Protein AF-A0AAD4ZRH3-F1 (afdb_monomer_lite)

Foldseek 3Di:
DQFDQADDDDDPVLCCQAVVVDPQDDPPDPCNVVSQVSQVVLLVSRLVRGDPVCSVVQVPDRGNNVSNVVCCVVRPPVACVVVLVVLVVCLQPQACVVPDLVVSLVVNVVSVVVNCVRPPDPDDDPVVVVVVVVVVQLVLLVSSLVRYDCVLVVLSVVQVPDPDNDGNVVSSVSSNVVVVVCCVVVPPPDDDDDDDDDDDDDDDDDDDDDDDDDDFPQVLQVVVLVLLQVLQVVPVPPPDDPPDDDDDQDAPDPPDDPDLVVLLVLQVVSLVRVVVVVDVLRDPPDRSLLSHWAADVQQVCLVVLCVVPGHHNSVSSSVSNCCCLPVLVQFFVVSVVVHVVRHVDPRDTDRRDQQSVLCVVCQQVLLVQLVPADPVDFFGPDWRWGADPVRDIDTDGGCPDPRVVRTNDHDDDPPDD

Organism: Prunus dulcis (NCBI:txid3755)

Radius of gyration: 27.78 Å; chains: 1; bounding box: 64×55×84 Å

InterPro domains:
  IPR001574 Ribosome-inactivating protein [PF00161] (248-371)
  IPR016138 Ribosome-inactivating protein, subdomain 1 [G3DSA:3.40.420.10] (217-330)
  IPR016139 Ribosome-inactivating protein, subdomain 2 [G3DSA:4.10.470.10] (331-416)
  IPR017989 Ribosome-inactivating protein type 1/2 [PR00396] (289-303)
  IPR017989 Ribosome-inactivating protein type 1/2 [PR00396] (319-339)
  IPR017989 Ribosome-inactivating protein type 1/2 [PR00396] (354-371)
  IPR036041 Ribosome-inactivating protein superfamily [SSF56371] (288-412)
  IPR061502 Copia/RE1/RE2-like, N-terminal domain [PF14223] (8-113)

Sequence (417 aa):
MVPSCRVVYLRKDKLGYINGDLPQPPSTAPTFPRWRTENSIVKGWLINSLEQSLIGNFIRFSTAKAVWDAIATTYYDGTNTSQVYDLKRRVSRMRQAGGSIETYYNTLQSLWREFDFRRPNMIEYEIDIKRYNDILQEDRVYIFLDGLDDRLDKARSDVLHMTSFPTVDQAYAYVRREDVRQAVMMGSSDRATGAGLAAKSAPRSGLPTRAGQPHNSSTTAHLQIQSYATAADNSEQQDEDPSSHSTHPSLIPRHHSGSYSALQRYLQRAFARCRRSRDPNIDEKTPVLEQIFLGRNQLDEAIGLLRGAVSQPEQALGFVVIIQMLSGAARFRQIEGLVRTTMKEEYDPLKRGLSLATLETKWSDLSEEIQTVPANQTRFHRAITVHNISNARVEINSVESPFVQGVTMLLYDRNRK

Structure (mmCIF, N/CA/C/O backbone):
data_AF-A0AAD4ZRH3-F1
#
_entry.id   AF-A0AAD4ZRH3-F1
#
loop_
_atom_site.group_PDB
_atom_site.id
_atom_site.type_symbol
_atom_site.label_atom_id
_atom_site.label_alt_id
_atom_site.label_comp_id
_atom_site.label_asym_id
_atom_site.label_entity_id
_atom_site.label_seq_id
_atom_site.pdbx_PDB_ins_code
_atom_site.Cartn_x
_atom_site.Cartn_y
_atom_site.Cartn_z
_atom_site.occupancy
_atom_site.B_iso_or_equiv
_atom_site.auth_seq_id
_atom_site.auth_comp_id
_atom_site.auth_asym_id
_atom_site.auth_atom_id
_atom_site.pdbx_PDB_model_num
ATOM 1 N N . MET A 1 1 ? -9.537 -22.936 -5.972 1.00 24.52 1 MET A N 1
ATOM 2 C CA . MET A 1 1 ? -8.240 -22.495 -5.420 1.00 24.52 1 MET A CA 1
ATOM 3 C C . MET A 1 1 ? -7.436 -21.967 -6.584 1.00 24.52 1 MET A C 1
ATOM 5 O O . MET A 1 1 ? -7.065 -22.758 -7.437 1.00 24.52 1 MET A O 1
ATOM 9 N N . VAL A 1 2 ? -7.272 -20.649 -6.687 1.00 28.50 2 VAL A N 1
ATOM 10 C CA . VAL A 1 2 ? -6.320 -20.074 -7.644 1.00 28.50 2 VAL A CA 1
ATOM 11 C C . VAL A 1 2 ? -4.982 -20.029 -6.903 1.00 28.50 2 VAL A C 1
ATOM 13 O O . VAL A 1 2 ? -4.926 -19.396 -5.847 1.00 28.50 2 VAL A O 1
ATOM 16 N N . PRO A 1 3 ? -3.958 -20.772 -7.344 1.00 30.42 3 PRO A N 1
ATOM 17 C CA . PRO A 1 3 ? -2.689 -20.823 -6.637 1.00 30.42 3 PRO A CA 1
ATOM 18 C C . PRO A 1 3 ? -2.026 -19.442 -6.626 1.00 30.42 3 PRO A C 1
ATOM 20 O O . PRO A 1 3 ? -2.021 -18.710 -7.615 1.00 30.42 3 PRO A O 1
ATOM 23 N N . SER A 1 4 ? -1.515 -19.079 -5.453 1.00 31.88 4 SER A N 1
ATOM 24 C CA . SER A 1 4 ? -0.931 -17.775 -5.154 1.00 31.88 4 SER A CA 1
ATOM 25 C C . SER A 1 4 ? 0.484 -17.698 -5.730 1.00 31.88 4 SER A C 1
ATOM 27 O O . SER A 1 4 ? 1.399 -18.340 -5.214 1.00 31.88 4 SER A O 1
ATOM 29 N N . CYS A 1 5 ? 0.686 -16.923 -6.799 1.00 32.47 5 CYS A N 1
ATOM 30 C CA . CYS A 1 5 ? 2.031 -16.505 -7.194 1.00 32.47 5 CYS A CA 1
ATOM 31 C C . CYS A 1 5 ? 2.609 -15.614 -6.089 1.00 32.47 5 CYS A C 1
ATOM 33 O O . CYS A 1 5 ? 2.017 -14.590 -5.737 1.00 32.47 5 CYS A O 1
ATOM 35 N N . ARG A 1 6 ? 3.788 -15.963 -5.560 1.00 33.69 6 ARG A N 1
ATOM 36 C CA . ARG A 1 6 ? 4.545 -15.034 -4.711 1.00 33.69 6 ARG A CA 1
ATOM 37 C C . ARG A 1 6 ? 4.917 -13.810 -5.553 1.00 33.69 6 ARG A C 1
ATOM 39 O O . ARG A 1 6 ? 5.356 -13.950 -6.691 1.00 33.69 6 ARG A O 1
ATOM 46 N N . VAL A 1 7 ? 4.704 -12.611 -5.006 1.00 36.38 7 VAL A N 1
ATOM 47 C CA . VAL A 1 7 ? 4.934 -11.338 -5.709 1.00 36.38 7 VAL A CA 1
ATOM 48 C C . VAL A 1 7 ? 6.397 -11.244 -6.156 1.00 36.38 7 VAL A C 1
ATOM 50 O O . VAL A 1 7 ? 7.302 -11.214 -5.324 1.00 36.38 7 VAL A O 1
ATOM 53 N N . VAL A 1 8 ? 6.624 -11.176 -7.471 1.00 42.75 8 VAL A N 1
ATOM 54 C CA . VAL A 1 8 ? 7.954 -10.974 -8.066 1.00 42.75 8 VAL A CA 1
ATOM 55 C C . VAL A 1 8 ? 8.115 -9.508 -8.428 1.00 42.75 8 VAL A C 1
ATOM 57 O O . VAL A 1 8 ? 7.496 -9.023 -9.373 1.00 42.75 8 VAL A O 1
ATOM 60 N N . TYR A 1 9 ? 8.971 -8.795 -7.702 1.00 43.41 9 TYR A N 1
ATOM 61 C CA . TYR A 1 9 ? 9.373 -7.446 -8.089 1.00 43.41 9 TYR A CA 1
ATOM 62 C C . TYR A 1 9 ? 10.450 -7.533 -9.170 1.00 43.41 9 TYR A C 1
ATOM 64 O O . TYR A 1 9 ? 11.632 -7.728 -8.890 1.00 43.41 9 TYR A O 1
ATOM 72 N N . LEU A 1 10 ? 10.032 -7.403 -10.426 1.00 51.59 10 LEU A N 1
ATOM 73 C CA . LEU A 1 10 ? 10.943 -7.305 -11.560 1.00 51.59 10 LEU A CA 1
ATOM 74 C C . LEU A 1 10 ? 11.415 -5.861 -11.710 1.00 51.59 10 LEU A C 1
ATOM 76 O O . LEU A 1 10 ? 10.613 -4.929 -11.776 1.00 51.59 10 LEU A O 1
ATOM 80 N N . ARG A 1 11 ? 12.734 -5.668 -11.785 1.00 50.91 11 ARG A N 1
ATOM 81 C CA . ARG A 1 11 ? 13.315 -4.364 -12.119 1.00 50.91 11 ARG A CA 1
ATOM 82 C C . ARG A 1 11 ? 12.839 -3.946 -13.522 1.00 50.91 11 ARG A C 1
ATOM 84 O O . ARG A 1 11 ? 12.700 -4.790 -14.406 1.00 50.91 11 ARG A O 1
ATOM 91 N N . LYS A 1 12 ? 12.582 -2.648 -13.729 1.00 54.66 12 LYS A N 1
ATOM 92 C CA . LYS A 1 12 ? 11.969 -2.094 -14.956 1.00 54.66 12 LYS A CA 1
ATOM 93 C C . LYS A 1 12 ? 12.713 -2.478 -16.250 1.00 54.66 12 LYS A C 1
ATOM 95 O O . LYS A 1 12 ? 12.076 -2.688 -17.272 1.00 54.66 12 LYS A O 1
ATOM 100 N N . ASP A 1 13 ? 14.036 -2.643 -16.194 1.00 69.44 13 ASP A N 1
ATOM 101 C CA . ASP A 1 13 ? 14.895 -3.097 -17.303 1.00 69.44 13 ASP A CA 1
ATOM 102 C C . ASP A 1 13 ? 14.742 -4.591 -17.644 1.00 69.44 13 ASP A C 1
ATOM 104 O O . ASP A 1 13 ? 15.125 -5.023 -18.730 1.00 69.44 13 ASP A O 1
ATOM 108 N N . LYS A 1 14 ? 14.191 -5.396 -16.729 1.00 74.31 14 LYS A N 1
ATOM 109 C CA . LYS A 1 14 ? 13.965 -6.839 -16.907 1.00 74.31 14 LYS A CA 1
ATOM 110 C C . LYS A 1 14 ? 12.546 -7.177 -17.359 1.00 74.31 14 LYS A C 1
ATOM 112 O O . LYS A 1 14 ? 12.312 -8.288 -17.826 1.00 74.31 14 LYS A O 1
ATOM 117 N N . LEU A 1 15 ? 11.614 -6.227 -17.271 1.00 73.06 15 LEU A N 1
ATOM 118 C CA . LEU A 1 15 ? 10.219 -6.425 -17.673 1.00 73.06 15 LEU A CA 1
ATOM 119 C C . LEU A 1 15 ? 10.083 -6.732 -19.177 1.00 73.06 15 LEU A C 1
ATOM 121 O O . LEU A 1 15 ? 9.219 -7.509 -19.580 1.00 73.06 15 LEU A O 1
ATOM 125 N N . GLY A 1 16 ? 10.994 -6.204 -20.001 1.00 77.81 16 GLY A N 1
ATOM 126 C CA . GLY A 1 16 ? 10.987 -6.425 -21.448 1.00 77.81 16 GLY A CA 1
ATOM 127 C C . GLY A 1 16 ? 11.167 -7.889 -21.874 1.00 77.81 16 GLY A C 1
ATOM 128 O O . GLY A 1 16 ? 10.687 -8.270 -22.938 1.00 77.81 16 GLY A O 1
ATOM 129 N N . TYR A 1 17 ? 11.775 -8.743 -21.037 1.00 80.56 17 TYR A N 1
ATOM 130 C CA . TYR A 1 17 ? 11.901 -10.188 -21.306 1.00 80.56 17 TYR A CA 1
ATOM 131 C C . TYR A 1 17 ? 10.578 -10.953 -21.156 1.00 80.56 17 TYR A C 1
ATOM 133 O O . TYR A 1 17 ? 10.484 -12.102 -21.582 1.00 80.56 17 TYR A O 1
ATOM 141 N N . ILE A 1 18 ? 9.579 -10.334 -20.527 1.00 81.06 18 ILE A N 1
ATOM 142 C CA . ILE A 1 18 ? 8.268 -10.920 -20.238 1.00 81.06 18 ILE A CA 1
ATOM 143 C C . ILE A 1 18 ? 7.217 -10.343 -21.187 1.00 81.06 18 ILE A C 1
ATOM 145 O O . ILE A 1 18 ? 6.501 -11.090 -21.854 1.00 81.06 18 ILE A O 1
ATOM 149 N N . ASN A 1 19 ? 7.194 -9.016 -21.326 1.00 75.62 19 ASN A N 1
ATOM 150 C CA . ASN A 1 19 ? 6.227 -8.323 -22.179 1.00 75.62 19 ASN A CA 1
ATOM 151 C C . ASN A 1 19 ? 6.536 -8.461 -23.678 1.00 75.62 19 ASN A C 1
ATOM 153 O O . ASN A 1 19 ? 5.651 -8.273 -24.505 1.00 75.62 19 ASN A O 1
ATOM 157 N N . GLY A 1 20 ? 7.764 -8.854 -24.036 1.00 77.69 20 GLY A N 1
ATOM 158 C CA . GLY A 1 20 ? 8.190 -9.031 -25.427 1.00 77.69 20 GLY A CA 1
ATOM 159 C C . GLY A 1 20 ? 8.947 -7.841 -26.017 1.00 77.69 20 GLY A C 1
ATOM 160 O O . GLY A 1 20 ? 9.414 -7.950 -27.146 1.00 77.69 20 GLY A O 1
ATOM 161 N N . ASP A 1 21 ? 9.145 -6.763 -25.252 1.00 79.62 21 ASP A N 1
ATOM 162 C CA . ASP A 1 21 ? 9.927 -5.588 -25.671 1.00 79.62 21 ASP A CA 1
ATOM 163 C C . ASP A 1 21 ? 11.414 -5.913 -25.916 1.00 79.62 21 ASP A C 1
ATOM 165 O O . ASP A 1 21 ? 12.100 -5.206 -26.652 1.00 79.62 21 ASP A O 1
ATOM 169 N N . LEU A 1 22 ? 11.929 -6.991 -25.308 1.00 83.25 22 LEU A N 1
ATOM 170 C CA . LEU A 1 22 ? 13.272 -7.531 -25.541 1.00 83.25 22 LEU A CA 1
ATOM 171 C C . LEU A 1 22 ? 13.178 -8.916 -26.206 1.00 83.25 22 LEU A C 1
ATOM 173 O O . LEU A 1 22 ? 13.388 -9.934 -25.531 1.00 83.25 22 LEU A O 1
ATOM 177 N N . PRO A 1 23 ? 12.858 -8.989 -27.512 1.00 85.69 23 PRO A N 1
ATOM 178 C CA . PRO A 1 23 ? 12.723 -10.257 -28.216 1.00 85.69 23 PRO A CA 1
ATOM 179 C C . PRO A 1 23 ? 14.067 -10.981 -28.322 1.00 85.69 23 PRO A C 1
ATOM 181 O O . PRO A 1 23 ? 15.136 -10.371 -28.253 1.00 85.69 23 PRO A O 1
ATOM 184 N N . GLN A 1 24 ? 14.008 -12.300 -28.506 1.00 89.38 24 GLN A N 1
ATOM 185 C CA . GLN A 1 24 ? 15.201 -13.118 -28.688 1.00 89.38 24 GLN A CA 1
ATOM 186 C C . GLN A 1 24 ? 15.968 -12.670 -29.944 1.00 89.38 24 GLN A C 1
ATOM 188 O O . GLN A 1 24 ? 15.422 -12.769 -31.045 1.00 89.38 24 GLN A O 1
ATOM 193 N N . PRO A 1 25 ? 17.227 -12.209 -29.817 1.00 89.50 25 PRO A N 1
ATOM 194 C CA . PRO A 1 25 ? 18.032 -11.859 -30.976 1.00 89.50 25 PRO A CA 1
ATOM 195 C C . PRO A 1 25 ? 18.511 -13.129 -31.709 1.00 89.50 25 PRO A C 1
ATOM 197 O O . PRO A 1 25 ? 18.523 -14.217 -31.120 1.00 89.50 25 PRO A O 1
ATOM 200 N N . PRO A 1 26 ? 18.943 -13.016 -32.978 1.00 89.94 26 PRO A N 1
ATOM 201 C CA . PRO A 1 26 ? 19.541 -14.127 -33.716 1.00 89.94 26 PRO A CA 1
ATOM 202 C C . PRO A 1 26 ? 20.740 -14.722 -32.969 1.00 89.94 26 PRO A C 1
ATOM 204 O O . PRO A 1 26 ? 21.507 -13.990 -32.346 1.00 89.94 26 PRO A O 1
ATOM 207 N N . SER A 1 27 ? 20.952 -16.035 -33.075 1.00 84.50 27 SER A N 1
ATOM 208 C CA . SER A 1 27 ? 22.061 -16.731 -32.396 1.00 84.50 27 SER A CA 1
ATOM 209 C C . SER A 1 27 ? 23.452 -16.234 -32.811 1.00 84.50 27 SER A C 1
ATOM 211 O O . SER A 1 27 ? 24.411 -16.397 -32.061 1.00 84.50 27 SER A O 1
ATOM 213 N N . THR A 1 28 ? 23.553 -15.612 -33.985 1.00 85.88 28 THR A N 1
ATOM 214 C CA . THR A 1 28 ? 24.772 -15.010 -34.537 1.00 85.88 28 THR A CA 1
ATOM 215 C C . THR A 1 28 ? 25.049 -13.600 -34.010 1.00 85.88 28 THR A C 1
ATOM 217 O O . THR A 1 28 ? 26.136 -13.070 -34.231 1.00 85.88 28 THR A O 1
ATOM 220 N N . ALA A 1 29 ? 24.095 -12.970 -33.318 1.00 86.75 29 ALA A N 1
ATOM 221 C CA . ALA A 1 29 ? 24.245 -11.604 -32.837 1.00 86.75 29 ALA A CA 1
ATOM 222 C C . ALA A 1 29 ? 25.167 -11.535 -31.601 1.00 86.75 29 ALA A C 1
ATOM 224 O O . ALA A 1 29 ? 24.994 -12.321 -30.664 1.00 86.75 29 ALA A O 1
ATOM 225 N N . PRO A 1 30 ? 26.065 -10.533 -31.500 1.00 86.50 30 PRO A N 1
ATOM 226 C CA . PRO A 1 30 ? 26.924 -10.341 -30.323 1.00 86.50 30 PRO A CA 1
ATOM 227 C C . PRO A 1 30 ? 26.153 -10.143 -29.007 1.00 86.50 30 PRO A C 1
ATOM 229 O O . PRO A 1 30 ? 26.678 -10.380 -27.922 1.00 86.50 30 PRO A O 1
ATOM 232 N N . THR A 1 31 ? 24.894 -9.710 -29.088 1.00 87.50 31 THR A N 1
ATOM 233 C CA . THR A 1 31 ? 24.003 -9.482 -27.943 1.00 87.50 31 THR A CA 1
ATOM 234 C C . THR A 1 31 ? 23.319 -10.756 -27.439 1.00 87.50 31 THR A C 1
ATOM 236 O O . THR A 1 31 ? 22.815 -10.763 -26.313 1.00 87.50 31 THR A O 1
ATOM 239 N N . PHE A 1 32 ? 23.326 -11.846 -28.217 1.00 88.06 32 PHE A N 1
ATOM 240 C CA . PHE A 1 32 ? 22.639 -13.096 -27.883 1.00 88.06 32 PHE A CA 1
ATOM 241 C C . PHE A 1 32 ? 23.130 -13.758 -26.586 1.00 88.06 32 PHE A C 1
ATOM 243 O O . PHE A 1 32 ? 22.281 -14.130 -25.772 1.00 88.06 32 PHE A O 1
ATOM 250 N N . PRO A 1 33 ? 24.446 -13.858 -26.298 1.00 89.88 33 PRO A N 1
ATOM 251 C CA . PRO A 1 33 ? 24.916 -14.435 -25.039 1.00 89.88 33 PRO A CA 1
ATOM 252 C C . PRO A 1 33 ? 24.403 -13.675 -23.813 1.00 89.88 33 PRO A C 1
ATOM 254 O O . PRO A 1 33 ? 23.962 -14.294 -22.845 1.00 89.88 33 PRO A O 1
ATOM 257 N N . ARG A 1 34 ? 24.404 -12.335 -23.875 1.00 88.19 34 ARG A N 1
ATOM 258 C CA . ARG A 1 34 ? 23.895 -11.475 -22.800 1.00 88.19 34 ARG A CA 1
ATOM 259 C C . ARG A 1 34 ? 22.388 -11.645 -22.634 1.00 88.19 34 ARG A C 1
ATOM 261 O O . ARG A 1 34 ? 21.936 -11.896 -21.522 1.00 88.19 34 ARG A O 1
ATOM 268 N N . TRP A 1 35 ? 21.628 -11.571 -23.729 1.00 91.62 35 TRP A N 1
ATOM 269 C CA . TRP A 1 35 ? 20.178 -11.774 -23.706 1.00 91.62 35 TRP A CA 1
ATOM 270 C C . TRP A 1 35 ? 19.811 -13.141 -23.112 1.00 91.62 35 TRP A C 1
ATOM 272 O O . TRP A 1 35 ? 18.942 -13.226 -22.249 1.00 91.62 35 TRP A O 1
ATOM 282 N N . ARG A 1 36 ? 20.520 -14.207 -23.507 1.00 90.00 36 ARG A N 1
ATOM 283 C CA . ARG A 1 36 ? 20.290 -15.577 -23.024 1.00 90.00 36 ARG A CA 1
ATOM 284 C C . ARG A 1 36 ? 20.478 -15.702 -21.514 1.00 90.00 36 ARG A C 1
ATOM 286 O O . ARG A 1 36 ? 19.650 -16.333 -20.855 1.00 90.00 36 ARG A O 1
ATOM 293 N N . THR A 1 37 ? 21.548 -15.125 -20.967 1.00 88.62 37 THR A N 1
ATOM 294 C CA . THR A 1 37 ? 21.807 -15.120 -19.518 1.00 88.62 37 THR A CA 1
ATOM 295 C C . THR A 1 37 ? 20.702 -14.386 -18.764 1.00 88.62 37 THR A C 1
ATOM 297 O O . THR A 1 37 ? 20.137 -14.923 -17.815 1.00 88.62 37 THR A O 1
ATOM 300 N N . GLU A 1 38 ? 20.337 -13.194 -19.226 1.00 88.69 38 GLU A N 1
ATOM 301 C CA . GLU A 1 38 ? 19.329 -12.352 -18.579 1.00 88.69 38 GLU A CA 1
ATOM 302 C C . GLU A 1 38 ? 17.927 -12.972 -18.635 1.00 88.69 38 GLU A C 1
ATOM 304 O O . GLU A 1 38 ? 17.245 -13.074 -17.616 1.00 88.69 38 GLU A O 1
ATOM 309 N N . ASN A 1 39 ? 17.530 -13.502 -19.792 1.00 89.69 39 ASN A N 1
ATOM 310 C CA . ASN A 1 39 ? 16.291 -14.260 -19.954 1.00 89.69 39 ASN A CA 1
ATOM 311 C C . ASN A 1 39 ? 16.253 -15.496 -19.033 1.00 89.69 39 ASN A C 1
ATOM 313 O O . ASN A 1 39 ? 15.201 -15.817 -18.484 1.00 89.69 39 ASN A O 1
ATOM 317 N N . SER A 1 40 ? 17.388 -16.172 -18.820 1.00 87.44 40 SER A N 1
ATOM 318 C CA . SER A 1 40 ? 17.462 -17.344 -17.931 1.00 87.44 40 SER A CA 1
ATOM 319 C C . SER A 1 40 ? 17.292 -16.963 -16.457 1.00 87.44 40 SER A C 1
ATOM 321 O O . SER A 1 40 ? 16.633 -17.689 -15.714 1.00 87.44 40 SER A O 1
ATOM 323 N N . ILE A 1 41 ? 17.825 -15.808 -16.044 1.00 83.56 41 ILE A N 1
ATOM 324 C CA . ILE A 1 41 ? 17.623 -15.243 -14.701 1.00 83.56 41 ILE A CA 1
ATOM 325 C C . ILE A 1 41 ? 16.144 -14.911 -14.485 1.00 83.56 41 ILE A C 1
ATOM 327 O O . ILE A 1 41 ? 15.552 -15.358 -13.502 1.00 83.56 41 ILE A O 1
ATOM 331 N N . VAL A 1 42 ? 15.525 -14.191 -15.427 1.00 83.94 42 VAL A N 1
ATOM 332 C CA . VAL A 1 42 ? 14.103 -13.818 -15.342 1.00 83.94 42 VAL A CA 1
ATOM 333 C C . VAL A 1 42 ? 13.210 -15.060 -15.330 1.00 83.94 42 VAL A C 1
ATOM 335 O O . VAL A 1 42 ? 12.286 -15.147 -14.522 1.00 83.94 42 VAL A O 1
ATOM 338 N N . LYS A 1 43 ? 13.522 -16.068 -16.153 1.00 86.88 43 LYS A N 1
ATOM 339 C CA . LYS A 1 43 ? 12.842 -17.367 -16.123 1.00 86.88 43 LYS A CA 1
ATOM 340 C C . LYS A 1 43 ? 12.972 -18.026 -14.746 1.00 86.88 43 LYS A C 1
ATOM 342 O O . LYS A 1 43 ? 11.975 -18.490 -14.205 1.00 86.88 43 LYS A O 1
ATOM 347 N N . GLY A 1 44 ? 14.177 -18.058 -14.175 1.00 80.00 44 GLY A N 1
ATOM 348 C CA . GLY A 1 44 ? 14.419 -18.608 -12.841 1.00 80.00 44 GLY A CA 1
ATOM 349 C C . GLY A 1 44 ? 13.583 -17.916 -11.764 1.00 80.00 44 GLY A C 1
ATOM 350 O O . GLY A 1 44 ? 12.979 -18.589 -10.935 1.00 80.00 44 GLY A O 1
ATOM 351 N N . TRP A 1 45 ? 13.471 -16.586 -11.814 1.00 84.12 45 TRP A N 1
ATOM 352 C CA . TRP A 1 45 ? 12.605 -15.828 -10.907 1.00 84.12 45 TRP A CA 1
ATOM 353 C C . TRP A 1 45 ? 11.129 -16.192 -11.056 1.00 84.12 45 TRP A C 1
ATOM 355 O O . TRP A 1 45 ? 10.471 -16.421 -10.045 1.00 84.12 45 TRP A O 1
ATOM 365 N N . LEU A 1 46 ? 10.616 -16.294 -12.286 1.00 78.12 46 LEU A N 1
ATOM 366 C CA . LEU A 1 46 ? 9.227 -16.699 -12.530 1.00 78.12 46 LEU A CA 1
ATOM 367 C C . LEU A 1 46 ? 8.947 -18.097 -11.972 1.00 78.12 46 LEU A C 1
ATOM 369 O O . LEU A 1 46 ? 7.998 -18.275 -11.216 1.00 78.12 46 LEU A O 1
ATOM 373 N N . ILE A 1 47 ? 9.805 -19.071 -12.289 1.00 80.56 47 ILE A N 1
ATOM 374 C CA . ILE A 1 47 ? 9.639 -20.461 -11.846 1.00 80.56 47 ILE A CA 1
ATOM 375 C C . ILE A 1 47 ? 9.713 -20.578 -10.320 1.00 80.56 47 ILE A C 1
ATOM 377 O O . ILE A 1 47 ? 8.862 -21.228 -9.723 1.00 80.56 47 ILE A O 1
ATOM 381 N N . ASN A 1 48 ? 10.671 -19.906 -9.679 1.00 78.62 48 ASN A N 1
ATOM 382 C CA . ASN A 1 48 ? 10.836 -19.947 -8.221 1.00 78.62 48 ASN A CA 1
ATOM 383 C C . ASN A 1 48 ? 9.715 -19.233 -7.449 1.00 78.62 48 ASN A C 1
ATOM 385 O O . ASN A 1 48 ? 9.659 -19.325 -6.223 1.00 78.62 48 ASN A O 1
ATOM 389 N N . SER A 1 49 ? 8.849 -18.502 -8.149 1.00 72.50 49 SER A N 1
ATOM 390 C CA . SER A 1 49 ? 7.737 -17.761 -7.549 1.00 72.50 49 SER A CA 1
ATOM 391 C C . SER A 1 49 ? 6.401 -18.489 -7.665 1.00 72.50 49 SER A C 1
ATOM 393 O O . SER A 1 49 ? 5.407 -18.051 -7.079 1.00 72.50 49 SER A O 1
ATOM 395 N N . LEU A 1 50 ? 6.388 -19.609 -8.391 1.00 74.75 50 LEU A N 1
ATOM 396 C CA . LEU A 1 50 ? 5.270 -20.536 -8.453 1.00 74.75 50 LEU A CA 1
ATOM 397 C C . LEU A 1 50 ? 5.249 -21.448 -7.224 1.00 74.75 50 LEU A C 1
ATOM 399 O O . LEU A 1 50 ? 6.273 -21.725 -6.598 1.00 74.75 50 LEU A O 1
ATOM 403 N N . GLU A 1 51 ? 4.065 -21.963 -6.907 1.00 73.06 51 GLU A N 1
ATOM 404 C CA . GLU A 1 51 ? 3.925 -23.049 -5.942 1.00 73.06 51 GLU A CA 1
ATOM 405 C C . GLU A 1 51 ? 4.660 -24.304 -6.445 1.00 73.06 51 GLU A C 1
ATOM 407 O O . GLU A 1 51 ? 4.661 -24.595 -7.644 1.00 73.06 51 GLU A O 1
ATOM 412 N N . GLN A 1 52 ? 5.267 -25.072 -5.533 1.00 76.12 52 GLN A N 1
ATOM 413 C CA . GLN A 1 52 ? 6.090 -26.243 -5.866 1.00 76.12 52 GLN A CA 1
ATOM 414 C C . GLN A 1 52 ? 5.360 -27.250 -6.771 1.00 76.12 52 GLN A C 1
ATOM 416 O O . GLN A 1 52 ? 5.968 -27.843 -7.662 1.00 76.12 52 GLN A O 1
ATOM 421 N N . SER A 1 53 ? 4.050 -27.405 -6.567 1.00 79.06 53 SER A N 1
ATOM 422 C CA . SER A 1 53 ? 3.155 -28.266 -7.346 1.00 79.06 53 SER A CA 1
ATOM 423 C C . SER A 1 53 ? 3.024 -27.844 -8.817 1.00 79.06 53 SER A C 1
ATOM 425 O O . SER A 1 53 ? 2.733 -28.676 -9.672 1.00 79.06 53 SER A O 1
ATOM 427 N N . LEU A 1 54 ? 3.278 -26.572 -9.135 1.00 78.81 54 LEU A N 1
ATOM 428 C CA . LEU A 1 54 ? 3.100 -25.999 -10.470 1.00 78.81 54 LEU A CA 1
ATOM 429 C C . LEU A 1 54 ? 4.388 -25.936 -11.285 1.00 78.81 54 LEU A C 1
ATOM 431 O O . LEU A 1 54 ? 4.323 -25.885 -12.512 1.00 78.81 54 LEU A O 1
ATOM 435 N N . ILE A 1 55 ? 5.554 -25.954 -10.633 1.00 83.75 55 ILE A N 1
ATOM 436 C CA . ILE A 1 55 ? 6.863 -25.784 -11.285 1.00 83.75 55 ILE A CA 1
ATOM 437 C C . ILE A 1 55 ? 7.043 -26.750 -12.464 1.00 83.75 55 ILE A C 1
ATOM 439 O O . ILE A 1 55 ? 7.506 -26.341 -13.533 1.00 83.75 55 ILE A O 1
ATOM 443 N N . GLY A 1 56 ? 6.631 -28.013 -12.301 1.00 84.75 56 GLY A N 1
ATOM 444 C CA . GLY A 1 56 ? 6.765 -29.051 -13.328 1.00 84.75 56 GLY A CA 1
ATOM 445 C C . GLY A 1 56 ? 6.089 -28.707 -14.659 1.00 84.75 56 GLY A C 1
ATOM 446 O O . GLY A 1 56 ? 6.601 -29.083 -15.714 1.00 84.75 56 GLY A O 1
ATOM 447 N N . ASN A 1 57 ? 5.007 -27.923 -14.623 1.00 84.12 57 ASN A N 1
ATOM 448 C CA . ASN A 1 57 ? 4.244 -27.534 -15.810 1.00 84.12 57 ASN A CA 1
ATOM 449 C C . ASN A 1 57 ? 4.950 -26.444 -16.630 1.00 84.12 57 ASN A C 1
ATOM 451 O O . ASN A 1 57 ? 4.748 -26.356 -17.838 1.00 84.12 57 ASN A O 1
ATOM 455 N N . PHE A 1 58 ? 5.798 -25.629 -15.992 1.00 85.62 58 PHE A N 1
ATOM 456 C CA . PHE A 1 58 ? 6.379 -24.433 -16.612 1.00 85.62 58 PHE A CA 1
ATOM 457 C C . PHE A 1 58 ? 7.902 -24.504 -16.801 1.00 85.62 58 PHE A C 1
ATOM 459 O O . PHE A 1 58 ? 8.466 -23.783 -17.624 1.00 85.62 58 PHE A O 1
ATOM 466 N N . ILE A 1 59 ? 8.605 -25.396 -16.097 1.00 87.56 59 ILE A N 1
ATOM 467 C CA . ILE A 1 59 ? 10.077 -25.445 -16.116 1.00 87.56 59 ILE A CA 1
ATOM 468 C C . ILE A 1 59 ? 10.673 -25.747 -17.506 1.00 87.56 59 ILE A C 1
ATOM 470 O O . ILE A 1 59 ? 11.788 -25.311 -17.813 1.00 87.56 59 ILE A O 1
ATOM 474 N N . ARG A 1 60 ? 9.921 -26.452 -18.365 1.00 88.88 60 ARG A N 1
ATOM 475 C CA . ARG A 1 60 ? 10.356 -26.894 -19.702 1.00 88.88 60 ARG A CA 1
ATOM 476 C C . ARG A 1 60 ? 10.299 -25.810 -20.783 1.00 88.88 60 ARG A C 1
ATOM 478 O O . ARG A 1 60 ? 10.887 -26.007 -21.841 1.00 88.88 60 ARG A O 1
ATOM 485 N N . PHE A 1 61 ? 9.655 -24.669 -20.537 1.00 88.25 61 PHE A N 1
ATOM 486 C CA . PHE A 1 61 ? 9.624 -23.575 -21.514 1.00 88.25 61 PHE A CA 1
ATOM 487 C C . PHE A 1 61 ? 11.013 -22.963 -21.718 1.00 88.25 61 PHE A C 1
ATOM 489 O O . PHE A 1 61 ? 11.778 -22.786 -20.772 1.00 88.25 61 PHE A O 1
ATOM 496 N N . SER A 1 62 ? 11.364 -22.632 -22.959 1.00 87.19 62 SER A N 1
ATOM 497 C CA . SER A 1 62 ? 12.713 -22.176 -23.323 1.00 87.19 62 SER A CA 1
ATOM 498 C C . SER A 1 62 ? 13.013 -20.729 -22.910 1.00 87.19 62 SER A C 1
ATOM 500 O O . SER A 1 62 ? 14.171 -20.396 -22.657 1.00 87.19 62 SER A O 1
ATOM 502 N N . THR A 1 63 ? 11.996 -19.871 -22.794 1.00 89.94 63 THR A N 1
ATOM 503 C CA . THR A 1 63 ? 12.156 -18.438 -22.500 1.00 89.94 63 THR A CA 1
ATOM 504 C C . THR A 1 63 ? 11.289 -17.980 -21.333 1.00 89.94 63 THR A C 1
ATOM 506 O O . THR A 1 63 ? 10.271 -18.598 -21.021 1.00 89.94 63 THR A O 1
ATOM 509 N N . ALA A 1 64 ? 11.689 -16.882 -20.682 1.00 85.88 64 ALA A N 1
ATOM 510 C CA . ALA A 1 64 ? 10.883 -16.239 -19.647 1.00 85.88 64 ALA A CA 1
ATOM 511 C C . ALA A 1 64 ? 9.519 -15.803 -20.199 1.00 85.88 64 ALA A C 1
ATOM 513 O O . ALA A 1 64 ? 8.498 -16.029 -19.556 1.00 85.88 64 ALA A O 1
ATOM 514 N N . LYS A 1 65 ? 9.502 -15.267 -21.427 1.00 87.88 65 LYS A N 1
ATOM 515 C CA . LYS A 1 65 ? 8.275 -14.927 -22.147 1.00 87.88 65 LYS A CA 1
ATOM 516 C C . LYS A 1 65 ? 7.346 -16.127 -22.326 1.00 87.88 65 LYS A C 1
ATOM 518 O O . LYS A 1 65 ? 6.175 -16.029 -21.994 1.00 87.88 65 LYS A O 1
ATOM 523 N N . ALA A 1 66 ? 7.861 -17.270 -22.775 1.00 85.62 66 ALA A N 1
ATOM 524 C CA . ALA A 1 66 ? 7.038 -18.463 -22.957 1.00 85.62 66 ALA A CA 1
ATOM 525 C C . ALA A 1 66 ? 6.470 -18.992 -21.627 1.00 85.62 66 ALA A C 1
ATOM 527 O O . ALA A 1 66 ? 5.315 -19.405 -21.579 1.00 85.62 66 ALA A O 1
ATOM 528 N N . VAL A 1 67 ? 7.252 -18.932 -20.537 1.00 84.44 67 VAL A N 1
ATOM 529 C CA . VAL A 1 67 ? 6.751 -19.231 -19.183 1.00 84.44 67 VAL A CA 1
ATOM 530 C C . VAL A 1 67 ? 5.613 -18.283 -18.807 1.00 84.44 67 VAL A C 1
ATOM 532 O O . VAL A 1 67 ? 4.564 -18.739 -18.361 1.00 84.44 67 VAL A O 1
ATOM 535 N N . TRP A 1 68 ? 5.806 -16.977 -18.994 1.00 85.62 68 TRP A N 1
ATOM 536 C CA . TRP A 1 68 ? 4.803 -15.970 -18.662 1.00 85.62 68 TRP A CA 1
ATOM 537 C C . TRP A 1 68 ? 3.521 -16.114 -19.478 1.00 85.62 68 TRP A C 1
ATOM 539 O O . TRP A 1 68 ? 2.444 -16.155 -18.894 1.00 85.62 68 TRP A O 1
ATOM 549 N N . ASP A 1 69 ? 3.628 -16.242 -20.801 1.00 80.25 69 ASP A N 1
ATOM 550 C CA . ASP A 1 69 ? 2.478 -16.375 -21.697 1.00 80.25 69 ASP A CA 1
ATOM 551 C C . ASP A 1 69 ? 1.667 -17.639 -21.350 1.00 80.25 69 ASP A C 1
ATOM 553 O O . ASP A 1 69 ? 0.435 -17.610 -21.347 1.00 80.25 69 ASP A O 1
ATOM 557 N N . ALA A 1 70 ? 2.336 -18.733 -20.963 1.00 80.00 70 ALA A N 1
ATOM 558 C CA . ALA A 1 70 ? 1.677 -19.950 -20.493 1.00 80.00 70 ALA A CA 1
ATOM 559 C C . ALA A 1 70 ? 0.979 -19.761 -19.134 1.00 80.00 70 ALA A C 1
ATOM 561 O O . ALA A 1 70 ? -0.163 -20.194 -18.973 1.00 80.00 70 ALA A O 1
ATOM 562 N N . ILE A 1 71 ? 1.627 -19.107 -18.161 1.00 79.19 71 ILE A N 1
ATOM 563 C CA . ILE A 1 71 ? 1.020 -18.788 -16.855 1.00 79.19 71 ILE A CA 1
ATOM 564 C C . ILE A 1 71 ? -0.202 -17.891 -17.049 1.00 79.19 71 ILE A C 1
ATOM 566 O O . ILE A 1 71 ? -1.260 -18.179 -16.492 1.00 79.19 71 ILE A O 1
ATOM 570 N N . ALA A 1 72 ? -0.071 -16.838 -17.859 1.00 73.94 72 ALA A N 1
ATOM 571 C CA . ALA A 1 72 ? -1.158 -15.931 -18.188 1.00 73.94 72 ALA A CA 1
ATOM 572 C C . ALA A 1 72 ? -2.306 -16.701 -18.852 1.00 73.94 72 ALA A C 1
ATOM 574 O O . ALA A 1 72 ? -3.413 -16.698 -18.345 1.00 73.94 72 ALA A O 1
ATOM 575 N N . THR A 1 73 ? -2.050 -17.486 -19.894 1.00 74.50 73 THR A N 1
ATOM 576 C CA . THR A 1 73 ? -3.114 -18.269 -20.551 1.00 74.50 73 THR A CA 1
ATOM 577 C C . THR A 1 73 ? -3.816 -19.245 -19.594 1.00 74.50 73 THR A C 1
ATOM 579 O O . THR A 1 73 ? -5.014 -19.478 -19.717 1.00 74.50 73 THR A O 1
ATOM 582 N N . THR A 1 74 ? -3.086 -19.818 -18.632 1.00 69.50 74 THR A N 1
ATOM 583 C CA . THR A 1 74 ? -3.623 -20.847 -17.723 1.00 69.50 74 THR A CA 1
ATOM 584 C C . THR A 1 74 ? -4.383 -20.261 -16.529 1.00 69.50 74 THR A C 1
ATOM 586 O O . THR A 1 74 ? -5.364 -20.851 -16.082 1.00 69.50 74 THR A O 1
ATOM 589 N N . TYR A 1 75 ? -3.932 -19.128 -15.982 1.00 68.12 75 TYR A N 1
ATOM 590 C CA . TYR A 1 75 ? -4.437 -18.582 -14.711 1.00 68.12 75 TYR A CA 1
ATOM 591 C C . TYR A 1 75 ? -4.988 -17.160 -14.806 1.00 68.12 75 TYR A C 1
ATOM 593 O O . TYR A 1 75 ? -5.606 -16.679 -13.854 1.00 68.12 75 TYR A O 1
ATOM 601 N N . TYR A 1 76 ? -4.759 -16.480 -15.924 1.00 62.78 76 TYR A N 1
ATOM 602 C CA . TYR A 1 76 ? -5.310 -15.168 -16.211 1.00 62.78 76 TYR A CA 1
ATOM 603 C C . TYR A 1 76 ? -6.470 -15.334 -17.197 1.00 62.78 76 TYR A C 1
ATOM 605 O O . TYR A 1 76 ? -6.286 -15.574 -18.384 1.00 62.78 76 TYR A O 1
ATOM 613 N N . ASP A 1 77 ? -7.691 -15.191 -16.696 1.00 57.19 77 ASP A N 1
ATOM 614 C CA . ASP A 1 77 ? -8.945 -15.288 -17.455 1.00 57.19 77 ASP A CA 1
ATOM 615 C C . ASP A 1 77 ? -9.263 -14.015 -18.266 1.00 57.19 77 ASP A C 1
ATOM 617 O O . ASP A 1 77 ? -10.390 -13.820 -18.721 1.00 57.19 77 ASP A O 1
ATOM 621 N N . GLY A 1 78 ? -8.289 -13.113 -18.426 1.00 54.41 78 GLY A N 1
ATOM 622 C CA . GLY A 1 78 ? -8.440 -11.866 -19.175 1.00 54.41 78 GLY A CA 1
ATOM 623 C C . GLY A 1 78 ? -9.317 -10.813 -18.494 1.00 54.41 78 GLY A C 1
ATOM 624 O O . GLY A 1 78 ? -9.389 -9.686 -18.980 1.00 54.41 78 GLY A O 1
ATOM 625 N N . THR A 1 79 ? -9.980 -11.131 -17.374 1.00 55.34 79 THR A N 1
ATOM 626 C CA . THR A 1 79 ? -10.884 -10.200 -16.695 1.00 55.34 79 THR A CA 1
ATOM 627 C C . THR A 1 79 ? -10.745 -10.305 -15.183 1.00 55.34 79 THR A C 1
ATOM 629 O O . THR A 1 79 ? -10.846 -11.373 -14.602 1.00 55.34 79 THR A O 1
ATOM 632 N N . ASN A 1 80 ? -10.653 -9.176 -14.477 1.00 65.56 80 ASN A N 1
ATOM 633 C CA . ASN A 1 80 ? -10.654 -9.187 -13.007 1.00 65.56 80 ASN A CA 1
ATOM 634 C C . ASN A 1 80 ? -11.974 -9.728 -12.399 1.00 65.56 80 ASN A C 1
ATOM 636 O O . ASN A 1 80 ? -12.143 -9.676 -11.187 1.00 65.56 80 ASN A O 1
ATOM 640 N N . THR A 1 81 ? -12.940 -10.204 -13.191 1.00 72.38 81 THR A N 1
ATOM 641 C CA . THR A 1 81 ? -14.313 -10.509 -12.772 1.00 72.38 81 THR A CA 1
ATOM 642 C C . THR A 1 81 ? -14.397 -11.701 -11.820 1.00 72.38 81 THR A C 1
ATOM 644 O O . THR A 1 81 ? -15.037 -11.576 -10.777 1.00 72.38 81 THR A O 1
ATOM 647 N N . SER A 1 82 ? -13.737 -12.826 -12.119 1.00 76.06 82 SER A N 1
ATOM 648 C CA . SER A 1 82 ? -13.759 -14.018 -11.253 1.00 76.06 82 SER A CA 1
ATOM 649 C C . SER A 1 82 ? -13.065 -13.761 -9.908 1.00 76.06 82 SER A C 1
ATOM 651 O O . SER A 1 82 ? -13.571 -14.139 -8.851 1.00 76.06 82 SER A O 1
ATOM 653 N N . GLN A 1 83 ? -11.948 -13.033 -9.939 1.00 78.00 83 GLN A N 1
ATOM 654 C CA . GLN A 1 83 ? -11.176 -12.644 -8.758 1.00 78.00 83 GLN A CA 1
ATOM 655 C C . GLN A 1 83 ? -11.930 -11.613 -7.909 1.00 78.00 83 GLN A C 1
ATOM 657 O O . GLN A 1 83 ? -11.994 -11.737 -6.690 1.00 78.00 83 GLN A O 1
ATOM 662 N N . VAL A 1 84 ? -12.576 -10.632 -8.544 1.00 82.56 84 VAL A N 1
ATOM 663 C CA . VAL A 1 84 ? -13.467 -9.668 -7.878 1.00 82.56 84 VAL A CA 1
ATOM 664 C C . VAL A 1 84 ? -14.665 -10.375 -7.243 1.00 82.56 84 VAL A C 1
ATOM 666 O O . VAL A 1 84 ? -15.058 -10.020 -6.133 1.00 82.56 84 VAL A O 1
ATOM 669 N N . TYR A 1 85 ? -15.230 -11.387 -7.905 1.00 83.38 85 TYR A N 1
ATOM 670 C CA . TYR A 1 85 ? -16.299 -12.204 -7.337 1.00 83.38 85 TYR A CA 1
ATOM 671 C C . TYR A 1 85 ? -15.828 -12.998 -6.110 1.00 83.38 85 TYR A C 1
ATOM 673 O O . TYR A 1 85 ? -16.504 -12.969 -5.081 1.00 83.38 85 TYR A O 1
ATOM 681 N N . ASP A 1 86 ? -14.663 -13.653 -6.173 1.00 85.00 86 ASP A N 1
ATOM 682 C CA . ASP A 1 86 ? -14.101 -14.373 -5.022 1.00 85.00 86 ASP A CA 1
ATOM 683 C C . ASP A 1 86 ? -13.828 -13.431 -3.842 1.00 85.00 86 ASP A C 1
ATOM 685 O O . ASP A 1 86 ? -14.213 -13.730 -2.711 1.00 85.00 86 ASP A O 1
ATOM 689 N N . LEU A 1 87 ? -13.262 -12.247 -4.102 1.00 88.25 87 LEU A N 1
ATOM 690 C CA . LEU A 1 87 ? -13.054 -11.219 -3.081 1.00 88.25 87 LEU A CA 1
ATOM 691 C C . LEU A 1 87 ? -14.371 -10.766 -2.450 1.00 88.25 87 LEU A C 1
ATOM 693 O O . LEU A 1 87 ? -14.482 -10.782 -1.225 1.00 88.25 87 LEU A O 1
ATOM 697 N N . LYS A 1 88 ? -15.391 -10.437 -3.256 1.00 88.88 88 LYS A N 1
ATOM 698 C CA . LYS A 1 88 ? -16.723 -10.084 -2.737 1.00 88.88 88 LYS A CA 1
ATOM 699 C C . LYS A 1 88 ? -17.297 -11.203 -1.876 1.00 88.88 88 LYS A C 1
ATOM 701 O O . LYS A 1 88 ? -17.743 -10.952 -0.762 1.00 88.88 88 LYS A O 1
ATOM 706 N N . ARG A 1 89 ? -17.222 -12.450 -2.346 1.00 92.31 89 ARG A N 1
ATOM 707 C CA . ARG A 1 89 ? -17.693 -13.625 -1.605 1.00 92.31 89 ARG A CA 1
ATOM 708 C C . ARG A 1 89 ? -16.960 -13.802 -0.274 1.00 92.31 89 ARG A C 1
ATOM 710 O O . ARG A 1 89 ? -17.600 -14.144 0.718 1.00 92.31 89 ARG A O 1
ATOM 717 N N . ARG A 1 90 ? -15.640 -13.594 -0.242 1.00 93.19 90 ARG A N 1
ATOM 718 C CA . ARG A 1 90 ? -14.822 -13.679 0.979 1.00 93.19 90 ARG A CA 1
ATOM 719 C C . ARG A 1 90 ? -15.171 -12.571 1.967 1.00 93.19 90 ARG A C 1
ATOM 721 O O . ARG A 1 90 ? -15.319 -12.874 3.143 1.00 93.19 90 ARG A O 1
ATOM 728 N N . VAL A 1 91 ? -15.357 -11.338 1.493 1.00 94.00 91 VAL A N 1
ATOM 729 C CA . VAL A 1 91 ? -15.799 -10.202 2.320 1.00 94.00 91 VAL A CA 1
ATOM 730 C C . VAL A 1 91 ? -17.163 -10.493 2.945 1.00 94.00 91 VAL A C 1
ATOM 732 O O . VAL A 1 91 ? -17.287 -10.446 4.163 1.00 94.00 91 VAL A O 1
ATOM 735 N N . SER A 1 92 ? -18.163 -10.887 2.149 1.00 92.25 92 SER A N 1
ATOM 736 C CA . SER A 1 92 ? -19.524 -11.135 2.650 1.00 92.25 92 SER A CA 1
ATOM 737 C C . SER A 1 92 ? -19.618 -12.274 3.667 1.00 92.25 92 SER A C 1
ATOM 739 O O . SER A 1 92 ? -20.512 -12.273 4.506 1.00 92.25 92 SER A O 1
ATOM 741 N N . ARG A 1 93 ? -18.722 -13.264 3.591 1.00 93.44 93 ARG A N 1
ATOM 742 C CA . ARG A 1 93 ? -18.696 -14.423 4.501 1.00 93.44 93 ARG A CA 1
ATOM 743 C C . ARG A 1 93 ? -17.790 -14.231 5.711 1.00 93.44 93 ARG A C 1
ATOM 745 O O . ARG A 1 93 ? -17.758 -15.110 6.568 1.00 93.44 93 ARG A O 1
ATOM 752 N N . MET A 1 94 ? -17.018 -13.149 5.759 1.00 94.69 94 MET A N 1
ATOM 753 C CA . MET A 1 94 ? -16.089 -12.919 6.854 1.00 94.69 94 MET A CA 1
ATOM 754 C C . MET A 1 94 ? -16.871 -12.669 8.142 1.00 94.69 94 MET A C 1
ATOM 756 O O . MET A 1 94 ? -17.821 -11.889 8.150 1.00 94.69 94 MET A O 1
ATOM 760 N N . ARG A 1 95 ? -16.477 -13.345 9.219 1.00 95.94 95 ARG A N 1
ATOM 761 C CA . ARG A 1 95 ? -17.054 -13.224 10.561 1.00 95.94 95 ARG A CA 1
ATOM 762 C C . ARG A 1 95 ? -15.921 -13.253 11.585 1.00 95.94 95 ARG A C 1
ATOM 764 O O . ARG A 1 95 ? -14.897 -13.886 11.326 1.00 95.94 95 ARG A O 1
ATOM 771 N N . GLN A 1 96 ? -16.107 -12.597 12.728 1.00 94.69 96 GLN A N 1
ATOM 772 C CA . GLN A 1 96 ? -15.189 -12.657 13.864 1.00 94.69 96 GLN A CA 1
ATOM 773 C C . GLN A 1 96 ? -15.088 -14.092 14.402 1.00 94.69 96 GLN A C 1
ATOM 775 O O . GLN A 1 96 ? -13.979 -14.579 14.622 1.00 94.69 96 GLN A O 1
ATOM 780 N N . ALA A 1 97 ? -16.227 -14.780 14.535 1.00 93.31 97 ALA A N 1
ATOM 781 C CA . ALA A 1 97 ? -16.333 -16.205 14.852 1.00 93.31 97 ALA A CA 1
ATOM 782 C C . ALA A 1 97 ? -15.546 -16.616 16.114 1.00 93.31 97 ALA A C 1
ATOM 784 O O . ALA A 1 97 ? -14.860 -17.639 16.127 1.00 93.31 97 ALA A O 1
ATOM 785 N N . GLY A 1 98 ? -15.612 -15.798 17.169 1.00 89.56 98 GLY A N 1
ATOM 786 C CA . GLY A 1 98 ? -14.890 -16.014 18.428 1.00 89.56 98 GLY A CA 1
ATOM 787 C C . GLY A 1 98 ? -13.403 -15.639 18.398 1.00 89.56 98 GLY A C 1
ATOM 788 O O . GLY A 1 98 ? -12.720 -15.769 19.416 1.00 89.56 98 GLY A O 1
ATOM 789 N N . GLY A 1 99 ? -12.881 -15.181 17.256 1.00 91.38 99 GLY A N 1
ATOM 790 C CA . GLY A 1 99 ? -11.524 -14.658 17.113 1.00 91.38 99 GLY A CA 1
ATOM 791 C C . GLY A 1 99 ? -11.351 -13.237 17.664 1.00 91.38 99 GLY A C 1
ATOM 792 O O . GLY A 1 99 ? -12.291 -12.602 18.153 1.00 91.38 99 GLY A O 1
ATOM 793 N N . SER A 1 100 ? -10.129 -12.704 17.568 1.00 93.69 100 SER A N 1
ATOM 794 C CA . SER A 1 100 ? -9.861 -11.309 17.936 1.00 93.69 100 SER A CA 1
ATOM 795 C C . SER A 1 100 ? -10.437 -10.334 16.907 1.00 93.69 100 SER A C 1
ATOM 797 O O . SER A 1 100 ? -10.402 -10.582 15.694 1.00 93.69 100 SER A O 1
ATOM 799 N N . ILE A 1 101 ? -10.918 -9.188 17.394 1.00 94.81 101 ILE A N 1
ATOM 800 C CA . ILE A 1 101 ? -11.452 -8.113 16.548 1.00 94.81 101 ILE A CA 1
ATOM 801 C C . ILE A 1 101 ? -10.342 -7.562 15.646 1.00 94.81 101 ILE A C 1
ATOM 803 O O . ILE A 1 101 ? -10.589 -7.270 14.478 1.00 94.81 101 ILE A O 1
ATOM 807 N N . GLU A 1 102 ? -9.102 -7.495 16.143 1.00 93.88 102 GLU A N 1
ATOM 808 C CA . GLU A 1 102 ? -7.923 -7.085 15.378 1.00 93.88 102 GLU A CA 1
ATOM 809 C C . GLU A 1 102 ? -7.708 -7.968 14.143 1.00 93.88 102 GLU A C 1
ATOM 811 O O . GLU A 1 102 ? -7.507 -7.457 13.041 1.00 93.88 102 GLU A O 1
ATOM 816 N N . THR A 1 103 ? -7.734 -9.295 14.301 1.00 92.62 103 THR A N 1
ATOM 817 C CA . THR A 1 103 ? -7.483 -10.222 13.187 1.00 92.62 103 THR A CA 1
ATOM 818 C C . THR A 1 103 ? -8.609 -10.159 12.163 1.00 92.62 103 THR A C 1
ATOM 820 O O . THR A 1 103 ? -8.342 -10.105 10.959 1.00 92.62 103 THR A O 1
ATOM 823 N N . TYR A 1 104 ? -9.858 -10.107 12.631 1.00 96.69 104 TYR A N 1
ATOM 824 C CA . TYR A 1 104 ? -11.032 -9.932 11.778 1.00 96.69 104 TYR A CA 1
ATOM 825 C C . TYR A 1 104 ? -10.937 -8.638 10.953 1.00 96.69 104 TYR A C 1
ATOM 827 O O . TYR A 1 104 ? -10.998 -8.676 9.720 1.00 96.69 104 TYR A O 1
ATOM 835 N N . TYR A 1 105 ? -10.677 -7.509 11.616 1.00 97.06 105 TYR A N 1
ATOM 836 C CA . TYR A 1 105 ? -10.576 -6.203 10.973 1.00 97.06 105 TYR A CA 1
ATOM 837 C C . TYR A 1 105 ? -9.411 -6.11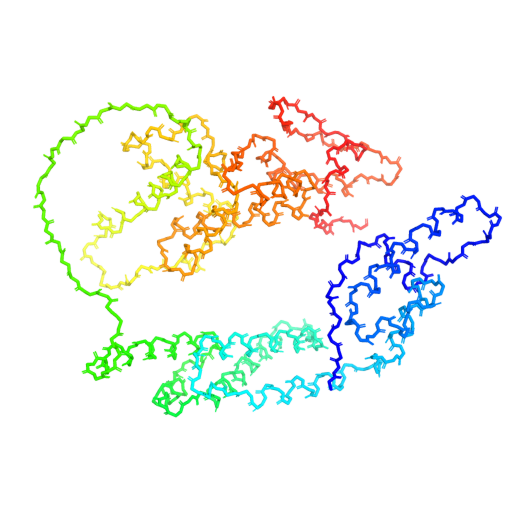5 9.980 1.00 97.06 105 TYR A C 1
ATOM 839 O O . TYR A 1 105 ? -9.588 -5.671 8.845 1.00 97.06 105 TYR A O 1
ATOM 847 N N . ASN A 1 106 ? -8.224 -6.595 10.363 1.00 93.81 106 ASN A N 1
ATOM 848 C CA . ASN A 1 106 ? -7.051 -6.595 9.486 1.00 93.81 106 ASN A CA 1
ATOM 849 C C . ASN A 1 106 ? -7.273 -7.449 8.230 1.00 93.81 106 ASN A C 1
ATOM 851 O O . ASN A 1 106 ? -6.826 -7.088 7.139 1.00 93.81 106 ASN A O 1
ATOM 855 N N . THR A 1 107 ? -7.995 -8.564 8.363 1.00 91.88 107 THR A N 1
ATOM 856 C CA . THR A 1 107 ? -8.335 -9.423 7.224 1.00 91.88 107 THR A CA 1
ATOM 857 C C . THR A 1 107 ? -9.310 -8.722 6.277 1.00 91.88 107 THR A C 1
ATOM 859 O O . THR A 1 107 ? -9.085 -8.731 5.065 1.00 91.88 107 THR A O 1
ATOM 862 N N . LEU A 1 108 ? -10.344 -8.053 6.803 1.00 95.50 108 LEU A N 1
ATOM 863 C CA . LEU A 1 108 ? -11.255 -7.227 6.001 1.00 95.50 108 LEU A CA 1
ATOM 864 C C . LEU A 1 108 ? -10.519 -6.093 5.276 1.00 95.50 108 LEU A C 1
ATOM 866 O O . LEU A 1 108 ? -10.677 -5.942 4.066 1.00 95.50 108 LEU A O 1
ATOM 870 N N . GLN A 1 109 ? -9.649 -5.359 5.976 1.00 93.81 109 GLN A N 1
ATOM 871 C CA . GLN A 1 109 ? -8.782 -4.331 5.388 1.00 93.81 109 GLN A CA 1
ATOM 872 C C . GLN A 1 109 ? -7.948 -4.881 4.226 1.00 93.81 109 GLN A C 1
ATOM 874 O O . GLN A 1 109 ? -7.877 -4.256 3.168 1.00 93.81 109 GLN A O 1
ATOM 879 N N . SER A 1 110 ? -7.339 -6.059 4.389 1.00 88.12 110 SER A N 1
ATOM 880 C CA . SER A 1 110 ? -6.562 -6.696 3.322 1.00 88.12 110 SER A CA 1
ATOM 881 C C . SER A 1 110 ? -7.426 -7.022 2.101 1.00 88.12 110 SER A C 1
ATOM 883 O O . SER A 1 110 ? -6.999 -6.775 0.975 1.00 88.12 110 SER A O 1
ATOM 885 N N . LEU A 1 111 ? -8.634 -7.555 2.312 1.00 89.75 111 LEU A N 1
ATOM 886 C CA . LEU A 1 111 ? -9.561 -7.892 1.228 1.00 89.75 111 LEU A CA 1
ATOM 887 C C . LEU A 1 111 ? -10.036 -6.646 0.477 1.00 89.75 111 LEU A C 1
ATOM 889 O O . LEU A 1 111 ? -10.056 -6.644 -0.752 1.00 89.75 111 LEU A O 1
ATOM 893 N N . TRP A 1 112 ? -10.387 -5.581 1.199 1.00 93.44 112 TRP A N 1
ATOM 894 C CA . TRP A 1 112 ? -10.811 -4.324 0.588 1.00 93.44 112 TRP A CA 1
ATOM 895 C C . TRP A 1 112 ? -9.688 -3.659 -0.202 1.00 93.44 112 TRP A C 1
ATOM 897 O O . TRP A 1 112 ? -9.929 -3.225 -1.320 1.00 93.44 112 TRP A O 1
ATOM 907 N N . ARG A 1 113 ? -8.449 -3.653 0.305 1.00 88.25 113 ARG A N 1
ATOM 908 C CA . ARG A 1 113 ? -7.293 -3.126 -0.444 1.00 88.25 113 ARG A CA 1
ATOM 909 C C . ARG A 1 113 ? -7.051 -3.892 -1.739 1.00 88.25 113 ARG A C 1
ATOM 911 O O . ARG A 1 113 ? -6.768 -3.284 -2.767 1.00 88.25 113 ARG A O 1
ATOM 918 N N . GLU A 1 114 ? -7.168 -5.219 -1.698 1.00 82.25 114 GLU A N 1
ATOM 919 C CA . GLU A 1 114 ? -7.042 -6.038 -2.903 1.00 82.25 114 GLU A CA 1
ATOM 920 C C . GLU A 1 114 ? -8.179 -5.748 -3.897 1.00 82.25 114 GLU A C 1
ATOM 922 O O . GLU A 1 114 ? -7.946 -5.655 -5.103 1.00 82.25 114 GLU A O 1
ATOM 927 N N . PHE A 1 115 ? -9.401 -5.554 -3.400 1.00 83.94 115 PHE A N 1
ATOM 928 C CA . PHE A 1 115 ? -10.549 -5.175 -4.218 1.00 83.94 115 PHE A CA 1
ATOM 929 C C . PHE A 1 115 ? -10.355 -3.802 -4.881 1.00 83.94 115 PHE A C 1
ATOM 931 O O . PHE A 1 115 ? -10.504 -3.694 -6.099 1.00 83.94 115 PHE A O 1
ATOM 938 N N . ASP A 1 116 ? -9.956 -2.789 -4.109 1.00 84.50 116 ASP A N 1
ATOM 939 C CA . ASP A 1 116 ? -9.717 -1.419 -4.579 1.00 84.50 116 ASP A CA 1
ATOM 940 C C . ASP A 1 116 ? -8.607 -1.375 -5.633 1.00 84.50 116 ASP A C 1
ATOM 942 O O . ASP A 1 116 ? -8.737 -0.712 -6.659 1.00 84.50 116 ASP A O 1
ATOM 946 N N . PHE A 1 117 ? -7.533 -2.146 -5.429 1.00 80.06 117 PHE A N 1
ATOM 947 C CA . PHE A 1 117 ? -6.446 -2.273 -6.399 1.00 80.06 117 PHE A CA 1
ATOM 948 C C . PHE A 1 117 ? -6.932 -2.827 -7.747 1.00 80.06 117 PHE A C 1
ATOM 950 O O . PHE A 1 117 ? -6.490 -2.391 -8.809 1.00 80.06 117 PHE A O 1
ATOM 957 N N . ARG A 1 118 ? -7.857 -3.792 -7.719 1.00 74.88 118 ARG A N 1
ATOM 958 C CA . ARG A 1 118 ? -8.397 -4.442 -8.925 1.00 74.88 118 ARG A CA 1
ATOM 959 C C . ARG A 1 118 ? -9.500 -3.635 -9.607 1.00 74.88 118 ARG A C 1
ATOM 961 O O . ARG A 1 118 ? -9.806 -3.904 -10.774 1.00 74.88 118 ARG A O 1
ATOM 968 N N . ARG A 1 119 ? -10.120 -2.700 -8.885 1.00 76.81 119 ARG A N 1
ATOM 969 C CA . ARG A 1 119 ? -11.219 -1.835 -9.334 1.00 76.81 119 ARG A CA 1
ATOM 970 C C . ARG A 1 119 ? -10.956 -0.390 -8.886 1.00 76.81 119 ARG A C 1
ATOM 972 O O . ARG A 1 119 ? -11.669 0.112 -8.018 1.00 76.81 119 ARG A O 1
ATOM 979 N N . PRO A 1 120 ? -9.948 0.280 -9.472 1.00 76.31 120 PRO A N 1
ATOM 980 C CA . PRO A 1 120 ? -9.680 1.674 -9.157 1.00 76.31 120 PRO A CA 1
ATOM 981 C C . PRO A 1 120 ? -10.881 2.544 -9.538 1.00 76.31 120 PRO A C 1
ATOM 983 O O . PRO A 1 120 ? -11.552 2.293 -10.543 1.00 76.31 120 PRO A O 1
ATOM 986 N N . ASN A 1 121 ? -11.139 3.574 -8.733 1.00 75.31 121 ASN A N 1
ATOM 987 C CA . ASN A 1 121 ? -12.157 4.568 -9.044 1.00 75.31 121 ASN A CA 1
ATOM 988 C C . ASN A 1 121 ? -11.747 5.342 -10.312 1.00 75.31 121 ASN A C 1
ATOM 990 O O . ASN A 1 121 ? -10.631 5.851 -10.383 1.00 75.31 121 ASN A O 1
ATOM 994 N N . MET A 1 122 ? -12.639 5.406 -11.303 1.00 76.06 122 MET A N 1
ATOM 995 C CA . MET A 1 122 ? -12.420 6.121 -12.569 1.00 76.06 122 MET A CA 1
ATOM 996 C C . MET A 1 122 ? -13.061 7.517 -12.589 1.00 76.06 122 MET A C 1
ATOM 998 O O . MET A 1 122 ? -13.017 8.191 -13.611 1.00 76.06 122 MET A O 1
ATOM 1002 N N . ILE A 1 123 ? -13.689 7.947 -11.491 1.00 83.88 123 ILE A N 1
ATOM 1003 C CA . ILE A 1 123 ? -14.296 9.276 -11.373 1.00 83.88 123 ILE A CA 1
ATOM 1004 C C . ILE A 1 123 ? -13.188 10.336 -11.329 1.00 83.88 123 ILE A C 1
ATOM 1006 O O . ILE A 1 123 ? -12.242 10.215 -10.554 1.00 83.88 123 ILE A O 1
ATOM 1010 N N . GLU A 1 124 ? -13.332 11.389 -12.135 1.00 79.62 124 GLU A N 1
ATOM 1011 C CA . GLU A 1 124 ? -12.331 12.459 -12.270 1.00 79.62 124 GLU A CA 1
ATOM 1012 C C . GLU A 1 124 ? -12.641 13.698 -11.410 1.00 79.62 124 GLU A C 1
ATOM 1014 O O . GLU A 1 124 ? -11.733 14.443 -11.043 1.00 79.62 124 GLU A O 1
ATOM 1019 N N . TYR A 1 125 ? -13.911 13.923 -11.057 1.00 84.44 125 TYR A N 1
ATOM 1020 C CA . TYR A 1 125 ? -14.343 15.103 -10.304 1.00 84.44 125 TYR A CA 1
ATOM 1021 C C . TYR A 1 125 ? -14.226 14.904 -8.789 1.00 84.44 125 TYR A C 1
ATOM 1023 O O . TYR A 1 125 ? -14.764 13.957 -8.219 1.00 84.44 125 TYR A O 1
ATOM 1031 N N . GLU A 1 126 ? -13.577 15.851 -8.112 1.00 81.38 126 GLU A N 1
ATOM 1032 C CA . GLU A 1 126 ? -13.237 15.759 -6.685 1.00 81.38 126 GLU A CA 1
ATOM 1033 C C . GLU A 1 126 ? -14.459 15.626 -5.756 1.00 81.38 126 GLU A C 1
ATOM 1035 O O . GLU A 1 126 ? -14.429 14.865 -4.787 1.00 81.38 126 GLU A O 1
ATOM 1040 N N . ILE A 1 127 ? -15.565 16.305 -6.081 1.00 86.75 127 ILE A N 1
ATOM 1041 C CA . ILE A 1 127 ? -16.816 16.242 -5.305 1.00 86.75 127 ILE A CA 1
ATOM 1042 C C . ILE A 1 127 ? -17.429 14.836 -5.374 1.00 86.75 127 ILE A C 1
ATOM 1044 O O . ILE A 1 127 ? -17.846 14.285 -4.353 1.00 86.75 127 ILE A O 1
ATOM 1048 N N . ASP A 1 128 ? -17.433 14.235 -6.563 1.00 84.38 128 ASP A N 1
ATOM 1049 C CA . ASP A 1 128 ? -17.998 12.906 -6.790 1.00 84.38 128 ASP A CA 1
ATOM 1050 C C . ASP A 1 128 ? -17.105 11.806 -6.207 1.00 84.38 128 ASP A C 1
ATOM 1052 O O . ASP A 1 128 ? -17.614 10.832 -5.653 1.00 84.38 128 ASP A O 1
ATOM 1056 N N . ILE A 1 129 ? -15.777 11.985 -6.235 1.00 81.44 129 ILE A N 1
ATOM 1057 C CA . ILE A 1 129 ? -14.828 11.099 -5.543 1.00 81.44 129 ILE A CA 1
ATOM 1058 C C . ILE A 1 129 ? -15.104 11.100 -4.040 1.00 81.44 129 ILE A C 1
ATOM 1060 O O . ILE A 1 129 ? -15.150 10.033 -3.427 1.00 81.44 129 ILE A O 1
ATOM 1064 N N . LYS A 1 130 ? -15.300 12.281 -3.438 1.00 87.31 130 LYS A N 1
ATOM 1065 C CA . LYS A 1 130 ? -15.603 12.388 -2.008 1.00 87.31 130 LYS A CA 1
ATOM 1066 C C . LYS A 1 130 ? -16.911 11.676 -1.671 1.00 87.31 130 LYS A C 1
ATOM 1068 O O . LYS A 1 130 ? -16.916 10.814 -0.801 1.00 87.31 130 LYS A O 1
ATOM 1073 N N . ARG A 1 131 ? -17.982 11.959 -2.418 1.00 88.12 131 ARG A N 1
ATOM 1074 C CA . ARG A 1 131 ? -19.290 11.319 -2.219 1.00 88.12 131 ARG A CA 1
ATOM 1075 C C . ARG A 1 131 ? -19.222 9.799 -2.379 1.00 88.12 131 ARG A C 1
ATOM 1077 O O . ARG A 1 131 ? -19.810 9.075 -1.584 1.00 88.12 131 ARG A O 1
ATOM 1084 N N . TYR A 1 132 ? -18.494 9.317 -3.385 1.00 88.00 132 TYR A N 1
ATOM 1085 C CA . TYR A 1 132 ? -18.262 7.889 -3.588 1.00 88.00 132 TYR A CA 1
ATOM 1086 C C . TYR A 1 132 ? -17.514 7.261 -2.408 1.00 88.00 132 TYR A C 1
ATOM 1088 O O . TYR A 1 132 ? -17.902 6.198 -1.933 1.00 88.00 132 TYR A O 1
ATOM 1096 N N . ASN A 1 133 ? -16.461 7.919 -1.915 1.00 87.69 133 ASN A N 1
ATOM 1097 C CA . ASN A 1 133 ? -15.699 7.433 -0.770 1.00 87.69 133 ASN A CA 1
ATOM 1098 C C . ASN A 1 133 ? -16.541 7.405 0.507 1.00 87.69 133 ASN A C 1
ATOM 1100 O O . ASN A 1 133 ? -16.422 6.445 1.260 1.00 87.69 133 ASN A O 1
ATOM 1104 N N . ASP A 1 134 ? -17.397 8.403 0.733 1.00 89.44 134 ASP A N 1
ATOM 1105 C CA . ASP A 1 134 ? -18.290 8.442 1.894 1.00 89.44 134 ASP A CA 1
ATOM 1106 C C . ASP A 1 134 ? -19.251 7.237 1.876 1.00 89.44 134 ASP A C 1
ATOM 1108 O O . ASP A 1 134 ? -19.304 6.485 2.848 1.00 89.44 134 ASP A O 1
ATOM 1112 N N . ILE A 1 135 ? -19.897 6.967 0.733 1.00 90.88 135 ILE A N 1
ATOM 1113 C CA . ILE A 1 135 ? -20.772 5.792 0.543 1.00 90.88 135 ILE A CA 1
ATOM 1114 C C . ILE A 1 135 ? -19.986 4.483 0.718 1.00 90.88 135 ILE A C 1
ATOM 1116 O O . ILE A 1 135 ? -20.432 3.556 1.388 1.00 90.88 135 ILE A O 1
ATOM 1120 N N . LEU A 1 136 ? -18.782 4.398 0.147 1.00 91.88 136 LEU A N 1
ATOM 1121 C CA . LEU A 1 136 ? -17.938 3.208 0.252 1.00 91.88 136 LEU A CA 1
ATOM 1122 C C . LEU A 1 136 ? -17.509 2.928 1.700 1.00 91.88 136 LEU A C 1
ATOM 1124 O O . LEU A 1 136 ? -17.420 1.770 2.106 1.00 91.88 136 LEU A O 1
ATOM 1128 N N . GLN A 1 137 ? -17.192 3.970 2.471 1.00 93.25 137 GLN A N 1
ATOM 1129 C CA . GLN A 1 137 ? -16.866 3.835 3.890 1.00 93.25 137 GLN A CA 1
ATOM 1130 C C . GLN A 1 137 ? -18.084 3.385 4.690 1.00 93.25 137 GLN A C 1
ATOM 1132 O O . GLN A 1 137 ? -17.943 2.519 5.551 1.00 93.25 137 GLN A O 1
ATOM 1137 N N . GLU A 1 138 ? -19.262 3.912 4.366 1.00 94.19 138 GLU A N 1
ATOM 1138 C CA . GLU A 1 138 ? -20.524 3.519 4.980 1.00 94.19 138 GLU A CA 1
ATOM 1139 C C . GLU A 1 138 ? -20.819 2.021 4.764 1.00 94.19 138 GLU A C 1
ATOM 1141 O O . GLU A 1 138 ? -20.975 1.273 5.731 1.00 94.19 138 GLU A O 1
ATOM 1146 N N . ASP A 1 139 ? -20.738 1.537 3.519 1.00 95.00 139 ASP A N 1
ATOM 1147 C CA . ASP A 1 139 ? -20.897 0.113 3.183 1.00 95.00 139 ASP A CA 1
ATOM 1148 C C . ASP A 1 139 ? -19.918 -0.788 3.955 1.00 95.00 139 ASP A C 1
ATOM 1150 O O . ASP A 1 139 ? -20.261 -1.887 4.410 1.00 95.00 139 ASP A O 1
ATOM 1154 N N . ARG A 1 140 ? -18.673 -0.330 4.130 1.00 96.50 140 ARG A N 1
ATOM 1155 C CA . ARG A 1 140 ? -17.646 -1.071 4.878 1.00 96.50 140 ARG A CA 1
ATOM 1156 C C . ARG A 1 140 ? -17.948 -1.144 6.366 1.00 96.50 140 ARG A C 1
ATOM 1158 O O . ARG A 1 140 ? -17.641 -2.170 6.972 1.00 96.50 140 ARG A O 1
ATOM 1165 N N . VAL A 1 141 ? -18.543 -0.103 6.950 1.00 97.50 141 VAL A N 1
ATOM 1166 C CA . VAL A 1 141 ? -19.010 -0.135 8.342 1.00 97.50 141 VAL A CA 1
ATOM 1167 C C . VAL A 1 141 ? -20.107 -1.179 8.493 1.00 97.50 141 VAL A C 1
ATOM 1169 O O . VAL A 1 141 ? -19.998 -2.012 9.388 1.00 97.50 141 VAL A O 1
ATOM 1172 N N . TYR A 1 142 ? -21.102 -1.209 7.601 1.00 96.69 142 TYR A N 1
ATOM 1173 C CA . TYR A 1 142 ? -22.169 -2.213 7.667 1.00 96.69 142 TYR A CA 1
ATOM 1174 C C . TYR A 1 142 ? -21.619 -3.639 7.606 1.00 96.69 142 TYR A C 1
ATOM 1176 O O . TYR A 1 142 ? -21.945 -4.459 8.461 1.00 96.69 142 TYR A O 1
ATOM 1184 N N . ILE A 1 143 ? -20.720 -3.921 6.658 1.00 96.56 143 ILE A N 1
ATOM 1185 C CA . ILE A 1 143 ? -20.065 -5.233 6.541 1.00 96.56 143 ILE A CA 1
ATOM 1186 C C . ILE A 1 143 ? -19.247 -5.562 7.795 1.00 96.56 143 ILE A C 1
ATOM 1188 O O . ILE A 1 143 ? -19.293 -6.690 8.284 1.00 96.56 143 ILE A O 1
ATOM 1192 N N . PHE A 1 144 ? -18.487 -4.594 8.315 1.00 97.56 144 PHE A N 1
ATOM 1193 C CA . PHE A 1 144 ? -17.693 -4.787 9.523 1.00 97.56 144 PHE A CA 1
ATOM 1194 C C . PHE A 1 144 ? -18.580 -5.172 10.710 1.00 97.56 144 PHE A C 1
ATOM 1196 O O . PHE A 1 144 ? -18.294 -6.181 11.355 1.00 97.56 144 PHE A O 1
ATOM 1203 N N . LEU A 1 145 ? -19.655 -4.417 10.961 1.00 97.12 145 LEU A N 1
ATOM 1204 C CA . LEU A 1 145 ? -20.575 -4.644 12.075 1.00 97.12 145 LEU A CA 1
ATOM 1205 C C . LEU A 1 145 ? -21.356 -5.959 11.941 1.00 97.12 145 LEU A C 1
ATOM 1207 O O . LEU A 1 145 ? -21.505 -6.665 12.937 1.00 97.12 145 LEU A O 1
ATOM 1211 N N . ASP A 1 146 ? -21.809 -6.312 10.733 1.00 96.19 146 ASP A N 1
ATOM 1212 C CA . ASP A 1 146 ? -22.548 -7.558 10.452 1.00 96.19 146 ASP A CA 1
ATOM 1213 C C . ASP A 1 146 ? -21.735 -8.811 10.802 1.00 96.19 146 ASP A C 1
ATOM 1215 O O . ASP A 1 146 ? -22.286 -9.838 11.198 1.00 96.19 146 ASP A O 1
ATOM 1219 N N . GLY A 1 147 ? -20.408 -8.734 10.680 1.00 96.00 147 GLY A N 1
ATOM 1220 C CA . GLY A 1 147 ? -19.542 -9.857 11.006 1.00 96.00 147 GLY A CA 1
ATOM 1221 C C . GLY A 1 147 ? -19.003 -9.910 12.431 1.00 96.00 147 GLY A C 1
ATOM 1222 O O . GLY A 1 147 ? -18.270 -10.853 12.727 1.00 96.00 147 GLY A O 1
ATOM 1223 N N . LEU A 1 148 ? -19.335 -8.955 13.304 1.00 97.19 148 LEU A N 1
ATOM 1224 C CA . LEU A 1 148 ? -18.955 -9.005 14.721 1.00 97.19 148 LEU A CA 1
ATOM 1225 C C . LEU A 1 148 ? -19.746 -10.075 15.485 1.00 97.19 148 LEU A C 1
ATOM 1227 O O . LEU A 1 148 ? -20.901 -10.351 15.167 1.00 97.19 148 LEU A O 1
ATOM 1231 N N . ASP A 1 149 ? -19.131 -10.637 16.526 1.00 96.12 149 ASP A N 1
ATOM 1232 C CA . ASP A 1 149 ? -19.805 -11.592 17.410 1.00 96.12 149 ASP A CA 1
ATOM 1233 C C . ASP A 1 149 ? -20.926 -10.915 18.223 1.00 96.12 149 ASP A C 1
ATOM 1235 O O . ASP A 1 149 ? -20.806 -9.759 18.636 1.00 96.12 149 ASP A O 1
ATOM 1239 N N . ASP A 1 150 ? -21.985 -11.664 18.549 1.00 94.00 150 ASP A N 1
ATOM 1240 C CA . ASP A 1 150 ? -23.197 -11.135 19.202 1.00 94.00 150 ASP A CA 1
ATOM 1241 C C . ASP A 1 150 ? -22.961 -10.489 20.573 1.00 94.00 150 ASP A C 1
ATOM 1243 O O . ASP A 1 150 ? -23.719 -9.621 20.999 1.00 94.00 150 ASP A O 1
ATOM 1247 N N . ARG A 1 151 ? -21.869 -10.833 21.262 1.00 93.00 151 ARG A N 1
ATOM 1248 C CA . ARG A 1 151 ? -21.479 -10.169 22.520 1.00 93.00 151 ARG A CA 1
ATOM 1249 C C . ARG A 1 151 ? -21.234 -8.660 22.351 1.00 93.00 151 ARG A C 1
ATOM 1251 O O . ARG A 1 151 ? -21.306 -7.911 23.321 1.00 93.00 151 ARG A O 1
ATOM 1258 N N . LEU A 1 152 ? -20.937 -8.216 21.129 1.00 94.31 152 LEU A N 1
ATOM 1259 C CA . LEU A 1 152 ? -20.699 -6.816 20.777 1.00 94.31 152 LEU A CA 1
ATOM 1260 C C . LEU A 1 152 ? -21.963 -6.122 20.254 1.00 94.31 152 LEU A C 1
ATOM 1262 O O . LEU A 1 152 ? -21.863 -5.019 19.723 1.00 94.31 152 LEU A O 1
ATOM 1266 N N . ASP A 1 153 ? -23.149 -6.716 20.411 1.00 93.88 153 ASP A N 1
ATOM 1267 C CA . ASP A 1 153 ? -24.396 -6.165 19.871 1.00 93.88 153 ASP A CA 1
ATOM 1268 C C . ASP A 1 153 ? -24.675 -4.727 20.317 1.00 93.88 153 ASP A C 1
ATOM 1270 O O . ASP A 1 153 ? -24.990 -3.861 19.503 1.00 93.88 153 ASP A O 1
ATOM 1274 N N . LYS A 1 154 ? -24.426 -4.429 21.595 1.00 93.19 154 LYS A N 1
ATOM 1275 C CA . LYS A 1 154 ? -24.532 -3.060 22.104 1.00 93.19 154 LYS A CA 1
ATOM 1276 C C . LYS A 1 154 ? -23.588 -2.103 21.367 1.00 93.19 154 LYS A C 1
ATOM 1278 O O . LYS A 1 154 ? -24.006 -1.021 20.974 1.00 93.19 154 LYS A O 1
ATOM 1283 N N . ALA A 1 155 ? -22.344 -2.519 21.123 1.00 94.69 155 ALA A N 1
ATOM 1284 C CA . ALA A 1 155 ? -21.383 -1.716 20.372 1.00 94.69 155 ALA A CA 1
ATOM 1285 C C . ALA A 1 155 ? -21.835 -1.510 18.916 1.00 94.69 155 ALA A C 1
ATOM 1287 O O . ALA A 1 155 ? -21.652 -0.418 18.383 1.00 94.69 155 ALA A O 1
ATOM 1288 N N . ARG A 1 156 ? -22.463 -2.521 18.288 1.00 96.06 156 ARG A N 1
ATOM 1289 C CA . ARG A 1 156 ? -23.090 -2.378 16.961 1.00 96.06 156 ARG A CA 1
ATOM 1290 C C . ARG A 1 156 ? -24.170 -1.301 16.993 1.00 96.06 156 ARG A C 1
ATOM 1292 O O . ARG A 1 156 ? -24.131 -0.384 16.179 1.00 96.06 156 ARG A O 1
ATOM 1299 N N . SER A 1 157 ? -25.088 -1.388 17.956 1.00 95.94 157 SER A N 1
ATOM 1300 C CA . SER A 1 157 ? -26.156 -0.404 18.135 1.00 95.94 157 SER A CA 1
ATOM 1301 C C . SER A 1 157 ? -25.589 1.001 18.335 1.00 95.94 157 SER A C 1
ATOM 1303 O O . SER A 1 157 ? -25.985 1.922 17.629 1.00 95.94 157 SER A O 1
ATOM 1305 N N . ASP A 1 158 ? -24.628 1.177 19.238 1.00 95.56 158 ASP A N 1
ATOM 1306 C CA . ASP A 1 158 ? -24.072 2.496 19.551 1.00 95.56 158 ASP A CA 1
ATOM 1307 C C . ASP A 1 158 ? -23.383 3.139 18.332 1.00 95.56 158 ASP A C 1
ATOM 1309 O O . ASP A 1 158 ? -23.539 4.337 18.097 1.00 95.56 158 ASP A O 1
ATOM 1313 N N . VAL A 1 159 ? -22.681 2.347 17.511 1.00 96.62 159 VAL A N 1
ATOM 1314 C CA . VAL A 1 159 ? -22.084 2.818 16.247 1.00 96.62 159 VAL A CA 1
ATOM 1315 C C . VAL A 1 159 ? -23.158 3.263 15.250 1.00 96.62 159 VAL A C 1
ATOM 1317 O O . VAL A 1 159 ? -23.009 4.316 14.632 1.00 96.62 159 VAL A O 1
ATOM 1320 N N . LEU A 1 160 ? -24.250 2.504 15.114 1.00 94.31 160 LEU A N 1
ATOM 1321 C CA . LEU A 1 160 ? -25.351 2.832 14.198 1.00 94.31 160 LEU A CA 1
ATOM 1322 C C . LEU A 1 160 ? -26.127 4.096 14.607 1.00 94.31 160 LEU A C 1
ATOM 1324 O O . LEU A 1 160 ? -26.715 4.748 13.750 1.00 94.31 160 LEU A O 1
ATOM 1328 N N . HIS A 1 161 ? -26.113 4.462 15.892 1.00 93.88 161 HIS A N 1
ATOM 1329 C CA . HIS A 1 161 ? -26.796 5.653 16.413 1.00 93.88 161 HIS A CA 1
ATOM 1330 C C . HIS A 1 161 ? -25.894 6.900 16.500 1.00 93.88 161 HIS A C 1
ATOM 1332 O O . HIS A 1 161 ? -26.320 7.932 17.025 1.00 93.88 161 HIS A O 1
ATOM 1338 N N . MET A 1 162 ? -24.651 6.847 16.005 1.00 91.81 162 MET A N 1
ATOM 1339 C CA . MET A 1 162 ? -23.771 8.019 15.986 1.00 91.81 162 MET A CA 1
ATOM 1340 C C . MET A 1 162 ? -24.337 9.129 15.086 1.00 91.81 162 MET A C 1
ATOM 1342 O O . MET A 1 162 ? -24.701 8.894 13.938 1.00 91.81 162 MET A O 1
ATOM 1346 N N . THR A 1 163 ? -24.359 10.369 15.587 1.00 82.00 163 THR A N 1
ATOM 1347 C CA . THR A 1 163 ? -24.910 11.538 14.867 1.00 82.00 163 THR A CA 1
ATOM 1348 C C . THR A 1 163 ? -24.142 11.887 13.593 1.00 82.00 163 THR A C 1
ATOM 1350 O O . THR A 1 163 ? -24.732 12.348 12.620 1.00 82.00 163 THR A O 1
ATOM 1353 N N . SER A 1 164 ? -22.829 11.661 13.592 1.00 88.44 164 SER A N 1
ATOM 1354 C CA . SER A 1 164 ? -22.005 11.630 12.388 1.00 88.44 164 SER A CA 1
ATOM 1355 C C . SER A 1 164 ? -21.636 10.180 12.130 1.00 88.44 164 SER A C 1
ATOM 1357 O O . SER A 1 164 ? -20.893 9.602 12.927 1.00 88.44 164 SER A O 1
ATOM 1359 N N . PHE A 1 165 ? -22.125 9.611 11.028 1.00 89.44 165 PHE A N 1
ATOM 1360 C CA . PHE A 1 165 ? -21.836 8.219 10.708 1.00 89.44 165 PHE A CA 1
ATOM 1361 C C . PHE A 1 165 ? -20.317 8.022 10.556 1.00 89.44 165 PHE A C 1
ATOM 1363 O O . PHE A 1 165 ? -19.662 8.815 9.867 1.00 89.44 165 PHE A O 1
ATOM 1370 N N . PRO A 1 166 ? -19.719 7.047 11.259 1.00 93.69 166 PRO A N 1
ATOM 1371 C CA . PRO A 1 166 ? -18.273 6.924 11.315 1.00 93.69 166 PRO A CA 1
ATOM 1372 C C . PRO A 1 166 ? -17.706 6.307 10.036 1.00 93.69 166 PRO A C 1
ATOM 1374 O O . PRO A 1 166 ? -18.371 5.577 9.313 1.00 93.69 166 PRO A O 1
ATOM 1377 N N . THR A 1 167 ? -16.419 6.540 9.800 1.00 95.00 167 THR A N 1
ATOM 1378 C CA . THR A 1 167 ? -15.623 5.709 8.885 1.00 95.00 167 THR A CA 1
ATOM 1379 C C . THR A 1 167 ? -15.378 4.327 9.487 1.00 95.00 167 THR A C 1
ATOM 1381 O O . THR A 1 167 ? -15.467 4.140 10.705 1.00 95.00 167 THR A O 1
ATOM 1384 N N . VAL A 1 168 ? -14.979 3.358 8.661 1.00 96.25 168 VAL A N 1
ATOM 1385 C CA . VAL A 1 168 ? -14.717 1.996 9.148 1.00 96.25 168 VAL A CA 1
ATOM 1386 C C . VAL A 1 168 ? -13.600 1.945 10.202 1.00 96.25 168 VAL A C 1
ATOM 1388 O O . VAL A 1 168 ? -13.708 1.203 11.176 1.00 96.25 168 VAL A O 1
ATOM 1391 N N . ASP A 1 169 ? -12.580 2.804 10.085 1.00 95.12 169 ASP A N 1
ATOM 1392 C CA . ASP A 1 169 ? -11.507 2.928 11.080 1.00 95.12 169 ASP A CA 1
ATOM 1393 C C . ASP A 1 169 ? -12.021 3.475 12.422 1.00 95.12 169 ASP A C 1
ATOM 1395 O O . ASP A 1 169 ? -11.606 3.020 13.491 1.00 95.12 169 ASP A O 1
ATOM 1399 N N . GLN A 1 170 ? -12.939 4.446 12.384 1.00 95.12 170 GLN A N 1
ATOM 1400 C CA . GLN A 1 170 ? -13.561 5.009 13.585 1.00 95.12 170 GLN A CA 1
ATOM 1401 C C . GLN A 1 170 ? -14.499 4.002 14.257 1.00 95.12 170 GLN A C 1
ATOM 1403 O O . GLN A 1 170 ? -14.440 3.852 15.479 1.00 95.12 170 GLN A O 1
ATOM 1408 N N . ALA A 1 171 ? -15.311 3.285 13.475 1.00 96.62 171 ALA A N 1
ATOM 1409 C CA . ALA A 1 171 ? -16.176 2.217 13.971 1.00 96.62 171 ALA A CA 1
ATOM 1410 C C . ALA A 1 171 ? -15.351 1.103 14.635 1.00 96.62 171 ALA A C 1
ATOM 1412 O O . ALA A 1 171 ? -15.632 0.711 15.767 1.00 96.62 171 ALA A O 1
ATOM 1413 N N . TYR A 1 172 ? -14.270 0.658 13.986 1.00 97.25 172 TYR A N 1
ATOM 1414 C CA . TYR A 1 172 ? -13.333 -0.306 14.561 1.00 97.25 172 TYR A CA 1
ATOM 1415 C C . TYR A 1 172 ? -12.715 0.193 15.872 1.00 97.25 172 TYR A C 1
ATOM 1417 O O . TYR A 1 172 ? -12.703 -0.534 16.865 1.00 97.25 172 TYR A O 1
ATOM 1425 N N . ALA A 1 173 ? -12.229 1.438 15.910 1.00 95.62 173 ALA A N 1
ATOM 1426 C CA . ALA A 1 173 ? -11.632 2.007 17.116 1.00 95.62 173 ALA A CA 1
ATOM 1427 C C . ALA A 1 173 ? -12.628 2.069 18.285 1.00 95.62 173 ALA A C 1
ATOM 1429 O O . ALA A 1 173 ? -12.242 1.811 19.426 1.00 95.62 173 ALA A O 1
ATOM 1430 N N . TYR A 1 174 ? -13.893 2.390 18.008 1.00 96.12 174 TYR A N 1
ATOM 1431 C CA . TYR A 1 174 ? -14.961 2.385 19.003 1.00 96.12 174 TYR A CA 1
ATOM 1432 C C . TYR A 1 174 ? -15.220 0.971 19.537 1.00 96.12 174 TYR A C 1
ATOM 1434 O O . TYR A 1 174 ? -15.111 0.737 20.740 1.00 96.12 174 TYR A O 1
ATOM 1442 N N . VAL A 1 175 ? -15.477 0.016 18.638 1.00 96.31 175 VAL A N 1
ATOM 1443 C CA . VAL A 1 175 ? -15.774 -1.378 18.994 1.00 96.31 175 VAL A CA 1
ATOM 1444 C C . VAL A 1 175 ? -14.620 -2.009 19.773 1.00 96.31 175 VAL A C 1
ATOM 1446 O O . VAL A 1 175 ? -14.849 -2.662 20.785 1.00 96.31 175 VAL A O 1
ATOM 1449 N N . ARG A 1 176 ? -13.370 -1.768 19.366 1.00 95.31 176 ARG A N 1
ATOM 1450 C CA . ARG A 1 176 ? -12.183 -2.264 20.077 1.00 95.31 176 ARG A CA 1
ATOM 1451 C C . ARG A 1 176 ? -12.073 -1.699 21.495 1.00 95.31 176 ARG A C 1
ATOM 1453 O O . ARG A 1 176 ? -11.716 -2.426 22.415 1.00 95.31 176 ARG A O 1
ATOM 1460 N N . ARG A 1 177 ? -12.361 -0.407 21.698 1.00 92.62 177 ARG A N 1
ATOM 1461 C CA . ARG A 1 177 ? -12.370 0.191 23.047 1.00 92.62 177 ARG A CA 1
ATOM 1462 C C . ARG A 1 177 ? -13.440 -0.446 23.924 1.00 92.62 177 ARG A C 1
ATOM 1464 O O . ARG A 1 177 ? -13.176 -0.720 25.090 1.00 92.62 177 ARG A O 1
ATOM 1471 N N . GLU A 1 178 ? -14.617 -0.689 23.358 1.00 92.12 178 GLU A N 1
ATOM 1472 C CA . GLU A 1 178 ? -15.717 -1.333 24.068 1.00 92.12 178 GLU A CA 1
ATOM 1473 C C . GLU A 1 178 ? -15.400 -2.796 24.406 1.00 92.12 178 GLU A C 1
ATOM 1475 O O . GLU A 1 178 ? -15.645 -3.220 25.530 1.00 92.12 178 GLU A O 1
ATOM 1480 N N . ASP A 1 179 ? -14.761 -3.536 23.500 1.00 90.88 179 ASP A N 1
ATOM 1481 C CA . ASP A 1 179 ? -14.280 -4.901 23.742 1.00 90.88 179 ASP A CA 1
ATOM 1482 C C . ASP A 1 179 ? -13.296 -4.972 24.917 1.00 90.88 179 ASP A C 1
ATOM 1484 O O . ASP A 1 179 ? -13.467 -5.763 25.846 1.00 90.88 179 ASP A O 1
ATOM 1488 N N . VAL A 1 180 ? -12.306 -4.074 24.934 1.00 90.44 180 VAL A N 1
ATOM 1489 C CA . VAL A 1 180 ? -11.349 -3.960 26.044 1.00 90.44 180 VAL A CA 1
ATOM 1490 C C . VAL A 1 180 ? -12.059 -3.566 27.341 1.00 90.44 180 VAL A C 1
ATOM 1492 O O . VAL A 1 180 ? -11.785 -4.148 28.391 1.00 90.44 180 VAL A O 1
ATOM 1495 N N . ARG A 1 181 ? -12.997 -2.611 27.297 1.00 90.62 181 ARG A N 1
ATOM 1496 C CA . ARG A 1 181 ? -13.777 -2.203 28.475 1.00 90.62 181 ARG A CA 1
ATOM 1497 C C . ARG A 1 181 ? -14.591 -3.371 29.030 1.00 90.62 181 ARG A C 1
ATOM 1499 O O . ARG A 1 181 ? -14.606 -3.559 30.244 1.00 90.62 181 ARG A O 1
ATOM 1506 N N . GLN A 1 182 ? -15.250 -4.153 28.174 1.00 87.12 182 GLN A N 1
ATOM 1507 C CA . GLN A 1 182 ? -15.997 -5.345 28.579 1.00 87.12 182 GLN A CA 1
ATOM 1508 C C . GLN A 1 182 ? -15.073 -6.397 29.188 1.00 87.12 182 GLN A C 1
ATOM 1510 O O . GLN A 1 182 ? -15.390 -6.917 30.252 1.00 87.12 182 GLN A O 1
ATOM 1515 N N . ALA A 1 183 ? -13.907 -6.649 28.589 1.00 84.94 183 ALA A N 1
ATOM 1516 C CA . ALA A 1 183 ? -12.923 -7.576 29.141 1.00 84.94 183 ALA A CA 1
ATOM 1517 C C . ALA A 1 183 ? -12.442 -7.156 30.544 1.00 84.94 183 ALA A C 1
ATOM 1519 O O . ALA A 1 183 ? -12.312 -7.999 31.427 1.00 84.94 183 ALA A O 1
ATOM 1520 N N . VAL A 1 184 ? -12.230 -5.854 30.774 1.00 85.44 184 VAL A N 1
ATOM 1521 C CA . VAL A 1 184 ? -11.826 -5.317 32.085 1.00 85.44 184 VAL A CA 1
ATOM 1522 C C . VAL A 1 184 ? -12.979 -5.339 33.093 1.00 85.44 184 VAL A C 1
ATOM 1524 O O . VAL A 1 184 ? -12.778 -5.719 34.241 1.00 85.44 184 VAL A O 1
ATOM 1527 N N . MET A 1 185 ? -14.192 -4.947 32.692 1.00 77.56 185 MET A N 1
ATOM 1528 C CA . MET A 1 185 ? -15.336 -4.829 33.609 1.00 77.56 185 MET A CA 1
ATOM 1529 C C . MET A 1 185 ? -16.041 -6.158 33.903 1.00 77.56 185 MET A C 1
ATOM 1531 O O . MET A 1 185 ? -16.648 -6.294 34.960 1.00 77.56 185 MET A O 1
ATOM 1535 N N . MET A 1 186 ? -15.971 -7.133 32.995 1.00 69.19 186 MET A N 1
ATOM 1536 C CA . MET A 1 186 ? -16.508 -8.488 33.189 1.00 69.19 186 MET A CA 1
ATOM 1537 C C . MET A 1 186 ? -15.427 -9.475 33.672 1.00 69.19 186 MET A C 1
ATOM 1539 O O . MET A 1 186 ? -15.717 -10.637 33.952 1.00 69.19 186 MET A O 1
ATOM 1543 N N . GLY A 1 187 ? -14.183 -9.009 33.829 1.00 53.12 187 GLY A N 1
ATOM 1544 C CA . GLY A 1 187 ? -13.038 -9.764 34.332 1.00 53.12 187 GLY A CA 1
ATOM 1545 C C . GLY A 1 187 ? -12.964 -9.860 35.860 1.00 53.12 187 GLY A C 1
ATOM 1546 O O . GLY A 1 187 ? -12.005 -9.382 36.457 1.00 53.12 187 GLY A O 1
ATOM 1547 N N . SER A 1 188 ? -13.940 -10.527 36.490 1.00 45.38 188 SER A N 1
ATOM 1548 C CA . SER A 1 188 ? -13.734 -11.276 37.751 1.00 45.38 188 SER A CA 1
ATOM 1549 C C . SER A 1 188 ? -14.357 -12.682 37.742 1.00 45.38 188 SER A C 1
ATOM 1551 O O . SER A 1 188 ? -14.456 -13.327 38.783 1.00 45.38 188 SER A O 1
ATOM 1553 N N . SER A 1 189 ? -14.708 -13.207 36.566 1.00 49.59 189 SER A N 1
ATOM 1554 C CA . SER A 1 189 ? -14.977 -14.633 36.381 1.00 49.59 189 SER A CA 1
ATOM 1555 C C . SER A 1 189 ? -14.108 -15.151 35.236 1.00 49.59 189 SER A C 1
ATOM 1557 O O . SER A 1 189 ? -14.322 -14.835 34.071 1.00 49.59 189 SER A O 1
ATOM 1559 N N . ASP A 1 190 ? -13.061 -15.872 35.634 1.00 46.22 190 ASP A N 1
ATOM 1560 C CA . ASP A 1 190 ? -12.195 -16.742 34.841 1.00 46.22 190 ASP A CA 1
ATOM 1561 C C . ASP A 1 190 ? -11.581 -16.185 33.553 1.00 46.22 190 ASP A C 1
ATOM 1563 O O . ASP A 1 190 ? -11.977 -16.508 32.435 1.00 46.22 190 ASP A O 1
ATOM 1567 N N . ARG A 1 191 ? -10.453 -15.487 33.731 1.00 37.06 191 ARG A N 1
ATOM 1568 C CA . ARG A 1 191 ? -9.222 -15.762 32.971 1.00 37.06 191 ARG A CA 1
ATOM 1569 C C . ARG A 1 191 ? -8.007 -15.269 33.751 1.00 37.06 191 ARG A C 1
ATOM 1571 O O . ARG A 1 191 ? -7.637 -14.100 33.713 1.00 37.06 191 ARG A O 1
ATOM 1578 N N . ALA A 1 192 ? -7.386 -16.193 34.478 1.00 44.50 192 ALA A N 1
ATOM 1579 C CA . ALA A 1 192 ? -6.086 -15.985 35.088 1.00 44.50 192 ALA A CA 1
ATOM 1580 C C . ALA A 1 192 ? -5.009 -15.857 34.000 1.00 44.50 192 ALA A C 1
ATOM 1582 O O . ALA A 1 192 ? -4.597 -16.843 33.397 1.00 44.50 192 ALA A O 1
ATOM 1583 N N . THR A 1 193 ? -4.511 -14.639 33.816 1.00 38.09 193 THR A N 1
ATOM 1584 C CA . THR A 1 193 ? -3.095 -14.398 33.524 1.00 38.09 193 THR A CA 1
ATOM 1585 C C . THR A 1 193 ? -2.724 -13.097 34.224 1.00 38.09 193 THR A C 1
ATOM 1587 O O . THR A 1 193 ? -3.222 -12.033 33.865 1.00 38.09 193 THR A O 1
ATOM 1590 N N . GLY A 1 194 ? -1.942 -13.226 35.302 1.00 33.91 194 GLY A N 1
ATOM 1591 C CA . GLY A 1 194 ? -1.463 -12.124 36.140 1.00 33.91 194 GLY A CA 1
ATOM 1592 C C . GLY A 1 194 ? -0.632 -11.099 35.355 1.00 33.91 194 GLY A C 1
ATOM 1593 O O . GLY A 1 194 ? -0.211 -11.353 34.236 1.00 33.91 194 GLY A O 1
ATOM 1594 N N . ALA A 1 195 ? -0.338 -9.919 35.886 1.00 33.38 195 ALA A N 1
ATOM 1595 C CA . ALA A 1 195 ? -0.097 -9.623 37.286 1.00 33.38 195 ALA A CA 1
ATOM 1596 C C . ALA A 1 195 ? -0.463 -8.169 37.615 1.00 33.38 195 ALA A C 1
ATOM 1598 O O . ALA A 1 195 ? -0.143 -7.248 36.866 1.00 33.38 195 ALA A O 1
ATOM 1599 N N . GLY A 1 196 ? -1.080 -7.980 38.780 1.00 32.91 196 GLY A N 1
ATOM 1600 C CA . GLY A 1 196 ? -1.170 -6.699 39.461 1.00 32.91 196 GLY A CA 1
ATOM 1601 C C . GLY A 1 196 ? -0.380 -6.735 40.770 1.00 32.91 196 GLY A C 1
ATOM 1602 O O . GLY A 1 196 ? -0.491 -7.696 41.526 1.00 32.91 196 GLY A O 1
ATOM 1603 N N . LEU A 1 197 ? 0.323 -5.622 41.014 1.00 36.03 197 LEU A N 1
ATOM 1604 C CA . LEU A 1 197 ? 0.835 -5.084 42.285 1.00 36.03 197 LEU A CA 1
ATOM 1605 C C . LEU A 1 197 ? 2.111 -5.705 42.884 1.00 36.03 197 LEU A C 1
ATOM 1607 O O . LEU A 1 197 ? 2.119 -6.841 43.338 1.00 36.03 197 LEU A O 1
ATOM 1611 N N . ALA A 1 198 ? 3.156 -4.882 43.043 1.00 30.52 198 ALA A N 1
ATOM 1612 C CA . ALA A 1 198 ? 3.502 -4.289 44.346 1.00 30.52 198 ALA A CA 1
ATOM 1613 C C . ALA A 1 198 ? 4.885 -3.611 44.308 1.00 30.52 198 ALA A C 1
ATOM 1615 O O . ALA A 1 198 ? 5.912 -4.248 44.082 1.00 30.52 198 ALA A O 1
ATOM 1616 N N . ALA A 1 199 ? 4.912 -2.314 44.616 1.00 35.81 199 ALA A N 1
ATOM 1617 C CA . ALA A 1 199 ? 6.126 -1.596 44.971 1.00 35.81 199 ALA A CA 1
ATOM 1618 C C . ALA A 1 199 ? 6.562 -1.985 46.395 1.00 35.81 199 ALA A C 1
ATOM 1620 O O . ALA A 1 199 ? 5.792 -1.814 47.340 1.00 35.81 199 ALA A O 1
ATOM 1621 N N . LYS A 1 200 ? 7.802 -2.461 46.561 1.00 28.91 200 LYS A N 1
ATOM 1622 C CA . LYS A 1 200 ? 8.521 -2.443 47.843 1.00 28.91 200 LYS A CA 1
ATOM 1623 C C . LYS A 1 200 ? 9.994 -2.107 47.621 1.00 28.91 200 LYS A C 1
ATOM 1625 O O . LYS A 1 200 ? 10.654 -2.629 46.730 1.00 28.91 200 LYS A O 1
ATOM 1630 N N . SER A 1 201 ? 10.463 -1.186 48.447 1.00 25.28 201 SER A N 1
ATOM 1631 C CA . SER A 1 201 ? 11.753 -0.509 48.427 1.00 25.28 201 SER A CA 1
ATOM 1632 C C . SER A 1 201 ? 12.830 -1.195 49.287 1.00 25.28 201 SER A C 1
ATOM 1634 O O . SER A 1 201 ? 12.566 -1.469 50.454 1.00 25.28 201 SER A O 1
ATOM 1636 N N . ALA A 1 202 ? 14.049 -1.280 48.721 1.00 24.39 202 ALA A N 1
ATOM 1637 C CA . ALA A 1 202 ? 15.403 -1.280 49.333 1.00 24.39 202 ALA A CA 1
ATOM 1638 C C . ALA A 1 202 ? 15.879 -2.494 50.189 1.00 24.39 202 ALA A C 1
ATOM 1640 O O . ALA A 1 202 ? 15.036 -3.230 50.691 1.00 24.39 202 ALA A O 1
ATOM 1641 N N . PRO A 1 203 ? 17.209 -2.692 50.437 1.00 28.89 203 PRO A N 1
ATOM 1642 C CA . PRO A 1 203 ? 18.403 -1.965 49.961 1.00 28.89 203 PRO A CA 1
ATOM 1643 C C . PRO A 1 203 ? 19.518 -2.833 49.305 1.00 28.89 203 PRO A C 1
ATOM 1645 O O . PRO A 1 203 ? 19.515 -4.059 49.334 1.00 28.89 203 PRO A O 1
ATOM 1648 N N . ARG A 1 204 ? 20.506 -2.131 48.726 1.00 30.19 204 ARG A N 1
ATOM 1649 C CA . ARG A 1 204 ? 21.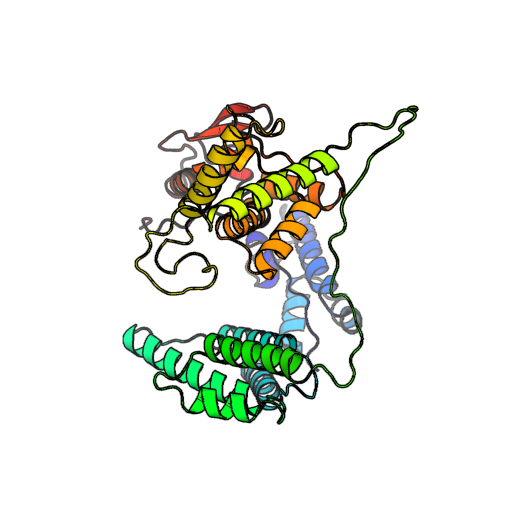774 -2.614 48.140 1.00 30.19 204 ARG A CA 1
ATOM 1650 C C . ARG A 1 204 ? 22.733 -3.219 49.182 1.00 30.19 204 ARG A C 1
ATOM 1652 O O . ARG A 1 204 ? 22.993 -2.556 50.181 1.00 30.19 204 ARG A O 1
ATOM 1659 N N . SER A 1 205 ? 23.421 -4.318 48.852 1.00 25.50 205 SER A N 1
ATOM 1660 C CA . SER A 1 205 ? 24.847 -4.512 49.186 1.00 25.50 205 SER A CA 1
ATOM 1661 C C . SER A 1 205 ? 25.494 -5.648 48.372 1.00 25.50 205 SER A C 1
ATOM 1663 O O . SER A 1 205 ? 24.872 -6.672 48.112 1.00 25.50 205 SER A O 1
ATOM 1665 N N . GLY A 1 206 ? 26.763 -5.443 47.989 1.00 24.33 206 GLY A N 1
ATOM 1666 C CA . GLY A 1 206 ? 27.730 -6.513 47.705 1.00 24.33 206 GLY A CA 1
ATOM 1667 C C . GLY A 1 206 ? 27.992 -6.889 46.240 1.00 24.33 206 GLY A C 1
ATOM 1668 O O . GLY A 1 206 ? 27.443 -7.866 45.749 1.00 24.33 206 GLY A O 1
ATOM 1669 N N . LEU A 1 207 ? 28.930 -6.198 45.577 1.00 26.30 207 LEU A N 1
ATOM 1670 C CA . LEU A 1 207 ? 29.754 -6.829 44.531 1.00 26.30 207 LEU A CA 1
ATOM 1671 C C . LEU A 1 207 ? 30.822 -7.717 45.196 1.00 26.30 207 LEU A C 1
ATOM 1673 O O . LEU A 1 207 ? 31.317 -7.367 46.271 1.00 26.30 207 LEU A O 1
ATOM 1677 N N . PRO A 1 208 ? 31.286 -8.765 44.495 1.00 27.12 208 PRO A N 1
ATOM 1678 C CA . PRO A 1 208 ? 32.696 -8.727 44.126 1.00 27.12 208 PRO A CA 1
ATOM 1679 C C . PRO A 1 208 ? 32.956 -9.003 42.640 1.00 27.12 208 PRO A C 1
ATOM 1681 O O . PRO A 1 208 ? 32.303 -9.789 41.961 1.00 27.12 208 PRO A O 1
ATOM 1684 N N . THR A 1 209 ? 33.971 -8.290 42.173 1.00 25.55 209 THR A N 1
ATOM 1685 C CA . THR A 1 209 ? 34.574 -8.233 40.845 1.00 25.55 209 THR A CA 1
ATOM 1686 C C . THR A 1 209 ? 35.326 -9.519 40.480 1.00 25.55 209 THR A C 1
ATOM 1688 O O . THR A 1 209 ? 36.101 -10.005 41.300 1.00 25.55 209 THR A O 1
ATOM 1691 N N . ARG A 1 210 ? 35.215 -9.975 39.217 1.00 24.78 210 ARG A N 1
ATOM 1692 C CA . ARG A 1 210 ? 36.326 -10.113 38.232 1.00 24.78 210 ARG A CA 1
ATOM 1693 C C . ARG A 1 210 ? 36.067 -11.236 37.213 1.00 24.78 210 ARG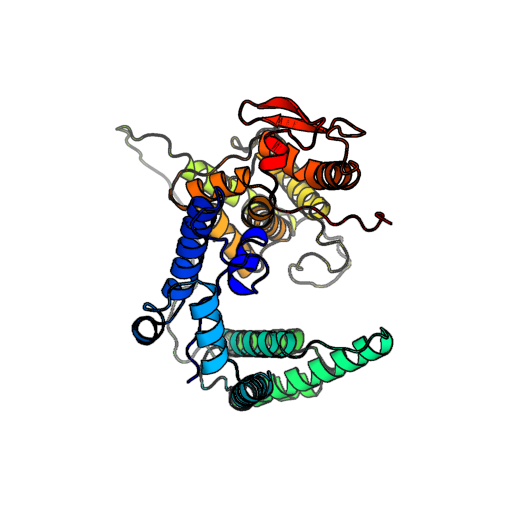 A C 1
ATOM 1695 O O . ARG A 1 210 ? 36.138 -12.403 37.567 1.00 24.78 210 ARG A O 1
ATOM 1702 N N . ALA A 1 211 ? 35.903 -10.869 35.938 1.00 23.38 211 ALA A N 1
ATOM 1703 C CA . ALA A 1 211 ? 36.839 -11.189 34.844 1.00 23.38 211 ALA A CA 1
ATOM 1704 C C . ALA A 1 211 ? 36.191 -10.946 33.463 1.00 23.38 211 ALA A C 1
ATOM 1706 O O . ALA A 1 211 ? 35.236 -11.611 33.087 1.00 23.38 211 ALA A O 1
ATOM 1707 N N . GLY A 1 212 ? 36.759 -9.965 32.753 1.00 33.78 212 GLY A N 1
ATOM 1708 C CA . GLY A 1 212 ? 36.682 -9.636 31.323 1.00 33.78 212 GLY A CA 1
ATOM 1709 C C . GLY A 1 212 ? 35.636 -10.289 30.416 1.00 33.78 212 GLY A C 1
ATOM 1710 O O . GLY A 1 212 ? 35.791 -11.439 30.025 1.00 33.78 212 GLY A O 1
ATOM 1711 N N . GLN A 1 213 ? 34.713 -9.462 29.916 1.00 26.78 213 GLN A N 1
ATOM 1712 C CA . GLN A 1 213 ? 34.088 -9.610 28.597 1.00 26.78 213 GLN A CA 1
ATOM 1713 C C . GLN A 1 213 ? 33.888 -8.217 27.961 1.00 26.78 213 GLN A C 1
ATOM 1715 O O . GLN A 1 213 ? 33.767 -7.232 28.694 1.00 26.78 213 GLN A O 1
ATOM 1720 N N . PRO A 1 214 ? 33.950 -8.108 26.622 1.00 28.39 214 PRO A N 1
ATOM 1721 C CA . PRO A 1 214 ? 34.081 -6.838 25.913 1.00 28.39 214 PRO A CA 1
ATOM 1722 C C . PRO A 1 214 ? 32.797 -6.001 26.000 1.00 28.39 214 PRO A C 1
ATOM 1724 O O . PRO A 1 214 ? 31.692 -6.529 26.098 1.00 28.39 214 PRO A O 1
ATOM 1727 N N . HIS A 1 215 ? 32.947 -4.676 25.980 1.00 31.19 215 HIS A N 1
ATOM 1728 C CA . HIS A 1 215 ? 31.834 -3.729 25.963 1.00 31.19 215 HIS A CA 1
ATOM 1729 C C . HIS A 1 215 ? 30.978 -3.929 24.701 1.00 31.19 215 HIS A C 1
ATOM 1731 O O . HIS A 1 215 ? 31.395 -3.562 23.606 1.00 31.19 215 HIS A O 1
ATOM 1737 N N . ASN A 1 216 ? 29.780 -4.499 24.856 1.00 37.06 216 ASN A N 1
ATOM 1738 C CA . ASN A 1 216 ? 28.832 -4.690 23.759 1.00 37.06 216 ASN A CA 1
ATOM 1739 C C . ASN A 1 216 ? 28.089 -3.377 23.457 1.00 37.06 216 ASN A C 1
ATOM 1741 O O . ASN A 1 216 ? 27.262 -2.917 24.248 1.00 37.06 216 ASN A O 1
ATOM 1745 N N . SER A 1 217 ? 28.334 -2.816 22.272 1.00 40.28 217 SER A N 1
ATOM 1746 C CA . SER A 1 217 ? 27.665 -1.652 21.659 1.00 40.28 217 SER A CA 1
ATOM 1747 C C . SER A 1 217 ? 26.131 -1.745 21.670 1.00 40.28 217 SER A C 1
ATOM 1749 O O . SER A 1 217 ? 25.437 -0.729 21.707 1.00 40.28 217 SER A O 1
ATOM 1751 N N . SER A 1 218 ? 25.591 -2.966 21.692 1.00 40.16 218 SER A N 1
ATOM 1752 C CA . SER A 1 218 ? 24.153 -3.240 21.730 1.00 40.16 218 SER A CA 1
ATOM 1753 C C . SER A 1 218 ? 23.486 -2.861 23.062 1.00 40.16 218 SER A C 1
ATOM 1755 O O . SER A 1 218 ? 22.331 -2.441 23.061 1.00 40.16 218 SER A O 1
ATOM 1757 N N . THR A 1 219 ? 24.202 -2.948 24.191 1.00 45.47 219 THR A N 1
ATOM 1758 C CA . THR A 1 219 ? 23.680 -2.528 25.505 1.00 45.47 219 THR A CA 1
ATOM 1759 C C . THR A 1 219 ? 23.620 -1.005 25.598 1.00 45.47 219 THR A C 1
ATOM 1761 O O . THR A 1 219 ? 22.656 -0.453 26.118 1.00 45.47 219 THR A O 1
ATOM 1764 N N . THR A 1 220 ? 24.610 -0.311 25.028 1.00 47.38 220 THR A N 1
ATOM 1765 C CA . THR A 1 220 ? 24.624 1.155 24.942 1.00 47.38 220 THR A CA 1
ATOM 1766 C C . THR A 1 220 ? 23.478 1.672 24.075 1.00 47.38 220 THR A C 1
ATOM 1768 O O . THR A 1 220 ? 22.770 2.573 24.506 1.00 47.38 220 THR A O 1
ATOM 1771 N N . ALA A 1 221 ? 23.231 1.069 22.906 1.00 48.34 221 ALA A N 1
ATOM 1772 C CA . ALA A 1 221 ? 22.149 1.486 22.009 1.00 48.34 221 ALA A CA 1
ATOM 1773 C C . ALA A 1 221 ? 20.748 1.296 22.625 1.00 48.34 221 ALA A C 1
ATOM 1775 O O . ALA A 1 221 ? 19.905 2.182 22.508 1.00 48.34 221 ALA A O 1
ATOM 1776 N N . HIS A 1 222 ? 20.517 0.178 23.323 1.00 48.88 222 HIS A N 1
ATOM 1777 C CA . HIS A 1 222 ? 19.257 -0.096 24.025 1.00 48.88 222 HIS A CA 1
ATOM 1778 C C . HIS A 1 222 ? 19.031 0.864 25.206 1.00 48.88 222 HIS A C 1
ATOM 1780 O O . HIS A 1 222 ? 17.935 1.387 25.392 1.00 48.88 222 HIS A O 1
ATOM 1786 N N . LEU A 1 223 ? 20.078 1.154 25.988 1.00 53.53 223 LEU A N 1
ATOM 1787 C CA . LEU A 1 223 ? 20.006 2.129 27.083 1.00 53.53 223 LEU A CA 1
ATOM 1788 C C . LEU A 1 223 ? 19.763 3.557 26.577 1.00 53.53 223 LEU A C 1
ATOM 1790 O O . LEU A 1 223 ? 19.106 4.334 27.262 1.00 53.53 223 LEU A O 1
ATOM 1794 N N . GLN A 1 224 ? 20.253 3.888 25.382 1.00 55.00 224 GLN A N 1
ATOM 1795 C CA . GLN A 1 224 ? 20.051 5.191 24.755 1.00 55.00 224 GLN A CA 1
ATOM 1796 C C . GLN A 1 224 ? 18.597 5.373 24.292 1.00 55.00 224 GLN A C 1
ATOM 1798 O O . GLN A 1 224 ? 17.999 6.410 24.549 1.00 55.00 224 GLN A O 1
ATOM 1803 N N . ILE A 1 225 ? 17.981 4.355 23.676 1.00 52.12 225 ILE A N 1
ATOM 1804 C CA . ILE A 1 225 ? 16.568 4.426 23.261 1.00 52.12 225 ILE A CA 1
ATOM 1805 C C . ILE A 1 225 ? 15.627 4.468 24.470 1.00 52.12 225 ILE A C 1
ATOM 1807 O O . ILE A 1 225 ? 14.694 5.272 24.500 1.00 52.12 225 ILE A O 1
ATOM 1811 N N . GLN A 1 226 ? 15.934 3.712 25.524 1.00 54.25 226 GLN A N 1
ATOM 1812 C CA . GLN A 1 226 ? 15.192 3.787 26.780 1.00 54.2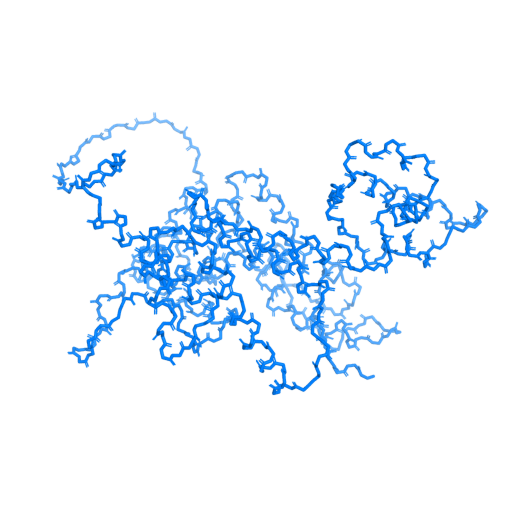5 226 GLN A CA 1
ATOM 1813 C C . GLN A 1 226 ? 15.385 5.120 27.520 1.00 54.25 226 GLN A C 1
ATOM 1815 O O . GLN A 1 226 ? 14.425 5.621 28.113 1.00 54.25 226 GLN A O 1
ATOM 1820 N N . SER A 1 227 ? 16.577 5.736 27.473 1.00 53.94 227 SER A N 1
ATOM 1821 C CA . SER A 1 227 ? 16.788 7.086 28.024 1.00 53.94 227 SER A CA 1
ATOM 1822 C C . SER A 1 227 ? 16.030 8.154 27.225 1.00 53.94 227 SER A C 1
ATOM 1824 O O . SER A 1 227 ? 15.522 9.115 27.807 1.00 53.94 227 SER A O 1
ATOM 1826 N N . TYR A 1 228 ? 15.850 7.947 25.914 1.00 54.53 228 TYR A N 1
ATOM 1827 C CA . TYR A 1 228 ? 15.010 8.794 25.061 1.00 54.53 228 TYR A CA 1
ATOM 1828 C C . TYR A 1 228 ? 13.515 8.686 25.372 1.00 54.53 228 TYR A C 1
ATOM 1830 O O . TYR A 1 228 ? 12.847 9.719 25.420 1.00 54.53 228 TYR A O 1
ATOM 1838 N N . ALA A 1 229 ? 13.004 7.476 25.613 1.00 50.47 229 ALA A N 1
ATOM 1839 C CA . ALA A 1 229 ? 11.609 7.248 26.002 1.00 50.47 229 ALA A CA 1
ATOM 1840 C C . ALA A 1 229 ? 11.306 7.835 27.396 1.00 50.47 229 ALA A C 1
ATOM 1842 O O . ALA A 1 229 ? 10.394 8.636 27.584 1.00 50.47 229 ALA A O 1
ATOM 1843 N N . THR A 1 230 ? 12.168 7.568 28.379 1.00 52.25 230 THR A N 1
ATOM 1844 C CA . THR A 1 230 ? 11.969 8.061 29.757 1.00 52.25 230 THR A CA 1
ATOM 1845 C C . THR A 1 230 ? 12.110 9.581 29.913 1.00 52.25 230 THR A C 1
ATOM 1847 O O . THR A 1 230 ? 11.448 10.179 30.763 1.00 52.25 230 THR A O 1
ATOM 1850 N N . ALA A 1 231 ? 12.927 10.251 29.093 1.00 49.50 231 ALA A N 1
ATOM 1851 C CA . ALA A 1 231 ? 13.017 11.715 29.091 1.00 49.50 231 ALA A CA 1
ATOM 1852 C C . ALA A 1 231 ? 11.804 12.408 28.438 1.00 49.50 231 ALA A C 1
ATOM 1854 O O . ALA A 1 231 ? 11.572 13.597 28.676 1.00 49.50 231 ALA A O 1
ATOM 1855 N N . ALA A 1 232 ? 11.044 11.685 27.614 1.00 46.00 232 ALA A N 1
ATOM 1856 C CA . ALA A 1 232 ? 9.806 12.162 27.016 1.00 46.00 232 ALA A CA 1
ATOM 1857 C C . ALA A 1 232 ? 8.615 12.089 27.985 1.00 46.00 232 ALA A C 1
ATOM 1859 O O . ALA A 1 232 ? 7.844 13.049 28.064 1.00 46.00 232 ALA A O 1
ATOM 1860 N N . ASP A 1 233 ? 8.517 11.003 28.755 1.00 40.97 233 ASP A N 1
ATOM 1861 C CA . ASP A 1 233 ? 7.418 10.730 29.695 1.00 40.97 233 ASP A CA 1
ATOM 1862 C C . ASP A 1 233 ? 7.331 11.744 30.853 1.00 40.97 233 ASP A C 1
ATOM 1864 O O . ASP A 1 233 ? 6.244 12.156 31.253 1.00 40.97 233 ASP A O 1
ATOM 1868 N N . ASN A 1 234 ? 8.466 12.259 31.343 1.00 42.44 234 ASN A N 1
ATOM 1869 C CA . ASN A 1 234 ? 8.498 13.255 32.430 1.00 42.44 234 ASN A CA 1
ATOM 1870 C C . ASN A 1 234 ? 7.964 14.654 32.041 1.00 42.44 234 ASN A C 1
ATOM 1872 O O . ASN A 1 234 ? 8.061 15.586 32.839 1.00 42.44 234 ASN A O 1
ATOM 1876 N N . SER A 1 235 ? 7.447 14.844 30.821 1.00 45.06 235 SER A N 1
ATOM 1877 C CA . SER A 1 235 ? 7.035 16.157 30.307 1.00 45.06 235 SER A CA 1
ATOM 1878 C C . SER A 1 235 ? 5.531 16.397 30.164 1.00 45.06 235 SER A C 1
ATOM 1880 O O . SER A 1 235 ? 5.154 17.526 29.871 1.00 45.06 235 SER A O 1
ATOM 18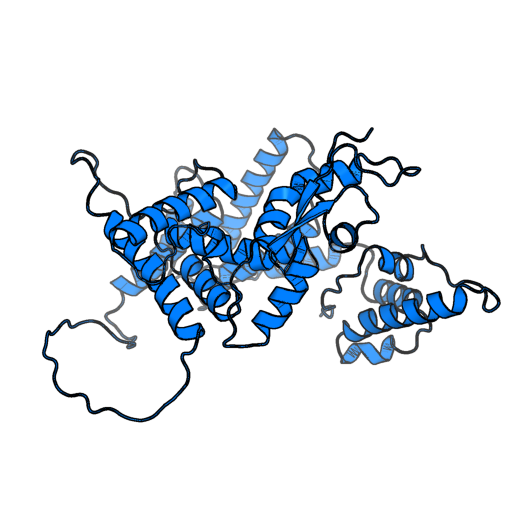82 N N . GLU A 1 236 ? 4.663 15.421 30.442 1.00 44.97 236 GLU A N 1
ATOM 1883 C CA . GLU A 1 236 ? 3.204 15.660 30.477 1.00 44.97 236 GLU A CA 1
ATOM 1884 C C . GLU A 1 236 ? 2.689 16.143 31.849 1.00 44.97 236 GLU A C 1
ATOM 1886 O O . GLU A 1 236 ? 1.498 16.382 32.010 1.00 44.97 236 GLU A O 1
ATOM 1891 N N . GLN A 1 237 ? 3.564 16.332 32.847 1.00 39.22 237 GLN A N 1
ATOM 1892 C CA . GLN A 1 237 ? 3.148 16.677 34.218 1.00 39.22 237 GLN A CA 1
ATOM 1893 C C . GLN A 1 237 ? 3.441 18.118 34.675 1.00 39.22 237 GLN A C 1
ATOM 1895 O O . GLN A 1 237 ? 3.089 18.443 35.807 1.00 39.22 237 GLN A O 1
ATOM 1900 N N . GLN A 1 238 ? 4.069 18.993 33.871 1.00 34.84 238 GLN A N 1
ATOM 1901 C CA . GLN A 1 238 ? 4.514 20.312 34.377 1.00 34.84 238 GLN A CA 1
ATOM 1902 C C . GLN A 1 238 ? 4.196 21.566 33.541 1.00 34.84 238 GLN A C 1
ATOM 1904 O O . GLN A 1 238 ? 4.533 22.646 34.009 1.00 34.84 238 GLN A O 1
ATOM 1909 N N . ASP A 1 239 ? 3.500 21.487 32.401 1.00 33.19 239 ASP A N 1
ATOM 1910 C CA . ASP A 1 239 ? 3.164 22.680 31.586 1.00 33.19 239 ASP A CA 1
ATOM 1911 C C . ASP A 1 239 ? 1.660 22.780 31.206 1.00 33.19 239 ASP A C 1
ATOM 1913 O O . ASP A 1 239 ? 1.317 23.268 30.131 1.00 33.19 239 ASP A O 1
ATOM 1917 N N . GLU A 1 240 ? 0.740 22.341 32.076 1.00 32.53 240 GLU A N 1
ATOM 1918 C CA . GLU A 1 240 ? -0.706 22.602 31.912 1.00 32.53 240 GLU A CA 1
ATOM 1919 C C . GLU A 1 240 ? -1.149 23.755 32.833 1.00 32.53 240 GLU A C 1
ATOM 1921 O O . GLU A 1 240 ? -1.151 23.638 34.061 1.00 32.53 240 GLU A O 1
ATOM 1926 N N . ASP A 1 241 ? -1.521 24.881 32.219 1.00 27.52 241 ASP A N 1
ATOM 1927 C CA . ASP A 1 241 ? -2.236 25.996 32.850 1.00 27.52 241 ASP A CA 1
ATOM 1928 C C . ASP A 1 241 ? -3.550 25.472 33.488 1.00 27.52 241 ASP A C 1
ATOM 1930 O O . ASP A 1 241 ? -4.259 24.691 32.846 1.00 27.52 241 ASP A O 1
ATOM 1934 N N . PRO A 1 242 ? -3.960 25.884 34.706 1.00 28.36 242 PRO A N 1
ATOM 1935 C CA . PRO A 1 242 ? -5.010 25.194 35.468 1.00 28.36 242 PRO A CA 1
ATOM 1936 C C . PRO A 1 242 ? -6.460 25.429 34.985 1.00 28.36 242 PRO A C 1
ATOM 1938 O O . PRO A 1 242 ? -7.398 25.308 35.771 1.00 28.36 242 PRO A O 1
ATOM 1941 N N . SER A 1 243 ? -6.690 25.764 33.711 1.00 29.98 243 SER A N 1
ATOM 1942 C CA . SER A 1 243 ? -8.022 26.131 33.195 1.00 29.98 243 SER A CA 1
ATOM 1943 C C . SER A 1 243 ? -8.484 25.399 31.927 1.00 29.98 243 SER A C 1
ATOM 1945 O O . SER A 1 243 ? -9.310 25.917 31.178 1.00 29.98 243 SER A O 1
ATOM 1947 N N . SER A 1 244 ? -8.060 24.151 31.718 1.00 28.81 244 SER A N 1
ATOM 1948 C CA . SER A 1 244 ? -8.712 23.258 30.749 1.00 28.81 244 SER A CA 1
ATOM 1949 C C . SER A 1 244 ? -8.846 21.835 31.282 1.00 28.81 244 SER A C 1
ATOM 1951 O O . SER A 1 244 ? -7.872 21.140 31.539 1.00 28.81 244 SER A O 1
ATOM 1953 N N . HIS A 1 245 ? -10.088 21.382 31.448 1.00 29.41 245 HIS A N 1
ATOM 1954 C CA . HIS A 1 245 ? -10.392 20.007 31.819 1.00 29.41 245 HIS A CA 1
ATOM 1955 C C . HIS A 1 245 ? -10.183 19.038 30.639 1.00 29.41 245 HIS A C 1
ATOM 1957 O O . HIS A 1 245 ? -10.804 19.195 29.592 1.00 29.41 245 HIS A O 1
ATOM 1963 N N . SER A 1 246 ? -9.431 17.962 30.910 1.00 33.00 246 SER A N 1
ATOM 1964 C CA . SER A 1 246 ? -9.449 16.641 30.252 1.00 33.00 246 SER A CA 1
ATOM 1965 C C . SER A 1 246 ? -8.934 16.540 28.807 1.00 33.00 246 SER A C 1
ATOM 1967 O O . SER A 1 246 ? -9.683 16.825 27.875 1.00 33.00 246 SER A O 1
ATOM 1969 N N . THR A 1 247 ? -7.791 15.865 28.591 1.00 29.44 247 THR A N 1
ATOM 1970 C CA . THR A 1 247 ? -7.683 14.803 27.561 1.00 29.44 247 THR A CA 1
ATOM 1971 C C . THR A 1 247 ? -6.508 13.838 27.819 1.00 29.44 247 THR A C 1
ATOM 1973 O O . THR A 1 247 ? -5.427 14.252 28.212 1.00 29.44 247 THR A O 1
ATOM 1976 N N . HIS A 1 248 ? -6.731 12.542 27.569 1.00 30.72 248 HIS A N 1
ATOM 1977 C CA . HIS A 1 248 ? -5.722 11.473 27.457 1.00 30.72 248 HIS A CA 1
ATOM 1978 C C . HIS A 1 248 ? -4.525 11.835 26.540 1.00 30.72 248 HIS A C 1
ATOM 1980 O O . HIS A 1 248 ? -4.722 12.637 25.621 1.00 30.72 248 HIS A O 1
ATOM 1986 N N . PRO A 1 249 ? -3.343 11.187 26.700 1.00 32.12 249 PRO A N 1
ATOM 1987 C CA . PRO A 1 249 ? -2.146 11.456 25.896 1.00 32.12 249 PRO A CA 1
ATOM 1988 C C . PRO A 1 249 ? -2.471 11.312 24.412 1.00 32.12 249 PRO A C 1
ATOM 1990 O O . PRO A 1 249 ? -2.848 10.251 23.903 1.00 32.12 249 PRO A O 1
ATOM 1993 N N . SER A 1 250 ? -2.422 12.445 23.726 1.00 35.97 250 SER A N 1
ATOM 1994 C CA . SER A 1 250 ? -2.889 12.582 22.361 1.00 35.97 250 SER A CA 1
ATOM 1995 C C . SER A 1 250 ? -1.771 12.190 21.396 1.00 35.97 250 SER A C 1
ATOM 1997 O O . SER A 1 250 ? -0.686 12.776 21.380 1.00 35.97 250 SER A O 1
ATOM 1999 N N . LEU A 1 251 ? -2.071 11.191 20.555 1.00 44.03 251 LEU A N 1
ATOM 2000 C CA . LEU A 1 251 ? -1.418 10.956 19.261 1.00 44.03 251 LEU A CA 1
ATOM 2001 C C . LEU A 1 251 ? -1.119 12.297 18.581 1.00 44.03 251 LEU A C 1
ATOM 2003 O O . LEU A 1 251 ? -1.952 13.203 18.664 1.00 44.03 251 LEU A O 1
ATOM 2007 N N . ILE A 1 252 ? 0.038 12.393 17.908 1.00 43.56 252 ILE A N 1
ATOM 2008 C CA . ILE A 1 252 ? 0.518 13.595 17.197 1.00 43.56 252 ILE A CA 1
ATOM 2009 C C . ILE A 1 252 ? -0.680 14.386 16.630 1.00 43.56 252 ILE A C 1
ATOM 2011 O O . ILE A 1 252 ? -1.444 13.824 15.835 1.00 43.56 252 ILE A O 1
ATOM 2015 N N . PRO A 1 253 ? -0.901 15.654 17.039 1.00 35.09 253 PRO A N 1
ATOM 2016 C CA . PRO A 1 253 ? -2.129 16.366 16.723 1.00 35.09 253 PRO A CA 1
ATOM 2017 C C . PRO A 1 253 ? -2.303 16.452 15.209 1.00 35.09 253 PRO A C 1
ATOM 2019 O O . PRO A 1 253 ? -1.359 16.808 14.499 1.00 35.09 253 PRO A O 1
ATOM 2022 N N . ARG A 1 254 ? -3.527 16.192 14.726 1.00 40.16 254 ARG A N 1
ATOM 2023 C CA . ARG A 1 254 ? -3.946 16.165 13.305 1.00 40.16 254 ARG A CA 1
ATOM 2024 C C . ARG A 1 254 ? -3.646 17.445 12.490 1.00 40.16 254 ARG A C 1
ATOM 2026 O O . ARG A 1 254 ? -4.006 17.510 11.321 1.00 40.16 254 ARG A O 1
ATOM 2033 N N . HIS A 1 255 ? -2.977 18.444 13.068 1.00 34.50 255 HIS A N 1
ATOM 2034 C CA . HIS A 1 255 ? -2.684 19.746 12.462 1.00 34.50 255 HIS A CA 1
ATOM 2035 C C . HIS A 1 255 ? -1.200 20.018 12.168 1.00 34.50 255 HIS A C 1
ATOM 2037 O O . HIS A 1 255 ? -0.873 21.097 11.683 1.00 34.50 255 HIS A O 1
ATOM 2043 N N . HIS A 1 256 ? -0.292 19.063 12.387 1.00 40.94 256 HIS A N 1
ATOM 2044 C CA . HIS A 1 256 ? 1.124 19.244 12.051 1.00 40.94 256 HIS A CA 1
ATOM 2045 C C . HIS A 1 256 ? 1.561 18.180 11.046 1.00 40.94 256 HIS A C 1
ATOM 2047 O O . HIS A 1 256 ? 1.427 16.988 11.298 1.00 40.94 256 HIS A O 1
ATOM 2053 N N . SER A 1 257 ? 2.042 18.621 9.878 1.00 45.12 257 SER A N 1
ATOM 2054 C CA . SER A 1 257 ? 2.391 17.751 8.750 1.00 45.12 257 SER A CA 1
ATOM 2055 C C . SER A 1 257 ? 3.227 16.555 9.212 1.00 45.12 257 SER A C 1
ATOM 2057 O O . SER A 1 257 ? 4.259 16.769 9.851 1.00 45.12 257 SER A O 1
ATOM 2059 N N . GLY A 1 258 ? 2.882 15.334 8.796 1.00 52.28 258 GLY A N 1
ATOM 2060 C CA . GLY A 1 258 ? 3.740 14.141 8.905 1.00 52.28 258 GLY A CA 1
ATOM 2061 C C . GLY A 1 258 ? 5.037 14.227 8.080 1.00 52.28 258 GLY A C 1
ATOM 2062 O O . GLY A 1 258 ? 5.593 13.214 7.671 1.00 52.28 258 GLY A O 1
ATOM 2063 N N . SER A 1 259 ? 5.503 15.443 7.788 1.00 61.00 259 SER A N 1
ATOM 2064 C CA . SER A 1 259 ? 6.767 15.723 7.134 1.00 61.00 259 SER A CA 1
ATOM 2065 C C . SER A 1 259 ? 7.920 15.300 8.035 1.00 61.00 259 SER A C 1
ATOM 2067 O O . SER A 1 259 ? 7.918 15.541 9.245 1.00 61.00 259 SER A O 1
ATOM 2069 N N . TYR A 1 260 ? 8.955 14.736 7.419 1.00 63.75 260 TYR A N 1
ATOM 2070 C CA . TYR A 1 260 ? 10.203 14.356 8.077 1.00 63.75 260 TYR A CA 1
ATOM 2071 C C . TYR A 1 260 ? 10.805 15.505 8.910 1.00 63.75 260 TYR A C 1
ATOM 2073 O O . TYR A 1 260 ? 11.354 15.275 9.985 1.00 63.75 260 TYR A O 1
ATOM 2081 N N . SER A 1 261 ? 10.623 16.759 8.477 1.00 63.72 261 SER A N 1
ATOM 2082 C CA . SER A 1 261 ? 11.084 17.951 9.203 1.00 63.72 261 SER A CA 1
ATOM 2083 C C . SER A 1 261 ? 10.318 18.221 10.505 1.00 63.72 261 SER A C 1
ATOM 2085 O O . SER A 1 261 ? 10.863 18.827 11.428 1.00 63.72 261 SER A O 1
ATOM 2087 N N . ALA A 1 262 ? 9.055 17.795 10.604 1.00 64.56 262 ALA A N 1
ATOM 2088 C CA . ALA A 1 262 ? 8.278 17.869 11.837 1.00 64.56 262 ALA A CA 1
ATOM 2089 C C . ALA A 1 262 ? 8.729 16.789 12.824 1.00 64.56 262 ALA A C 1
ATOM 2091 O O . ALA A 1 262 ? 9.000 17.106 13.980 1.00 64.56 262 ALA A O 1
ATOM 2092 N N . LEU A 1 263 ? 8.920 15.554 12.347 1.00 68.50 263 LEU A N 1
ATOM 2093 C CA . LEU A 1 263 ? 9.453 14.450 13.153 1.00 68.50 263 LEU A CA 1
ATOM 2094 C C . LEU A 1 263 ? 10.840 14.786 13.722 1.00 68.50 263 LEU A C 1
ATOM 2096 O O . LEU A 1 263 ? 11.092 14.608 14.913 1.00 68.50 263 LEU A O 1
ATOM 2100 N N . GLN A 1 264 ? 11.712 15.379 12.901 1.00 66.75 264 GLN A N 1
ATOM 2101 C CA . GLN A 1 264 ? 13.032 15.834 13.334 1.00 66.75 264 GLN A CA 1
ATOM 2102 C C . GLN A 1 264 ? 12.956 16.905 14.435 1.00 66.75 264 GLN A C 1
ATOM 2104 O O . GLN A 1 264 ? 13.764 16.879 15.362 1.00 66.75 264 GLN A O 1
ATOM 2109 N N . ARG A 1 265 ? 11.974 17.818 14.386 1.00 68.06 265 ARG A N 1
ATOM 2110 C CA . ARG A 1 265 ? 11.764 18.836 15.433 1.00 68.06 265 ARG A CA 1
ATOM 2111 C C . ARG A 1 265 ? 11.311 18.232 16.762 1.00 68.06 265 ARG A C 1
ATOM 2113 O O . ARG A 1 265 ? 11.780 18.682 17.806 1.00 68.06 265 ARG A O 1
ATOM 2120 N N . TYR A 1 266 ? 10.438 17.224 16.739 1.00 66.69 266 TYR A N 1
ATOM 2121 C CA . TYR A 1 266 ? 10.031 16.509 17.956 1.00 66.69 266 TYR A CA 1
ATOM 2122 C C . TYR A 1 266 ? 11.229 15.830 18.627 1.00 66.69 266 TYR A C 1
ATOM 2124 O O . TYR A 1 266 ? 11.451 16.009 19.825 1.00 66.69 266 TYR A O 1
ATOM 2132 N N . LEU A 1 267 ? 12.071 15.161 17.838 1.00 67.38 267 LEU A N 1
ATOM 2133 C CA . LEU A 1 267 ? 13.291 14.527 18.337 1.00 67.38 267 LEU A CA 1
ATOM 2134 C C . LEU A 1 267 ? 14.314 15.544 18.853 1.00 67.38 267 LEU A C 1
ATOM 2136 O O . LEU A 1 267 ? 14.893 15.348 19.916 1.00 67.38 267 LEU A O 1
ATOM 2140 N N . GLN A 1 268 ? 14.503 16.674 18.167 1.00 68.88 268 GLN A N 1
ATOM 2141 C CA . GLN A 1 268 ? 15.393 17.744 18.636 1.00 68.88 268 GLN A CA 1
ATOM 2142 C C . GLN A 1 268 ? 14.992 18.298 20.006 1.00 68.88 268 GLN A C 1
ATOM 2144 O O . GLN A 1 268 ? 15.863 18.568 20.835 1.00 68.88 268 GLN A O 1
ATOM 2149 N N . ARG A 1 269 ? 13.688 18.440 20.266 1.00 65.75 269 ARG A N 1
ATOM 2150 C CA . ARG A 1 269 ? 13.175 18.893 21.566 1.00 65.75 269 ARG A CA 1
ATOM 2151 C C . ARG A 1 269 ? 13.429 17.869 22.673 1.00 65.75 269 ARG A C 1
ATOM 2153 O O . ARG A 1 269 ? 13.829 18.274 23.761 1.00 65.75 269 ARG A O 1
ATOM 2160 N N . ALA A 1 270 ? 13.257 16.577 22.391 1.00 63.44 270 ALA A N 1
ATOM 2161 C CA . ALA A 1 270 ? 13.578 15.505 23.335 1.00 63.44 270 ALA A CA 1
ATOM 2162 C C . ALA A 1 270 ? 15.087 15.473 23.663 1.00 63.44 270 ALA A C 1
ATOM 2164 O O . ALA A 1 270 ? 15.478 15.535 24.827 1.00 63.44 270 ALA A O 1
ATOM 2165 N N . PHE A 1 271 ? 15.950 15.530 22.643 1.00 63.41 271 PHE A N 1
ATOM 2166 C CA . PHE A 1 271 ? 17.411 15.525 22.806 1.00 63.41 271 PHE A CA 1
ATOM 2167 C C . PHE A 1 271 ? 17.948 16.736 23.580 1.00 63.41 271 PHE A C 1
ATOM 2169 O O . PHE A 1 271 ? 18.843 16.595 24.414 1.00 63.41 271 PHE A O 1
ATOM 2176 N N . ALA A 1 272 ? 17.403 17.933 23.341 1.00 60.94 272 ALA A N 1
ATOM 2177 C CA . ALA A 1 272 ? 17.794 19.135 24.078 1.00 60.94 272 ALA A CA 1
ATOM 2178 C C . ALA A 1 272 ? 17.527 19.015 25.591 1.00 60.94 272 ALA A C 1
ATOM 2180 O O . ALA A 1 272 ? 18.212 19.659 26.384 1.00 60.94 272 ALA A O 1
ATOM 2181 N N . ARG A 1 273 ? 16.560 18.182 26.000 1.00 57.75 273 ARG A N 1
ATOM 2182 C CA . ARG A 1 273 ? 16.231 17.926 27.408 1.00 57.75 273 ARG A CA 1
ATOM 2183 C C . ARG A 1 273 ? 17.126 16.847 28.019 1.00 57.75 273 ARG A C 1
ATOM 2185 O O . ARG A 1 273 ? 17.641 17.073 29.108 1.00 57.75 273 ARG A O 1
ATOM 2192 N N . CYS A 1 274 ? 17.431 15.767 27.299 1.00 55.72 274 CYS A N 1
ATOM 2193 C CA . CYS A 1 274 ? 18.411 14.768 27.753 1.00 55.72 274 CYS A CA 1
ATOM 2194 C C . CYS A 1 274 ? 19.832 15.358 27.922 1.00 55.72 274 CYS A C 1
ATOM 2196 O O . CYS A 1 274 ? 20.589 14.956 28.804 1.00 55.72 274 CYS A O 1
ATOM 2198 N N . ARG A 1 275 ? 20.191 16.377 27.125 1.00 61.44 275 ARG A N 1
ATOM 2199 C CA . ARG A 1 275 ? 21.434 17.152 27.324 1.00 61.44 275 ARG A CA 1
ATOM 2200 C C . ARG A 1 275 ? 21.446 17.897 28.663 1.00 61.44 275 ARG A C 1
ATOM 2202 O O . ARG A 1 275 ? 22.476 17.956 29.327 1.00 61.44 275 ARG A O 1
ATOM 2209 N N . ARG A 1 276 ? 20.293 18.408 29.113 1.00 54.88 276 ARG A N 1
ATOM 2210 C CA . ARG A 1 276 ? 20.159 19.076 30.422 1.00 54.88 276 ARG A CA 1
ATOM 2211 C C . ARG A 1 276 ? 20.276 18.098 31.593 1.00 54.88 276 ARG A C 1
ATOM 2213 O O . ARG A 1 276 ? 20.744 18.505 32.651 1.00 54.88 276 ARG A O 1
ATOM 2220 N N . SER A 1 277 ? 19.925 16.823 31.402 1.00 52.53 277 SER A N 1
ATOM 2221 C CA . SER A 1 277 ? 20.112 15.765 32.406 1.00 52.53 277 SER A CA 1
ATOM 2222 C C . SER A 1 277 ? 21.515 15.140 32.408 1.00 52.53 277 SER A C 1
ATOM 2224 O O . SER A 1 277 ? 21.740 14.199 33.164 1.00 52.53 277 SER A O 1
ATOM 2226 N N . ARG A 1 278 ? 22.463 15.659 31.603 1.00 56.28 278 ARG A N 1
ATOM 2227 C CA . ARG A 1 278 ? 23.849 15.161 31.473 1.00 56.28 278 ARG A CA 1
ATOM 2228 C C . ARG A 1 278 ? 23.931 13.654 31.176 1.00 56.28 278 ARG A C 1
ATOM 2230 O O . ARG A 1 278 ? 24.730 12.949 31.791 1.00 56.28 278 ARG A O 1
ATOM 2237 N N . ASP A 1 279 ? 23.115 13.158 30.243 1.00 54.88 279 ASP A N 1
ATOM 2238 C CA . ASP A 1 279 ? 23.239 11.774 29.763 1.00 54.88 279 ASP A CA 1
ATOM 2239 C C . ASP A 1 279 ? 24.606 11.583 29.063 1.00 54.88 279 ASP A C 1
ATOM 2241 O O . ASP A 1 279 ? 24.878 12.273 28.074 1.00 54.88 279 ASP A O 1
ATOM 2245 N N . PRO A 1 280 ? 25.481 10.676 29.545 1.00 54.00 280 PRO A N 1
ATOM 2246 C CA . PRO A 1 280 ? 26.812 10.466 28.975 1.00 54.00 280 PRO A CA 1
ATOM 2247 C C . PRO A 1 280 ? 26.795 9.867 27.559 1.00 54.00 280 PRO A C 1
ATOM 2249 O O . PRO A 1 280 ? 27.832 9.863 26.898 1.00 54.00 280 PRO A O 1
ATOM 2252 N N . ASN A 1 281 ? 25.650 9.370 27.078 1.00 53.69 281 ASN A N 1
ATOM 2253 C CA . ASN A 1 281 ? 25.521 8.755 25.755 1.00 53.69 281 ASN A CA 1
ATOM 2254 C C . ASN A 1 281 ? 25.101 9.741 24.651 1.00 53.69 281 ASN A C 1
ATOM 2256 O O . ASN A 1 281 ? 24.960 9.342 23.495 1.00 53.69 281 ASN A O 1
ATOM 2260 N N . ILE A 1 282 ? 24.900 11.023 24.976 1.00 57.16 282 ILE A N 1
ATOM 2261 C CA . ILE A 1 282 ? 24.455 12.040 24.018 1.00 57.16 282 ILE A CA 1
ATOM 2262 C C . ILE A 1 282 ? 25.589 13.012 23.732 1.00 57.16 282 ILE A C 1
ATOM 2264 O O . ILE A 1 282 ? 26.028 13.759 24.603 1.00 57.16 282 ILE A O 1
ATOM 2268 N N . ASP A 1 283 ? 26.019 13.055 22.474 1.00 61.78 283 ASP A N 1
ATOM 2269 C CA . ASP A 1 283 ? 26.998 14.039 22.030 1.00 61.78 283 ASP A CA 1
ATOM 2270 C C . ASP A 1 283 ? 26.303 15.377 21.726 1.00 61.78 283 ASP A C 1
ATOM 2272 O O . ASP A 1 283 ? 25.314 15.465 20.984 1.00 61.78 283 ASP A O 1
ATOM 2276 N N . GLU A 1 284 ? 26.823 16.457 22.302 1.00 57.81 284 GLU A N 1
ATOM 2277 C CA . GLU A 1 284 ? 26.324 17.808 22.066 1.00 57.81 284 GLU A CA 1
ATOM 2278 C C . GLU A 1 284 ? 26.605 18.294 20.638 1.00 57.81 284 GLU A C 1
ATOM 2280 O O . GLU A 1 284 ? 25.810 19.066 20.091 1.00 57.81 284 GLU A O 1
ATOM 2285 N N . LYS A 1 285 ? 27.686 17.810 20.011 1.00 59.69 285 LYS A N 1
ATOM 2286 C CA . LYS A 1 285 ? 28.157 18.282 18.699 1.00 59.69 285 LYS A CA 1
ATOM 2287 C C . LYS A 1 285 ? 27.568 17.519 17.513 1.00 59.69 285 LYS A C 1
ATOM 2289 O O . LYS A 1 285 ? 27.528 18.064 16.412 1.00 59.69 285 LYS A O 1
ATOM 2294 N N . THR A 1 286 ? 27.081 16.297 17.723 1.00 61.16 286 THR A N 1
ATOM 2295 C CA . THR A 1 286 ? 26.522 15.464 16.648 1.00 61.16 286 THR A CA 1
ATOM 2296 C C . THR A 1 286 ? 25.033 15.787 16.398 1.00 61.16 286 THR A C 1
ATOM 2298 O O . THR A 1 286 ? 24.258 15.908 17.353 1.00 61.16 286 THR A O 1
ATOM 2301 N N . PRO A 1 287 ? 24.572 15.924 15.141 1.00 65.56 287 PRO A N 1
ATOM 2302 C CA . PRO A 1 287 ? 23.154 16.067 14.805 1.00 65.56 287 PRO A CA 1
ATOM 2303 C C . PRO A 1 287 ? 22.280 14.915 15.321 1.00 65.56 287 PRO A C 1
ATOM 2305 O O . PRO A 1 287 ? 22.669 13.755 15.284 1.0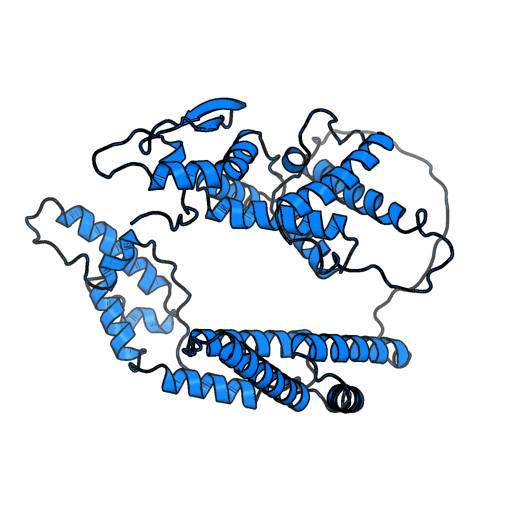0 65.56 287 PRO A O 1
ATOM 2308 N N . VAL A 1 288 ? 21.049 15.218 15.744 1.00 64.88 288 VAL A N 1
ATOM 2309 C CA . VAL A 1 288 ? 20.129 14.257 16.394 1.00 64.88 288 VAL A CA 1
ATOM 2310 C C . VAL A 1 288 ? 19.892 12.988 15.573 1.00 64.88 288 VAL A C 1
ATOM 2312 O O . VAL A 1 288 ? 19.937 11.889 16.110 1.00 64.88 288 VAL A O 1
ATOM 2315 N N . LEU A 1 289 ? 19.699 13.120 14.259 1.00 66.88 289 LEU A N 1
ATOM 2316 C CA . LEU A 1 289 ? 19.450 11.972 13.384 1.00 66.88 289 LEU A CA 1
ATOM 2317 C C . LEU A 1 289 ? 20.681 11.068 13.206 1.00 66.88 289 LEU A C 1
ATOM 2319 O O . LEU A 1 289 ? 20.518 9.906 12.858 1.00 66.88 289 LEU A O 1
ATOM 2323 N N . GLU A 1 290 ? 21.888 11.587 13.442 1.00 68.56 290 GLU A N 1
ATOM 2324 C CA . GLU A 1 290 ? 23.159 10.848 13.366 1.00 68.56 290 GLU A CA 1
ATOM 2325 C C . GLU A 1 290 ? 23.479 10.092 14.667 1.00 68.56 290 GLU A C 1
ATOM 2327 O O . GLU A 1 290 ? 24.338 9.211 14.702 1.00 68.56 290 GLU A O 1
ATOM 2332 N N . GLN A 1 291 ? 22.763 10.415 15.746 1.00 68.56 291 GLN A N 1
ATOM 2333 C CA . GLN A 1 291 ? 22.883 9.741 17.039 1.00 68.56 291 GLN A CA 1
ATOM 2334 C C . GLN A 1 291 ? 21.918 8.560 17.188 1.00 68.56 291 GLN A C 1
ATOM 2336 O O . GLN A 1 291 ? 22.061 7.780 18.126 1.00 68.56 291 GLN A O 1
ATOM 2341 N N . ILE A 1 292 ? 20.953 8.417 16.273 1.00 71.81 292 ILE A N 1
ATOM 2342 C CA . ILE A 1 292 ? 19.985 7.319 16.275 1.00 71.81 292 ILE A CA 1
ATOM 2343 C C . ILE A 1 292 ? 20.633 6.095 15.632 1.00 71.81 292 ILE A C 1
ATOM 2345 O O . ILE A 1 292 ? 21.083 6.136 14.483 1.00 71.81 292 ILE A O 1
ATOM 2349 N N . PHE A 1 293 ? 20.677 5.006 16.391 1.00 73.00 293 PHE A N 1
ATOM 2350 C CA . PHE A 1 293 ? 21.131 3.717 15.896 1.00 73.00 293 PHE A CA 1
ATOM 2351 C C . PHE A 1 293 ? 20.061 3.062 15.024 1.00 73.00 293 PHE A C 1
ATOM 2353 O O . PHE A 1 293 ? 18.868 3.150 15.311 1.00 73.00 293 PHE A O 1
ATOM 2360 N N . LEU A 1 294 ? 20.504 2.383 13.969 1.00 76.75 294 LEU A N 1
ATOM 2361 C CA . LEU A 1 294 ? 19.657 1.638 13.044 1.00 76.75 294 LEU A CA 1
ATOM 2362 C C . LEU A 1 294 ? 20.090 0.175 13.017 1.00 76.75 294 LEU A C 1
ATOM 2364 O O . LEU A 1 294 ? 21.279 -0.127 12.964 1.00 76.75 294 LEU A O 1
ATOM 2368 N N . GLY A 1 295 ? 19.132 -0.741 12.998 1.00 76.50 295 GLY A N 1
ATOM 2369 C CA . GLY A 1 295 ? 19.418 -2.168 13.050 1.00 76.50 295 GLY A CA 1
ATOM 2370 C C . GLY A 1 295 ? 18.177 -2.971 13.392 1.00 76.50 295 GLY A C 1
ATOM 2371 O O . GLY A 1 295 ? 17.104 -2.408 13.616 1.00 76.50 295 GLY A O 1
ATOM 2372 N N . ARG A 1 296 ? 18.318 -4.296 13.412 1.00 75.00 296 ARG A N 1
ATOM 2373 C CA . ARG A 1 296 ? 17.199 -5.213 13.649 1.00 75.00 296 ARG A CA 1
ATOM 2374 C C . ARG A 1 296 ? 16.477 -4.928 14.969 1.00 75.00 296 ARG A C 1
ATOM 2376 O O . ARG A 1 296 ? 15.268 -4.730 14.965 1.00 75.00 296 ARG A O 1
ATOM 2383 N N . ASN A 1 297 ? 17.227 -4.808 16.063 1.00 72.38 297 ASN A N 1
ATOM 2384 C CA . ASN A 1 297 ? 16.660 -4.568 17.393 1.00 72.38 297 ASN A CA 1
ATOM 2385 C C . ASN A 1 297 ? 15.988 -3.190 17.481 1.00 72.38 297 ASN A C 1
ATOM 2387 O O . ASN A 1 297 ? 14.921 -3.055 18.066 1.00 72.38 297 ASN A O 1
ATOM 2391 N N . GLN A 1 298 ? 16.579 -2.174 16.845 1.00 76.94 298 GLN A N 1
ATOM 2392 C CA . GLN A 1 298 ? 16.027 -0.818 16.809 1.00 76.94 298 GLN A CA 1
ATOM 2393 C C . GLN A 1 298 ? 14.743 -0.753 15.979 1.00 76.94 298 GLN A C 1
ATOM 2395 O O . GLN A 1 298 ? 13.834 0.006 16.308 1.00 76.94 298 GLN A O 1
ATOM 2400 N N . LEU A 1 299 ? 14.645 -1.558 14.918 1.00 79.88 299 LEU A N 1
ATOM 2401 C CA . LEU A 1 299 ? 13.420 -1.694 14.137 1.00 79.88 299 LEU A CA 1
ATOM 2402 C C . LEU A 1 299 ? 12.313 -2.376 14.947 1.00 79.88 299 LEU A C 1
ATOM 2404 O O . LEU A 1 299 ? 11.179 -1.901 14.934 1.00 79.88 299 LEU A O 1
ATOM 2408 N N . ASP A 1 300 ? 12.638 -3.456 15.657 1.00 74.69 300 ASP A N 1
ATOM 2409 C CA . ASP A 1 300 ? 11.684 -4.170 16.508 1.00 74.69 300 ASP A CA 1
ATOM 2410 C C . ASP A 1 300 ? 11.170 -3.271 17.646 1.00 74.69 300 ASP A C 1
ATOM 2412 O O . ASP A 1 300 ? 9.963 -3.210 17.897 1.00 74.69 300 ASP A O 1
ATOM 2416 N N . GLU A 1 301 ? 12.056 -2.488 18.265 1.00 71.94 301 GLU A N 1
ATOM 2417 C CA . GLU A 1 301 ? 11.702 -1.492 19.277 1.00 71.94 301 GLU A CA 1
ATOM 2418 C C . GLU A 1 301 ? 10.835 -0.369 18.691 1.00 71.94 301 GLU A C 1
ATOM 2420 O O . GLU A 1 301 ? 9.778 -0.063 19.238 1.00 71.94 301 GLU A O 1
ATOM 2425 N N . ALA A 1 302 ? 11.195 0.177 17.525 1.00 74.44 302 ALA A N 1
ATOM 2426 C CA . ALA A 1 302 ? 10.391 1.178 16.823 1.00 74.44 302 ALA A CA 1
ATOM 2427 C C . ALA A 1 302 ? 8.973 0.674 16.493 1.00 74.44 302 ALA A C 1
ATOM 2429 O O . ALA A 1 302 ? 7.997 1.413 16.644 1.00 74.44 302 ALA A O 1
ATOM 2430 N N . ILE A 1 303 ? 8.837 -0.588 16.074 1.00 75.00 303 ILE A N 1
ATOM 2431 C CA . ILE A 1 303 ? 7.534 -1.230 15.851 1.00 75.00 303 ILE A CA 1
ATOM 2432 C C . ILE A 1 303 ? 6.766 -1.350 17.173 1.00 75.00 303 ILE A C 1
ATOM 2434 O O . ILE A 1 303 ? 5.559 -1.099 17.198 1.00 75.00 303 ILE A O 1
ATOM 2438 N N . GLY A 1 304 ? 7.450 -1.705 18.263 1.00 68.81 304 GLY A N 1
ATOM 2439 C CA . GLY A 1 304 ? 6.891 -1.726 19.614 1.00 68.81 304 GLY A CA 1
ATOM 2440 C C . GLY A 1 304 ? 6.334 -0.365 20.041 1.00 68.81 304 GLY A C 1
ATOM 2441 O O . GLY A 1 304 ? 5.161 -0.285 20.411 1.00 68.81 304 GLY A O 1
ATOM 2442 N N . LEU A 1 305 ? 7.124 0.705 19.893 1.00 68.81 305 LEU A N 1
ATOM 2443 C CA . LEU A 1 305 ? 6.739 2.084 20.228 1.00 68.81 305 LEU A CA 1
ATOM 2444 C C . LEU A 1 305 ? 5.479 2.528 19.470 1.00 68.81 305 LEU A C 1
ATOM 2446 O O . LEU A 1 305 ? 4.561 3.107 20.052 1.00 68.81 305 LEU A O 1
ATOM 2450 N N . LEU A 1 306 ? 5.387 2.202 18.177 1.00 71.31 306 LEU A N 1
ATOM 2451 C CA . LEU A 1 306 ? 4.219 2.556 17.365 1.00 71.31 306 LEU A CA 1
ATOM 2452 C C . LEU A 1 306 ? 2.978 1.706 17.671 1.00 71.31 306 LEU A C 1
ATOM 2454 O O . LEU A 1 306 ? 1.857 2.186 17.507 1.00 71.31 306 LEU A O 1
ATOM 2458 N N . ARG A 1 307 ? 3.146 0.456 18.117 1.00 73.12 307 ARG A N 1
ATOM 2459 C CA . ARG A 1 307 ? 2.027 -0.417 18.516 1.00 73.12 307 ARG A CA 1
ATOM 2460 C C . ARG A 1 307 ? 1.477 -0.078 19.903 1.00 73.12 307 ARG A C 1
ATOM 2462 O O . ARG A 1 307 ? 0.282 -0.258 20.126 1.00 73.12 307 ARG A O 1
ATOM 2469 N N . GLY A 1 308 ? 2.330 0.402 20.808 1.00 62.97 308 GLY A N 1
ATOM 2470 C CA . GLY A 1 308 ? 2.003 0.677 22.211 1.00 62.97 308 GLY A CA 1
ATOM 2471 C C . GLY A 1 308 ? 1.270 1.995 22.484 1.00 62.97 308 GLY A C 1
ATOM 2472 O O . GLY A 1 308 ? 0.881 2.219 23.622 1.00 62.97 308 GLY A O 1
ATOM 2473 N N . ALA A 1 309 ? 1.055 2.843 21.468 1.00 51.28 309 ALA A N 1
ATOM 2474 C CA . ALA A 1 309 ? 0.450 4.177 21.602 1.00 51.28 309 ALA A CA 1
ATOM 2475 C C . ALA A 1 309 ? 1.108 5.047 22.697 1.00 51.28 309 ALA A C 1
ATOM 2477 O O . ALA A 1 309 ? 0.421 5.642 23.524 1.00 51.28 309 ALA A O 1
ATOM 2478 N N . VAL A 1 310 ? 2.441 5.119 22.677 1.00 60.84 310 VAL A N 1
ATOM 2479 C CA . VAL A 1 310 ? 3.250 5.889 23.639 1.00 60.84 310 VAL A CA 1
ATOM 2480 C C . VAL A 1 310 ? 3.450 7.341 23.168 1.00 60.84 310 VAL A C 1
ATOM 2482 O O . VAL A 1 310 ? 2.998 7.691 22.079 1.00 60.84 310 VAL A O 1
ATOM 2485 N N . SER A 1 311 ? 4.057 8.202 23.988 1.00 65.31 311 SER A N 1
ATOM 2486 C CA . SER A 1 311 ? 4.185 9.661 23.812 1.00 65.31 311 SER A CA 1
ATOM 2487 C C . SER A 1 311 ? 4.594 10.134 22.392 1.00 65.31 311 SER A C 1
ATOM 2489 O O . SER A 1 311 ? 5.257 9.437 21.620 1.00 65.31 311 SER A O 1
ATOM 2491 N N . GLN A 1 312 ? 4.227 11.369 22.017 1.00 64.38 312 GLN A N 1
ATOM 2492 C CA . GLN A 1 312 ? 4.547 11.963 20.699 1.00 64.38 312 GLN A CA 1
ATOM 2493 C C . GLN A 1 312 ? 6.029 11.868 20.255 1.00 64.38 312 GLN A C 1
ATOM 2495 O O . GLN A 1 312 ? 6.271 11.578 19.080 1.00 64.38 312 GLN A O 1
ATOM 2500 N N . PRO A 1 313 ? 7.042 12.112 21.110 1.00 62.56 313 PRO A N 1
ATOM 2501 C CA . PRO A 1 313 ? 8.448 11.963 20.718 1.00 62.56 313 PRO A CA 1
ATOM 2502 C C . PRO A 1 313 ? 8.878 10.502 20.516 1.00 62.56 313 PRO A C 1
ATOM 2504 O O . PRO A 1 313 ? 9.722 10.250 19.658 1.00 62.56 313 PRO A O 1
ATOM 2507 N N . GLU A 1 314 ? 8.283 9.542 21.224 1.00 65.56 314 GLU A N 1
ATOM 2508 C CA . GLU A 1 314 ? 8.534 8.114 21.000 1.00 65.56 314 GLU A CA 1
ATOM 2509 C C . GLU A 1 314 ? 7.928 7.636 19.684 1.00 65.56 314 GLU A C 1
ATOM 2511 O O . GLU A 1 314 ? 8.578 6.928 18.913 1.00 65.56 314 GLU A O 1
ATOM 2516 N N . GLN A 1 315 ? 6.726 8.116 19.357 1.00 68.50 315 GLN A N 1
ATOM 2517 C CA . GLN A 1 315 ? 6.149 7.919 18.029 1.00 68.50 315 GLN A CA 1
ATOM 2518 C C . GLN A 1 315 ? 7.049 8.530 16.950 1.00 68.50 315 GLN A C 1
ATOM 2520 O O . GLN A 1 315 ? 7.313 7.893 15.930 1.00 68.50 315 GLN A O 1
ATOM 2525 N N . ALA A 1 316 ? 7.571 9.742 17.173 1.00 70.38 316 ALA A N 1
ATOM 2526 C CA . ALA A 1 316 ? 8.487 10.384 16.236 1.00 70.38 316 ALA A CA 1
ATOM 2527 C C . ALA A 1 316 ? 9.790 9.589 16.051 1.00 70.38 316 ALA A C 1
ATOM 2529 O O . ALA A 1 316 ? 10.268 9.471 14.921 1.00 70.38 316 ALA A O 1
ATOM 2530 N N . LEU A 1 317 ? 10.333 9.004 17.123 1.00 70.75 317 LEU A N 1
ATOM 2531 C CA . LEU A 1 317 ? 11.501 8.126 17.065 1.00 70.75 317 LEU A CA 1
ATOM 2532 C C . LEU A 1 317 ? 11.203 6.867 16.250 1.00 70.75 317 LEU A C 1
ATOM 2534 O O . LEU A 1 317 ? 11.942 6.562 15.311 1.00 70.75 317 LEU A O 1
ATOM 2538 N N . GLY A 1 318 ? 10.085 6.198 16.542 1.00 72.81 318 GLY A N 1
ATOM 2539 C CA . GLY A 1 318 ? 9.646 5.009 15.817 1.00 72.81 318 GLY A CA 1
ATOM 2540 C C . GLY A 1 318 ? 9.470 5.271 14.319 1.00 72.81 318 GLY A C 1
ATOM 2541 O O . GLY A 1 318 ? 10.007 4.540 13.485 1.00 72.81 318 GLY A O 1
ATOM 2542 N N . PHE A 1 319 ? 8.803 6.370 13.953 1.00 77.50 319 PHE A N 1
ATOM 2543 C CA . PHE A 1 319 ? 8.657 6.762 12.550 1.00 77.50 319 PHE A CA 1
ATOM 2544 C C . PHE A 1 319 ? 9.996 7.068 11.879 1.00 77.50 319 PHE A C 1
ATOM 2546 O O . PHE A 1 319 ? 10.205 6.662 10.738 1.00 77.50 319 PHE A O 1
ATOM 2553 N N . VAL A 1 320 ? 10.915 7.762 12.551 1.00 75.44 320 VAL A N 1
ATOM 2554 C CA . VAL A 1 320 ? 12.216 8.116 11.968 1.00 75.44 320 VAL A CA 1
ATOM 2555 C C . VAL A 1 320 ? 13.079 6.882 11.715 1.00 75.44 320 VAL A C 1
ATOM 2557 O O . VAL A 1 320 ? 13.643 6.780 10.625 1.00 75.44 320 VAL A O 1
ATOM 2560 N N . VAL A 1 321 ? 13.126 5.927 12.649 1.00 76.94 321 VAL A N 1
ATOM 2561 C CA . VAL A 1 321 ? 13.840 4.652 12.463 1.00 76.94 321 VAL A CA 1
ATOM 2562 C C . VAL A 1 321 ? 13.268 3.888 11.266 1.00 76.94 321 VAL A C 1
ATOM 2564 O O . VAL A 1 321 ? 14.012 3.497 10.366 1.00 76.94 321 VAL A O 1
ATOM 2567 N N . ILE A 1 322 ? 11.941 3.754 11.183 1.00 79.31 322 ILE A N 1
ATOM 2568 C CA . ILE A 1 322 ? 11.275 3.045 10.079 1.00 79.31 322 ILE A CA 1
ATOM 2569 C C . ILE A 1 322 ? 11.505 3.745 8.735 1.00 79.31 322 ILE A C 1
ATOM 2571 O O . ILE A 1 322 ? 11.836 3.092 7.744 1.00 79.31 322 ILE A O 1
ATOM 2575 N N . ILE A 1 323 ? 11.361 5.072 8.676 1.00 77.69 323 ILE A N 1
ATOM 2576 C CA . ILE A 1 323 ? 11.582 5.845 7.446 1.00 77.69 323 ILE A CA 1
ATOM 2577 C C . ILE A 1 323 ? 13.033 5.694 6.979 1.00 77.69 323 ILE A C 1
ATOM 2579 O O . ILE A 1 323 ? 13.267 5.481 5.790 1.00 77.69 323 ILE A O 1
ATOM 2583 N N . GLN A 1 324 ? 14.009 5.764 7.883 1.00 75.44 324 GLN A N 1
ATOM 2584 C CA . GLN A 1 324 ? 15.422 5.627 7.524 1.00 75.44 324 GLN A CA 1
ATOM 2585 C C . GLN A 1 324 ? 15.754 4.205 7.049 1.00 75.44 324 GLN A C 1
ATOM 2587 O O . GLN A 1 324 ? 16.404 4.041 6.016 1.00 75.44 324 GLN A O 1
ATOM 2592 N N . MET A 1 325 ? 15.253 3.171 7.731 1.00 76.94 325 MET A N 1
ATOM 2593 C CA . MET A 1 325 ? 15.540 1.777 7.370 1.00 76.94 325 MET A CA 1
ATOM 2594 C C . MET A 1 325 ? 14.812 1.308 6.107 1.00 76.94 325 MET A C 1
ATOM 2596 O O . MET A 1 325 ? 15.371 0.520 5.349 1.00 76.94 325 MET A O 1
ATOM 2600 N N . LEU A 1 326 ? 13.593 1.791 5.850 1.00 77.62 326 LEU A N 1
ATOM 2601 C CA . LEU A 1 326 ? 12.794 1.362 4.698 1.00 77.62 326 LEU A CA 1
ATOM 2602 C C . LEU A 1 326 ? 12.879 2.349 3.530 1.00 77.62 326 LEU A C 1
ATOM 2604 O O . LEU A 1 326 ? 13.312 1.990 2.437 1.00 77.62 326 LEU A O 1
ATOM 2608 N N . SER A 1 327 ? 12.486 3.606 3.746 1.00 75.31 327 SER A N 1
ATOM 2609 C CA . SER A 1 327 ? 12.458 4.623 2.684 1.00 75.31 327 SER A CA 1
ATOM 2610 C C . SER A 1 327 ? 13.865 5.086 2.294 1.00 75.31 327 SER A C 1
ATOM 2612 O O . SER A 1 327 ? 14.128 5.359 1.123 1.00 75.31 327 SER A O 1
ATOM 2614 N N . GLY A 1 328 ? 14.811 5.141 3.238 1.00 73.25 328 GLY A N 1
ATOM 2615 C CA . GLY A 1 328 ? 16.230 5.353 2.930 1.00 73.25 328 GLY A CA 1
ATOM 2616 C C . GLY A 1 328 ? 16.799 4.242 2.038 1.00 73.25 328 GLY A C 1
ATOM 2617 O O . GLY A 1 328 ? 17.351 4.530 0.973 1.00 73.25 328 GLY A O 1
ATOM 2618 N N . ALA A 1 329 ? 16.587 2.976 2.415 1.00 77.88 329 ALA A N 1
ATOM 2619 C CA . ALA A 1 329 ? 17.044 1.811 1.650 1.00 77.88 329 ALA A CA 1
ATOM 2620 C C . ALA A 1 329 ? 16.410 1.719 0.254 1.00 77.88 329 ALA A C 1
ATOM 2622 O O . ALA A 1 329 ? 17.083 1.358 -0.707 1.00 77.88 329 ALA A O 1
ATOM 2623 N N . ALA A 1 330 ? 15.138 2.098 0.115 1.00 75.56 330 ALA A N 1
ATOM 2624 C CA . ALA A 1 330 ? 14.461 2.119 -1.179 1.00 75.56 330 ALA A CA 1
ATOM 2625 C C . ALA A 1 330 ? 15.026 3.181 -2.142 1.00 75.56 330 ALA A C 1
ATOM 2627 O O . ALA A 1 330 ? 15.001 2.978 -3.357 1.00 75.56 330 ALA A O 1
ATOM 2628 N N . ARG A 1 331 ? 15.539 4.306 -1.621 1.00 79.12 331 ARG A N 1
ATOM 2629 C CA . ARG A 1 331 ? 16.068 5.430 -2.418 1.00 79.12 331 ARG A CA 1
ATOM 2630 C C . ARG A 1 331 ? 17.540 5.282 -2.796 1.00 79.12 331 ARG A C 1
ATOM 2632 O O . ARG A 1 331 ? 17.934 5.772 -3.856 1.00 79.12 331 ARG A O 1
ATOM 2639 N N . PHE A 1 332 ? 18.338 4.617 -1.958 1.00 79.75 332 PHE A N 1
ATOM 2640 C CA . PHE A 1 332 ? 19.784 4.508 -2.143 1.00 79.75 332 PHE A CA 1
ATOM 2641 C C . PHE A 1 332 ? 20.291 3.083 -1.894 1.00 79.75 332 PHE A C 1
ATOM 2643 O O . PHE A 1 332 ? 20.216 2.566 -0.779 1.00 79.75 332 PHE A O 1
ATOM 2650 N N . ARG A 1 333 ? 20.952 2.494 -2.898 1.00 79.69 333 ARG A N 1
ATOM 2651 C CA . ARG A 1 333 ? 21.575 1.157 -2.822 1.00 79.69 333 ARG A CA 1
ATOM 2652 C C . ARG A 1 333 ? 22.628 1.055 -1.716 1.00 79.69 333 ARG A C 1
ATOM 2654 O O . ARG A 1 333 ? 22.827 -0.007 -1.138 1.00 79.69 333 ARG A O 1
ATOM 2661 N N . GLN A 1 334 ? 23.305 2.159 -1.412 1.00 75.56 334 GLN A N 1
ATOM 2662 C CA . GLN A 1 334 ? 24.270 2.213 -0.317 1.00 75.56 334 GLN A CA 1
ATOM 2663 C C . GLN A 1 334 ? 23.592 2.026 1.049 1.00 75.56 334 GLN A C 1
ATOM 2665 O O . GLN A 1 334 ? 24.112 1.293 1.885 1.00 75.56 334 GLN A O 1
ATOM 2670 N N . ILE A 1 335 ? 22.417 2.635 1.257 1.00 72.81 335 ILE A N 1
ATOM 2671 C CA . ILE A 1 335 ? 21.622 2.444 2.479 1.00 72.81 335 ILE A CA 1
ATOM 2672 C C . ILE A 1 335 ? 21.056 1.025 2.509 1.00 72.81 335 ILE A C 1
ATOM 2674 O O . ILE A 1 335 ? 21.131 0.368 3.539 1.00 72.81 335 ILE A O 1
ATOM 2678 N N . GLU A 1 336 ? 20.572 0.513 1.374 1.00 79.19 336 GLU A N 1
ATOM 2679 C CA . GLU A 1 336 ? 20.093 -0.869 1.255 1.00 79.19 336 GLU A CA 1
ATOM 2680 C C . GLU A 1 336 ? 21.158 -1.894 1.673 1.00 79.19 336 GLU A C 1
ATOM 2682 O O . GLU A 1 336 ? 20.870 -2.810 2.441 1.00 79.19 336 GLU A O 1
ATOM 2687 N N . GLY A 1 337 ? 22.397 -1.740 1.191 1.00 77.50 337 GLY A N 1
ATOM 2688 C CA . GLY A 1 337 ? 23.511 -2.619 1.544 1.00 77.50 337 GLY A CA 1
ATOM 2689 C C . GLY A 1 337 ? 23.834 -2.586 3.037 1.00 77.50 337 GLY A C 1
ATOM 2690 O O . GLY A 1 337 ? 24.027 -3.638 3.640 1.00 77.50 337 GLY A O 1
ATOM 2691 N N . LEU A 1 338 ? 23.825 -1.395 3.641 1.00 72.38 338 LEU A N 1
ATOM 2692 C CA . LEU A 1 338 ? 24.076 -1.219 5.071 1.00 72.38 338 LEU A CA 1
ATOM 2693 C C . LEU A 1 338 ? 22.956 -1.818 5.930 1.00 72.38 338 LEU A C 1
ATOM 2695 O O . LEU A 1 338 ? 23.248 -2.587 6.841 1.00 72.38 338 LEU A O 1
ATOM 2699 N N . VAL A 1 339 ? 21.689 -1.548 5.594 1.00 75.44 339 VAL A N 1
ATOM 2700 C CA . VAL A 1 339 ? 20.525 -2.148 6.271 1.00 75.44 339 VAL A CA 1
ATOM 2701 C C . VAL A 1 339 ? 20.551 -3.669 6.131 1.00 75.44 339 VAL A C 1
ATOM 2703 O O . VAL A 1 339 ? 20.302 -4.393 7.086 1.00 75.44 339 VAL A O 1
ATOM 2706 N N . ARG A 1 340 ? 20.900 -4.197 4.955 1.00 78.94 340 ARG A N 1
ATOM 2707 C CA . ARG A 1 340 ? 20.992 -5.646 4.737 1.00 78.94 340 ARG A CA 1
ATOM 2708 C C . ARG A 1 340 ? 22.034 -6.306 5.641 1.00 78.94 340 ARG A C 1
ATOM 2710 O O . ARG A 1 340 ? 21.797 -7.426 6.087 1.00 78.94 340 ARG A O 1
ATOM 2717 N N . THR A 1 341 ? 23.170 -5.657 5.882 1.00 75.44 341 THR A N 1
ATOM 2718 C CA . THR A 1 341 ? 24.207 -6.171 6.788 1.00 75.44 341 THR A CA 1
ATOM 2719 C C . THR A 1 341 ? 23.738 -6.109 8.240 1.00 75.44 341 THR A C 1
ATOM 2721 O O . THR A 1 341 ? 23.769 -7.124 8.928 1.00 75.44 341 THR A O 1
ATOM 2724 N N . THR A 1 342 ? 23.179 -4.979 8.675 1.00 72.81 342 THR A N 1
ATOM 2725 C CA . THR A 1 342 ? 22.733 -4.785 10.068 1.00 72.81 342 THR A CA 1
ATOM 2726 C C . THR A 1 342 ? 21.485 -5.589 10.427 1.00 72.81 342 THR A C 1
ATOM 2728 O O . THR A 1 342 ? 21.199 -5.817 11.596 1.00 72.81 342 THR A O 1
ATOM 2731 N N . MET A 1 343 ? 20.730 -6.055 9.429 1.00 73.88 343 MET A N 1
ATOM 2732 C CA . MET A 1 343 ? 19.623 -6.995 9.629 1.00 73.88 343 MET A CA 1
ATOM 2733 C C . MET A 1 343 ? 20.089 -8.449 9.784 1.00 73.88 343 MET A C 1
ATOM 2735 O O . MET A 1 343 ? 19.339 -9.269 10.316 1.00 73.88 343 MET A O 1
ATOM 2739 N N . LYS A 1 344 ? 21.293 -8.793 9.305 1.00 76.50 344 LYS A N 1
ATOM 2740 C CA . LYS A 1 344 ? 21.875 -10.137 9.458 1.00 76.50 344 LYS A CA 1
ATOM 2741 C C . LYS A 1 344 ? 22.571 -10.320 10.800 1.00 76.50 344 LYS A C 1
ATOM 2743 O O . LYS A 1 344 ? 22.584 -11.434 11.313 1.00 76.50 344 LYS A O 1
ATOM 2748 N N . GLU A 1 345 ? 23.145 -9.254 11.342 1.00 65.94 345 GLU A N 1
ATOM 2749 C CA . GLU A 1 345 ? 23.899 -9.283 12.591 1.00 65.94 345 GLU A CA 1
ATOM 2750 C C . GLU A 1 345 ? 23.020 -8.798 13.747 1.00 65.94 345 GLU A C 1
ATOM 2752 O O . GLU A 1 345 ? 22.527 -7.676 13.748 1.00 65.94 345 GLU A O 1
ATOM 2757 N N . GLU A 1 346 ? 22.796 -9.656 14.742 1.00 52.66 346 GLU A N 1
ATOM 2758 C CA . GLU A 1 346 ? 21.873 -9.387 15.857 1.00 52.66 346 GLU A CA 1
ATOM 2759 C C . GLU A 1 346 ? 22.397 -8.318 16.841 1.00 52.66 346 GLU A C 1
ATOM 2761 O O . GLU A 1 346 ? 21.630 -7.794 17.645 1.00 52.66 346 GLU A O 1
ATOM 2766 N N . TYR A 1 347 ? 23.684 -7.951 16.753 1.00 55.34 347 TYR A N 1
ATOM 2767 C CA . TYR A 1 347 ? 24.369 -7.111 17.747 1.00 55.34 347 TYR A CA 1
ATOM 2768 C C . TYR A 1 347 ? 25.240 -5.980 17.178 1.00 55.34 347 TYR A C 1
ATOM 2770 O O . TYR A 1 347 ? 25.957 -5.349 17.957 1.00 55.34 347 TYR A O 1
ATOM 2778 N N . ASP A 1 348 ? 25.172 -5.686 15.873 1.00 62.56 348 ASP A N 1
ATOM 2779 C CA . ASP A 1 348 ? 25.932 -4.581 15.260 1.00 62.56 348 ASP A CA 1
ATOM 2780 C C . ASP A 1 348 ? 25.006 -3.435 14.804 1.00 62.56 348 ASP A C 1
ATOM 2782 O O . ASP A 1 348 ? 24.603 -3.362 13.637 1.00 62.56 348 ASP A O 1
ATOM 2786 N N . PRO A 1 349 ? 24.578 -2.551 15.730 1.00 63.62 349 PRO A N 1
ATOM 2787 C CA . PRO A 1 349 ? 23.743 -1.415 15.378 1.00 63.62 349 PRO A CA 1
ATOM 2788 C C . PRO A 1 349 ? 24.551 -0.380 14.584 1.00 63.62 349 PRO A C 1
ATOM 2790 O O . PRO A 1 349 ? 25.574 0.136 15.037 1.00 63.62 349 PRO A O 1
ATOM 2793 N N . LEU A 1 350 ? 24.043 0.005 13.414 1.00 68.00 350 LEU A N 1
ATOM 2794 C CA . LEU A 1 350 ? 24.651 1.035 12.582 1.00 68.00 350 LEU A CA 1
ATOM 2795 C C . LEU A 1 350 ? 24.409 2.411 13.190 1.00 68.00 350 LEU A C 1
ATOM 2797 O O . LEU A 1 350 ? 23.272 2.880 13.272 1.00 68.00 350 LEU A O 1
ATOM 2801 N N . LYS A 1 351 ? 25.493 3.105 13.532 1.00 65.56 351 LYS A N 1
ATOM 2802 C CA . LYS A 1 351 ? 25.440 4.543 13.792 1.00 65.56 351 LYS A CA 1
ATOM 2803 C C . LYS A 1 351 ? 25.356 5.285 12.462 1.00 65.56 351 LYS A C 1
ATOM 2805 O O . LYS A 1 351 ? 26.197 5.094 11.580 1.00 65.56 351 LYS A O 1
ATOM 2810 N N . ARG A 1 352 ? 24.347 6.138 12.298 1.00 68.69 352 ARG A N 1
ATOM 2811 C CA . ARG A 1 352 ? 24.174 6.911 11.066 1.00 68.69 352 ARG A CA 1
ATOM 2812 C C . ARG A 1 352 ? 25.323 7.918 10.908 1.00 68.69 352 ARG A C 1
ATOM 2814 O O . ARG A 1 352 ? 25.392 8.908 11.622 1.00 68.69 352 ARG A O 1
ATOM 2821 N N . GLY A 1 353 ? 26.214 7.675 9.947 1.00 65.50 353 GLY A N 1
ATOM 2822 C CA . GLY A 1 353 ? 27.285 8.611 9.588 1.00 65.50 353 GLY A CA 1
ATOM 2823 C C . GLY A 1 353 ? 26.814 9.777 8.704 1.00 65.50 353 GLY A C 1
ATOM 2824 O O . GLY A 1 353 ? 25.776 9.691 8.038 1.00 65.50 353 GLY A O 1
ATOM 2825 N N . LEU A 1 354 ? 27.629 10.839 8.632 1.00 64.00 354 LEU A N 1
ATOM 2826 C CA . LEU A 1 354 ? 27.389 12.050 7.822 1.00 64.00 354 LEU A CA 1
ATOM 2827 C C . LEU A 1 354 ? 27.085 11.760 6.342 1.00 64.00 354 LEU A C 1
ATOM 2829 O O . LEU A 1 354 ? 26.372 12.526 5.687 1.00 64.00 354 LEU A O 1
ATOM 2833 N N . SER A 1 355 ? 27.592 10.652 5.796 1.00 70.25 355 SER A N 1
ATOM 2834 C CA . SER A 1 355 ? 27.324 10.240 4.415 1.00 70.25 355 SER A CA 1
ATOM 2835 C C . SER A 1 355 ? 25.847 9.973 4.153 1.00 70.25 355 SER A C 1
ATOM 2837 O O . SER A 1 355 ? 25.265 10.513 3.213 1.00 70.25 355 SER A O 1
ATOM 2839 N N . LEU A 1 356 ? 25.211 9.207 5.036 1.00 69.62 356 LEU A N 1
ATOM 2840 C CA . LEU A 1 356 ? 23.794 8.868 4.949 1.00 69.62 356 LEU A CA 1
ATOM 2841 C C . LEU A 1 356 ? 22.905 10.061 5.304 1.00 69.62 356 LEU A C 1
ATOM 2843 O O . LEU A 1 356 ? 21.818 10.226 4.752 1.00 69.62 356 LEU A O 1
ATOM 2847 N N . ALA A 1 357 ? 23.360 10.911 6.227 1.00 72.06 357 ALA A N 1
ATOM 2848 C CA . ALA A 1 357 ? 22.705 12.180 6.539 1.00 72.06 357 ALA A CA 1
ATOM 2849 C C . ALA A 1 357 ? 22.635 13.099 5.313 1.00 72.06 357 ALA A C 1
ATOM 2851 O O . ALA A 1 357 ? 21.566 13.599 4.947 1.00 72.06 357 ALA A O 1
ATOM 2852 N N . THR A 1 358 ? 23.763 13.266 4.626 1.00 75.38 358 THR A N 1
ATOM 2853 C CA . THR A 1 358 ? 23.839 14.187 3.491 1.00 75.38 358 THR A CA 1
ATOM 2854 C C . THR A 1 358 ? 23.095 13.645 2.268 1.00 75.38 358 THR A C 1
ATOM 2856 O O . THR A 1 358 ? 22.432 14.408 1.575 1.00 75.38 358 THR A O 1
ATOM 2859 N N . LEU A 1 359 ? 23.118 12.330 2.028 1.00 74.38 359 LEU A N 1
ATOM 2860 C CA . LEU A 1 359 ? 22.375 11.722 0.917 1.00 74.38 359 LEU A CA 1
ATOM 2861 C C . LEU A 1 359 ? 20.856 11.890 1.051 1.00 74.38 359 LEU A C 1
ATOM 2863 O O . LEU A 1 359 ? 20.197 12.281 0.091 1.00 74.38 359 LEU A O 1
ATOM 2867 N N . GLU A 1 360 ? 20.287 11.644 2.234 1.00 74.12 360 GLU A N 1
ATOM 2868 C CA . GLU A 1 360 ? 18.838 11.791 2.423 1.00 74.12 360 GLU A CA 1
ATOM 2869 C C . GLU A 1 360 ? 18.371 13.243 2.299 1.00 74.12 360 GLU A C 1
ATOM 2871 O O . GLU A 1 360 ? 17.319 13.499 1.715 1.00 74.12 360 GLU A O 1
ATOM 2876 N N . THR A 1 361 ? 19.151 14.190 2.828 1.00 79.19 361 THR A N 1
ATOM 2877 C CA . THR A 1 361 ? 18.825 15.625 2.768 1.00 79.19 361 THR A CA 1
ATOM 2878 C C . THR A 1 361 ? 18.970 16.191 1.359 1.00 79.19 361 THR A C 1
ATOM 2880 O O . THR A 1 361 ? 18.194 17.059 0.969 1.00 79.19 361 THR A O 1
ATOM 2883 N N . LYS A 1 362 ? 19.916 15.669 0.570 1.00 83.19 362 LYS A N 1
ATOM 2884 C CA . LYS A 1 362 ? 20.174 16.091 -0.812 1.00 83.19 362 LYS A CA 1
ATOM 2885 C C . LYS A 1 362 ? 19.408 15.303 -1.869 1.00 83.19 362 LYS A C 1
ATOM 2887 O O . LYS A 1 362 ? 19.577 15.577 -3.049 1.00 83.19 362 LYS A O 1
ATOM 2892 N N . TRP A 1 363 ? 18.533 14.375 -1.481 1.00 82.75 363 TRP A N 1
ATOM 2893 C CA . TRP A 1 363 ? 17.775 13.554 -2.430 1.00 82.75 363 TRP A CA 1
ATOM 2894 C C . TRP A 1 363 ? 16.894 14.372 -3.388 1.00 82.75 363 TRP A C 1
ATOM 2896 O O . TRP A 1 363 ? 16.819 14.035 -4.569 1.00 82.75 363 TRP A O 1
ATOM 2906 N N . SER A 1 364 ? 16.256 15.444 -2.902 1.00 80.19 364 SER A N 1
ATOM 2907 C CA . SER A 1 364 ? 15.432 16.327 -3.743 1.00 80.19 364 SER A CA 1
ATOM 2908 C C . SER A 1 364 ? 16.292 17.075 -4.761 1.00 80.19 364 SER A C 1
ATOM 2910 O O . SER A 1 364 ? 16.054 16.936 -5.956 1.00 80.19 364 SER A O 1
ATOM 2912 N N . ASP A 1 365 ? 17.336 17.769 -4.286 1.00 83.00 365 ASP A N 1
ATOM 2913 C CA . ASP A 1 365 ? 18.304 18.485 -5.132 1.00 83.00 365 ASP A CA 1
ATOM 2914 C C . ASP A 1 365 ? 18.899 17.540 -6.198 1.00 83.00 365 ASP A C 1
ATOM 2916 O O . ASP A 1 365 ? 19.002 17.882 -7.371 1.00 83.00 365 ASP A O 1
ATOM 2920 N N . LEU A 1 366 ? 19.257 16.314 -5.799 1.00 82.56 366 LEU A N 1
ATOM 2921 C CA . LEU A 1 366 ? 19.845 15.309 -6.686 1.00 82.56 366 LEU A CA 1
ATOM 2922 C C . LEU A 1 366 ? 18.848 14.799 -7.726 1.00 82.56 366 LEU A C 1
ATOM 2924 O O . LEU A 1 366 ? 19.222 14.576 -8.873 1.00 82.56 366 LEU A O 1
ATOM 2928 N N . SER A 1 367 ? 17.584 14.622 -7.338 1.00 83.38 367 SER A N 1
ATOM 2929 C CA . SER A 1 367 ? 16.533 14.201 -8.264 1.00 83.38 367 SER A CA 1
ATOM 2930 C C . SER A 1 367 ? 16.265 15.264 -9.325 1.00 83.38 367 SER A C 1
ATOM 2932 O O . SER A 1 367 ? 16.106 14.917 -10.494 1.00 83.38 367 SER A O 1
ATOM 2934 N N . GLU A 1 368 ? 16.248 16.534 -8.928 1.00 85.06 368 GLU A N 1
ATOM 2935 C CA . GLU A 1 368 ? 16.083 17.678 -9.824 1.00 85.06 368 GLU A CA 1
ATOM 2936 C C . GLU A 1 368 ? 17.248 17.779 -10.819 1.00 85.06 368 GLU A C 1
ATOM 2938 O O . GLU A 1 368 ? 17.027 17.750 -12.029 1.00 85.06 368 GLU A O 1
ATOM 2943 N N . GLU A 1 369 ? 18.498 17.786 -10.345 1.00 86.62 369 GLU A N 1
ATOM 2944 C CA . GLU A 1 369 ? 19.671 17.875 -11.228 1.00 86.62 369 GLU A CA 1
ATOM 2945 C C . GLU A 1 369 ? 19.745 16.703 -12.220 1.00 86.62 369 GLU A C 1
ATOM 2947 O O . GLU A 1 369 ? 19.992 16.911 -13.405 1.00 86.62 369 GLU A O 1
ATOM 2952 N N . ILE A 1 370 ? 19.452 15.469 -11.789 1.00 85.00 370 ILE A N 1
ATOM 2953 C CA . ILE A 1 370 ? 19.443 14.303 -12.691 1.00 85.00 370 ILE A CA 1
ATOM 2954 C C . ILE A 1 370 ? 18.373 14.441 -13.786 1.00 85.00 370 ILE A C 1
ATOM 2956 O O . ILE A 1 370 ? 18.593 14.011 -14.919 1.00 85.00 370 ILE A O 1
ATOM 2960 N N . GLN A 1 371 ? 17.211 15.016 -13.470 1.00 84.38 371 GLN A N 1
ATOM 2961 C CA . GLN A 1 371 ? 16.112 15.172 -14.428 1.00 84.38 371 GLN A CA 1
ATOM 2962 C C . GLN A 1 371 ? 16.285 16.385 -15.348 1.00 84.38 371 GLN A C 1
ATOM 2964 O O . GLN A 1 371 ? 15.794 16.357 -16.481 1.00 84.38 371 GLN A O 1
ATOM 2969 N N . THR A 1 372 ? 16.990 17.427 -14.910 1.00 83.19 372 THR A N 1
ATOM 2970 C CA . THR A 1 372 ? 17.235 18.628 -15.723 1.00 83.19 372 THR A CA 1
ATOM 2971 C C . THR A 1 372 ? 18.369 18.447 -16.728 1.00 83.19 372 THR A C 1
ATOM 2973 O O . THR A 1 372 ? 18.375 19.146 -17.739 1.00 83.19 372 THR A O 1
ATOM 2976 N N . VAL A 1 373 ? 19.284 17.487 -16.524 1.00 82.88 373 VAL A N 1
ATOM 2977 C CA . VAL A 1 373 ? 20.360 17.192 -17.487 1.00 82.88 373 VAL A CA 1
ATOM 2978 C C . VAL A 1 373 ? 19.772 16.725 -18.836 1.00 82.88 373 VAL A C 1
ATOM 2980 O O . VAL A 1 373 ? 19.048 15.719 -18.885 1.00 82.88 373 VAL A O 1
ATOM 2983 N N . PRO A 1 374 ? 20.066 17.424 -19.951 1.00 81.88 374 PRO A N 1
ATOM 2984 C CA . PRO A 1 374 ? 19.661 17.001 -21.291 1.00 81.88 374 PRO A CA 1
ATOM 2985 C C . PRO A 1 374 ? 20.304 15.670 -21.704 1.00 81.88 374 PRO A C 1
ATOM 2987 O O . PRO A 1 374 ? 21.423 15.366 -21.307 1.00 81.88 374 PRO A O 1
ATOM 2990 N N . ALA A 1 375 ? 19.650 14.893 -22.576 1.00 78.06 375 ALA A N 1
ATOM 2991 C CA . ALA A 1 375 ? 20.126 13.557 -22.973 1.00 78.06 375 ALA A CA 1
ATOM 2992 C C . ALA A 1 375 ? 21.515 13.534 -23.653 1.00 78.06 375 ALA A C 1
ATOM 2994 O O . ALA A 1 375 ? 22.150 12.485 -23.714 1.00 78.06 375 ALA A O 1
ATOM 2995 N N . ASN A 1 376 ? 21.980 14.671 -24.178 1.00 83.44 376 ASN A N 1
ATOM 2996 C CA . ASN A 1 376 ? 23.287 14.839 -24.820 1.00 83.44 376 ASN A CA 1
ATOM 2997 C C . ASN A 1 376 ? 24.363 15.421 -23.885 1.00 83.44 376 ASN A C 1
ATOM 2999 O O . ASN A 1 376 ? 25.468 15.713 -24.340 1.00 83.44 376 ASN A O 1
ATOM 3003 N N . GLN A 1 377 ? 24.051 15.623 -22.606 1.00 86.12 377 GLN A N 1
ATOM 3004 C CA . GLN A 1 377 ? 24.965 16.163 -21.607 1.00 86.12 377 GLN A CA 1
ATOM 3005 C C . GLN A 1 377 ? 25.039 15.234 -20.401 1.00 86.12 377 GLN A C 1
ATOM 3007 O O . GLN A 1 377 ? 24.165 14.404 -20.166 1.00 86.12 377 GLN A O 1
ATOM 3012 N N . THR A 1 378 ? 26.111 15.376 -19.628 1.00 86.12 378 THR A N 1
ATOM 3013 C CA . THR A 1 378 ? 26.322 14.576 -18.418 1.00 86.12 378 THR A CA 1
ATOM 3014 C C . THR A 1 378 ? 26.465 15.430 -17.168 1.00 86.12 378 THR A C 1
ATOM 3016 O O . THR A 1 378 ? 26.305 14.918 -16.067 1.00 86.12 378 THR A O 1
ATOM 3019 N N . ARG A 1 379 ? 26.725 16.735 -17.311 1.00 91.44 379 ARG A N 1
ATOM 3020 C CA . ARG A 1 379 ? 26.992 17.635 -16.187 1.00 91.44 379 ARG A CA 1
ATOM 3021 C C . ARG A 1 379 ? 25.720 18.233 -15.598 1.00 91.44 379 ARG A C 1
ATOM 3023 O O . ARG A 1 379 ? 24.805 18.598 -16.326 1.00 91.44 379 ARG A O 1
ATOM 3030 N N . PHE A 1 380 ? 25.723 18.364 -14.279 1.00 88.94 380 PHE A N 1
ATOM 3031 C CA . PHE A 1 380 ? 24.714 19.087 -13.513 1.00 88.94 380 PHE A CA 1
ATOM 3032 C C . PHE A 1 380 ? 24.869 20.594 -13.704 1.00 88.94 380 PHE A C 1
ATOM 3034 O O . PHE A 1 380 ? 25.980 21.091 -13.917 1.00 88.94 380 PHE A O 1
ATOM 3041 N N . HIS A 1 381 ? 23.762 21.319 -13.574 1.00 85.00 381 HIS A N 1
ATOM 3042 C CA . HIS A 1 381 ? 23.755 22.779 -13.572 1.00 85.00 381 HIS A CA 1
ATOM 3043 C C . HIS A 1 381 ? 24.364 23.307 -12.272 1.00 85.00 381 HIS A C 1
ATOM 3045 O O . HIS A 1 381 ? 25.103 24.294 -12.279 1.00 85.00 381 HIS A O 1
ATOM 3051 N N . ARG A 1 382 ? 24.108 22.608 -11.159 1.00 89.06 382 ARG A N 1
ATOM 3052 C CA . ARG A 1 382 ? 24.681 22.906 -9.847 1.00 89.06 382 ARG A CA 1
ATOM 3053 C C . ARG A 1 382 ? 25.342 21.671 -9.246 1.00 89.06 382 ARG A C 1
ATOM 3055 O O . ARG A 1 382 ? 24.748 20.601 -9.157 1.00 89.06 382 ARG A O 1
ATOM 3062 N N . ALA A 1 383 ? 26.576 21.835 -8.771 1.00 88.50 383 ALA A N 1
ATOM 3063 C CA . ALA A 1 383 ? 27.252 20.783 -8.024 1.00 88.50 383 ALA A CA 1
ATOM 3064 C C . ALA A 1 383 ? 26.544 20.538 -6.680 1.00 88.50 383 ALA A C 1
ATOM 3066 O O . ALA A 1 383 ? 26.246 21.473 -5.933 1.00 88.50 383 ALA A O 1
ATOM 3067 N N . ILE A 1 384 ? 26.299 19.269 -6.361 1.00 88.94 384 ILE A N 1
ATOM 3068 C CA . ILE A 1 384 ? 25.688 18.840 -5.106 1.00 88.94 384 ILE A CA 1
ATOM 3069 C C . ILE A 1 384 ? 26.774 18.277 -4.206 1.00 88.94 384 ILE A C 1
ATOM 3071 O O . ILE A 1 384 ? 27.410 17.270 -4.512 1.00 88.94 384 ILE A O 1
ATOM 3075 N N . THR A 1 385 ? 26.965 18.912 -3.060 1.00 88.62 385 THR A N 1
ATOM 3076 C CA . THR A 1 385 ? 27.929 18.461 -2.063 1.00 88.62 385 THR A CA 1
ATOM 3077 C C . THR A 1 385 ? 27.323 17.377 -1.172 1.00 88.62 385 THR A C 1
ATOM 3079 O O . THR A 1 385 ? 26.324 17.614 -0.490 1.00 88.62 385 THR A O 1
ATOM 3082 N N . VAL A 1 386 ? 27.962 16.207 -1.137 1.00 84.81 386 VAL A N 1
ATOM 3083 C CA . VAL A 1 386 ? 27.657 15.095 -0.227 1.00 84.81 386 VAL A CA 1
ATOM 3084 C C . VAL A 1 386 ? 28.875 14.724 0.623 1.00 84.81 386 VAL A C 1
ATOM 3086 O O . VAL A 1 386 ? 29.980 15.196 0.370 1.00 84.81 386 VAL A O 1
ATOM 3089 N N . HIS A 1 387 ? 28.692 13.870 1.629 1.00 81.44 387 HIS A N 1
ATOM 3090 C CA . HIS A 1 387 ? 29.804 13.257 2.362 1.00 81.44 387 HIS A CA 1
ATOM 3091 C C . HIS A 1 387 ? 29.909 11.774 1.998 1.00 81.44 387 HIS A C 1
ATOM 3093 O O . HIS A 1 387 ? 28.897 11.100 1.798 1.00 81.44 387 HIS A O 1
ATOM 3099 N N . ASN A 1 388 ? 31.129 11.250 1.905 1.00 74.44 388 ASN A N 1
ATOM 3100 C CA . ASN A 1 388 ? 31.361 9.817 1.729 1.00 74.44 388 ASN A CA 1
ATOM 3101 C C . ASN A 1 388 ? 31.466 9.093 3.085 1.00 74.44 388 ASN A C 1
ATOM 3103 O O . ASN A 1 388 ? 31.443 9.715 4.145 1.00 74.44 388 ASN A O 1
ATOM 3107 N N . ILE A 1 389 ? 31.583 7.762 3.061 1.00 67.25 389 ILE A N 1
ATOM 3108 C CA . ILE A 1 389 ? 31.694 6.926 4.275 1.00 67.25 389 ILE A CA 1
ATOM 3109 C C . ILE A 1 389 ? 32.896 7.266 5.168 1.00 67.25 389 ILE A C 1
ATOM 3111 O O . ILE A 1 389 ? 32.845 7.004 6.363 1.00 67.25 389 ILE A O 1
ATOM 3115 N N . SER A 1 390 ? 33.940 7.885 4.615 1.00 70.69 390 SER A N 1
ATOM 3116 C CA . SER A 1 390 ? 35.115 8.377 5.347 1.00 70.69 390 SER A CA 1
ATOM 3117 C C . SER A 1 390 ? 34.926 9.801 5.882 1.00 70.69 390 SER A C 1
ATOM 3119 O O . SER A 1 390 ? 35.885 10.425 6.324 1.00 70.69 390 SER A O 1
ATOM 3121 N N . ASN A 1 391 ? 33.703 10.330 5.813 1.00 70.38 391 ASN A N 1
ATOM 3122 C CA . ASN A 1 391 ? 33.340 11.694 6.177 1.00 70.38 391 ASN A CA 1
ATOM 3123 C C . ASN A 1 391 ? 34.038 12.793 5.349 1.00 70.38 391 ASN A C 1
ATOM 3125 O O . ASN A 1 391 ? 34.068 13.958 5.740 1.00 70.38 391 ASN A O 1
ATOM 3129 N N . ALA A 1 392 ? 34.589 12.441 4.185 1.00 78.81 392 ALA A N 1
ATOM 3130 C CA . ALA A 1 392 ? 35.162 13.413 3.269 1.00 78.81 392 ALA A CA 1
ATOM 3131 C C . ALA A 1 392 ? 34.057 14.045 2.418 1.00 78.81 392 ALA A C 1
ATOM 3133 O O . ALA A 1 392 ? 33.139 13.361 1.950 1.00 78.81 392 ALA A O 1
ATOM 3134 N N . ARG A 1 393 ? 34.167 15.356 2.202 1.00 84.44 393 ARG A N 1
ATOM 3135 C CA . ARG A 1 393 ? 33.286 16.106 1.310 1.00 84.44 393 ARG A CA 1
ATOM 3136 C C . ARG A 1 393 ? 33.540 15.679 -0.139 1.00 84.44 393 ARG A C 1
ATOM 3138 O O . ARG A 1 393 ? 34.677 15.700 -0.597 1.00 84.44 393 ARG A O 1
ATOM 3145 N N . VAL A 1 394 ? 32.478 15.322 -0.854 1.00 86.88 394 VAL A N 1
ATOM 3146 C CA . VAL A 1 394 ? 32.502 14.948 -2.271 1.00 86.88 394 VAL A CA 1
ATOM 3147 C C . VAL A 1 394 ? 31.485 15.788 -3.031 1.00 86.88 394 VAL A C 1
ATOM 3149 O O . VAL A 1 394 ? 30.332 15.901 -2.623 1.00 86.88 394 VAL A O 1
ATOM 3152 N N . GLU A 1 395 ? 31.900 16.366 -4.151 1.00 90.81 395 GLU A N 1
ATOM 3153 C CA . GLU A 1 395 ? 31.013 17.116 -5.037 1.00 90.81 395 GLU A CA 1
ATOM 3154 C C . GLU A 1 395 ? 30.530 16.234 -6.187 1.00 90.81 395 GLU A C 1
ATOM 3156 O O . GLU A 1 395 ? 31.318 15.638 -6.920 1.00 90.81 395 GLU A O 1
ATOM 3161 N N . ILE A 1 396 ? 29.212 16.149 -6.340 1.00 88.75 396 ILE A N 1
ATOM 3162 C CA . ILE A 1 396 ? 28.546 15.466 -7.441 1.00 88.75 396 ILE A CA 1
ATOM 3163 C C . ILE A 1 396 ? 28.161 16.528 -8.465 1.00 88.75 396 ILE A C 1
ATOM 3165 O O . ILE A 1 396 ? 27.324 17.382 -8.193 1.00 88.75 396 ILE A O 1
ATOM 3169 N N . ASN A 1 397 ? 28.770 16.476 -9.642 1.00 91.56 397 ASN A N 1
ATOM 3170 C CA . ASN A 1 397 ? 28.556 17.447 -10.717 1.00 91.56 397 ASN A CA 1
ATOM 3171 C C . ASN A 1 397 ? 28.140 16.788 -12.041 1.00 91.56 397 ASN A C 1
ATOM 3173 O O . ASN A 1 397 ? 28.130 17.454 -13.074 1.00 91.56 397 ASN A O 1
ATOM 3177 N N . SER A 1 398 ? 27.848 15.485 -12.032 1.00 88.56 398 SER A N 1
ATOM 3178 C CA . SER A 1 398 ? 27.530 14.714 -13.233 1.00 88.56 398 SER A CA 1
ATOM 3179 C C . SER A 1 398 ? 26.669 13.490 -12.920 1.00 88.56 398 SER A C 1
ATOM 3181 O O . SER A 1 398 ? 26.850 12.851 -11.877 1.00 88.56 398 SER A O 1
ATOM 3183 N N . VAL A 1 399 ? 25.795 13.120 -13.865 1.00 86.12 399 VAL A N 1
ATOM 3184 C CA . VAL A 1 399 ? 25.002 11.873 -13.846 1.00 86.12 399 VAL A CA 1
ATOM 3185 C C . VAL A 1 399 ? 25.879 10.616 -13.861 1.00 86.12 399 VAL A C 1
ATOM 3187 O O . VAL A 1 399 ? 25.438 9.550 -13.442 1.00 86.12 399 VAL A O 1
ATOM 3190 N N . GLU A 1 400 ? 27.128 10.727 -14.315 1.00 86.81 400 GLU A N 1
ATOM 3191 C CA . GLU A 1 400 ? 28.075 9.606 -14.379 1.00 86.81 400 GLU A CA 1
ATOM 3192 C C . GLU A 1 400 ? 28.722 9.295 -13.025 1.00 86.81 400 GLU A C 1
ATOM 3194 O O . GLU A 1 400 ? 29.392 8.271 -12.878 1.00 86.81 400 GLU A O 1
ATOM 3199 N N . SER A 1 401 ? 28.518 10.155 -12.023 1.00 84.50 401 SER A N 1
ATOM 3200 C CA . SER A 1 401 ? 29.084 9.968 -10.692 1.00 84.50 401 SER A CA 1
ATOM 3201 C C . SER A 1 401 ? 28.675 8.611 -10.093 1.00 84.50 401 SER A C 1
ATOM 3203 O O . SER A 1 401 ? 27.492 8.253 -10.128 1.00 84.50 401 SER A O 1
ATOM 3205 N N . PRO A 1 402 ? 29.601 7.871 -9.451 1.00 78.81 402 PRO A N 1
ATOM 3206 C CA . PRO A 1 402 ? 29.282 6.621 -8.758 1.00 78.81 402 PRO A CA 1
ATOM 3207 C C . PRO A 1 402 ? 28.156 6.764 -7.722 1.00 78.81 402 PRO A C 1
ATOM 3209 O O . PRO A 1 402 ? 27.401 5.822 -7.487 1.00 78.81 402 PRO A O 1
ATOM 3212 N N . PHE A 1 403 ? 27.998 7.957 -7.137 1.00 77.38 403 PHE A N 1
ATOM 3213 C CA . PHE A 1 403 ? 26.900 8.259 -6.217 1.00 77.38 403 PHE A CA 1
ATOM 3214 C C . PHE A 1 403 ? 25.535 8.226 -6.911 1.00 77.38 403 PHE A C 1
ATOM 3216 O O . PHE A 1 403 ? 24.586 7.676 -6.356 1.00 77.38 403 PHE A O 1
ATOM 3223 N N . VAL A 1 404 ? 25.443 8.746 -8.139 1.00 81.19 404 VAL A N 1
ATOM 3224 C CA . VAL A 1 404 ? 24.210 8.744 -8.943 1.00 81.19 404 VAL A CA 1
ATOM 3225 C C . VAL A 1 404 ? 23.828 7.318 -9.337 1.00 81.19 404 VAL A C 1
ATOM 3227 O O . VAL A 1 404 ? 22.664 6.941 -9.234 1.00 81.19 404 VAL A O 1
ATOM 3230 N N . GLN A 1 405 ? 24.807 6.474 -9.671 1.00 81.62 405 GLN A N 1
ATOM 3231 C CA . GLN A 1 405 ? 24.582 5.046 -9.952 1.00 81.62 405 GLN A CA 1
ATOM 3232 C C . GLN A 1 405 ? 24.049 4.260 -8.736 1.00 81.62 405 GLN A C 1
ATOM 3234 O O . GLN A 1 405 ? 23.469 3.172 -8.881 1.00 81.62 405 GLN A O 1
ATOM 3239 N N . GLY A 1 406 ? 24.276 4.794 -7.533 1.00 75.88 406 GLY A N 1
ATOM 3240 C CA . GLY A 1 406 ? 23.755 4.290 -6.268 1.00 75.88 406 GLY A CA 1
ATOM 3241 C C . GLY A 1 406 ? 22.316 4.717 -5.964 1.00 75.88 406 GLY A C 1
ATOM 3242 O O . GLY A 1 406 ? 21.704 4.118 -5.079 1.00 75.88 406 GLY A O 1
ATOM 3243 N N . VAL A 1 407 ? 21.756 5.695 -6.683 1.00 80.44 407 VAL A N 1
ATOM 3244 C CA . VAL A 1 407 ? 20.359 6.128 -6.529 1.00 80.44 407 VAL A CA 1
ATOM 3245 C C . VAL A 1 407 ? 19.434 5.123 -7.213 1.00 80.44 407 VAL A C 1
ATOM 3247 O O . VAL A 1 407 ? 19.641 4.736 -8.362 1.00 80.44 407 VAL A O 1
ATOM 3250 N N . THR A 1 408 ? 18.410 4.668 -6.498 1.00 80.06 408 THR A N 1
ATOM 3251 C CA . THR A 1 408 ? 17.458 3.652 -6.978 1.00 80.06 408 THR A CA 1
ATOM 3252 C C . THR A 1 408 ? 16.077 4.226 -7.270 1.00 80.06 408 THR A C 1
ATOM 3254 O O . THR A 1 408 ? 15.359 3.667 -8.097 1.00 80.06 408 THR A O 1
ATOM 3257 N N . MET A 1 409 ? 15.719 5.348 -6.641 1.00 77.38 409 MET A N 1
ATOM 3258 C CA . MET A 1 409 ? 14.470 6.072 -6.880 1.00 77.38 409 MET A CA 1
ATOM 3259 C C . MET A 1 409 ? 14.720 7.579 -6.914 1.00 77.38 409 MET A C 1
ATOM 3261 O O . MET A 1 409 ? 15.435 8.110 -6.064 1.00 77.38 409 MET A O 1
ATOM 3265 N N . LEU A 1 410 ? 14.089 8.263 -7.867 1.00 79.19 410 LEU A N 1
ATOM 3266 C CA . LEU A 1 410 ? 14.107 9.721 -7.996 1.00 79.19 410 LEU A CA 1
ATOM 3267 C C . LEU A 1 410 ? 12.736 10.283 -7.626 1.00 79.19 410 LEU A C 1
ATOM 3269 O O . LEU A 1 410 ? 11.711 9.648 -7.887 1.00 79.19 410 LEU A O 1
ATOM 3273 N N . LEU A 1 411 ? 12.721 11.473 -7.035 1.00 77.25 411 LEU A N 1
ATOM 3274 C CA . LEU A 1 411 ? 11.497 12.252 -6.898 1.00 77.25 411 LEU A CA 1
ATOM 3275 C C . LEU A 1 411 ? 11.100 12.773 -8.281 1.00 77.25 411 LEU A C 1
ATOM 3277 O O . LEU A 1 411 ? 11.924 13.395 -8.934 1.00 77.25 411 LEU A O 1
ATOM 3281 N N . TYR A 1 412 ? 9.873 12.530 -8.735 1.00 68.56 412 TYR A N 1
ATOM 3282 C CA . TYR A 1 412 ? 9.424 13.020 -10.041 1.00 68.56 412 TYR A CA 1
ATOM 3283 C C . TYR A 1 412 ? 9.255 14.544 -10.028 1.00 68.56 412 TYR A C 1
ATOM 3285 O O . TYR A 1 412 ? 8.487 15.063 -9.217 1.00 68.56 412 TYR A O 1
ATOM 3293 N N . ASP A 1 413 ? 9.941 15.241 -10.937 1.00 70.69 413 ASP A N 1
ATOM 3294 C CA . ASP A 1 413 ? 9.746 16.674 -11.163 1.00 70.69 413 ASP A CA 1
ATOM 3295 C C . ASP A 1 413 ? 8.828 16.897 -12.376 1.00 70.69 413 ASP A C 1
ATOM 3297 O O . ASP A 1 413 ? 9.096 16.455 -13.496 1.00 70.69 413 ASP A O 1
ATOM 3301 N N . ARG A 1 414 ? 7.707 17.581 -12.132 1.00 48.62 414 ARG A N 1
ATOM 3302 C CA . ARG A 1 414 ? 6.612 17.791 -13.087 1.00 48.62 414 ARG A CA 1
ATOM 3303 C C . ARG A 1 414 ? 6.935 18.856 -14.144 1.00 48.62 414 ARG A C 1
ATOM 3305 O O . ARG A 1 414 ? 6.152 19.028 -15.073 1.00 48.62 414 ARG A O 1
ATOM 3312 N N . ASN A 1 415 ? 8.063 19.557 -14.015 1.00 52.12 415 ASN A N 1
ATOM 3313 C CA . ASN A 1 415 ? 8.432 20.690 -14.867 1.00 52.12 415 ASN A CA 1
ATOM 3314 C C . ASN A 1 415 ? 9.119 20.314 -16.196 1.00 52.12 415 ASN A C 1
ATOM 3316 O O . ASN A 1 415 ? 9.481 21.202 -16.965 1.00 52.12 415 ASN A O 1
ATOM 3320 N N . ARG A 1 416 ? 9.258 19.021 -16.524 1.00 44.66 416 ARG A N 1
ATOM 3321 C CA . ARG A 1 416 ? 9.654 18.578 -17.874 1.00 44.66 416 ARG A CA 1
ATOM 3322 C C . ARG A 1 416 ? 8.458 18.651 -18.836 1.00 44.66 416 ARG A C 1
ATOM 3324 O O . ARG A 1 416 ? 7.618 17.751 -18.842 1.00 44.66 416 ARG A O 1
ATOM 3331 N N . LYS A 1 417 ? 8.408 19.710 -19.648 1.00 37.47 417 LYS A N 1
ATOM 3332 C CA . LYS A 1 417 ? 7.797 19.678 -20.985 1.00 37.47 417 LYS A CA 1
ATOM 3333 C C . LYS A 1 417 ? 8.871 19.411 -22.024 1.00 37.47 417 LYS A C 1
ATOM 3335 O O . LYS A 1 417 ? 9.956 20.017 -21.886 1.00 37.47 417 LYS A O 1
#

pLDDT: mean 71.43, std 20.24, range [23.38, 97.56]

Secondary structure (DSSP, 8-state):
----PPP----TTTTHHHHSSSPPPPTTSTTHHHHHHHHHHHHHHHHHTS-HHHHHHHTT-SSHHHHHHHHHHHH--SSTHHHHHHHHHHHHH---TTS-HHHHHHHHHHHHHHHHHHS------HHHHHHHHHHHHHHHHHHHHHTS-GGGHHHHHHHHT-SSPPPHHHHHHHHHHHHHHHHHHSTTSS--------------------------HHHHHHHHHHHHHHHHHTTSSS---TT-------SS-TTS---HHHHHHHHHHHHHHHHHTT-TT--SSS-GGGSSEESHHHHHHHHHHHHTT--HHHHHHHHHHHIIIIIIHHHBHHHHHHHHHHHH-TT-PEE--HHHHHHHHTHHHHHHHHHHS-TT--EEEEEEEEE-TTS-EEEEEETTSHHHHTB---PPPTT--